Protein AF-A0A8C7SIW4-F1 (afdb_monomer_lite)

Secondary structure (DSSP, 8-state):
-HHHHHHHHHHHHHHHHHHHHHHHS---S-SSSTTTSSSSSSSSSSTTSSSSS--------------------------------------------------------------TT----EEEEEEE-SSEEEEEEES--HHHHHHHHHHHHHTSEEEEEEEEEEEEE-SSS-HHHHHHHHHTS-B--TTTTTTSPPGGGSSSSS--TTTEEEEEEEEE--SSSPEEEEGGG-EESSTT--BGGGGGGGS-TT--S-----EEEEE-TT-EEEEEEEEEEEETTT-GGG--EEEEEEEE-TT-TT-SS--SSGGGSPPPTT--S-TT-SSPPP-TT-----EEEEEEE-SSS-HHHHHHHHHHHHHHHHHHHHHHHHHHHHHS-S---

pLDDT: mean 71.73, std 29.29, range [19.75, 97.19]

Sequence (389 aa):
MRTKHNRKVSTKKQIFIRYILCVLTPISRSSYNALTTLHGFYLGAIFFKFRTYFWTSRGVTRMLKRTRPPRLTNQTFDLFRPISGKQFEAFPVALFRPTRRVNFNVNCFSYTLTMPYANQPIVKITELTDENVKFVIENTDLSVANSIRRVFMSEVATIAIDWIQIDANSSVIHDEFIAHRVGLIPLTSDDVVDKMQYSRDCTCDDFCPECSVELTLDVRCTEDQTRHVTSRDLLSNHPRVIPVTSKSRDNDPNDYVEQDDILLVKLRKGQELRLRAYAKKGFGKEHAKWNPTAGVSFEYDPDNALRHTVYPRPEEWPKSEYSEIEEDEVQAPFDPNGKPERFYYNVETCGSLRPETIVMSALAVLKKKLSDLQTQLSHEIQSDVLTIN

Foldseek 3Di:
DVVVVVVVVVVVVVVLQVLVLVLLADDDPDDPCPVVVVVVVVVVVVVPPPPPPDDDDDDDDDDDDDDDDDDDDDDDDDDDDDDDDDDDDDDDDDDDDDPDDPPPPPPPPPPPVGDPPRWRKGKDWPDFDQFKTKIKIFRDAPVVVVLLVVLLFWVQKFKFWDDKDWPDFPAPDDPVLLVVLRRLFFKAGAPLLVQADDPVVDPDDHDDPRFKWKKWAKDAAADQDKDFDFQVSIHTPDPRTGGLLVPPPPPDPPPPDDSPTHTRGIDGHPTITIMMTIMGMDTPNVDNSRGFFPDKDKDWQQQCQQCPDDDPDLVVDDGDPPDPDDPPDSHDHHDPVDHTGMMIIMTGGPSNYGRSSSSSSSSVSVSVVVVVVVVVVVVCCVVDVDPDD

Structure (mmCIF, N/CA/C/O backbone):
data_AF-A0A8C7SIW4-F1
#
_entry.id   AF-A0A8C7SIW4-F1
#
loop_
_atom_site.group_PDB
_atom_site.id
_atom_site.type_symbol
_atom_site.label_atom_id
_atom_site.label_alt_id
_atom_site.label_comp_id
_atom_site.label_asym_id
_atom_site.label_entity_id
_atom_site.label_seq_id
_atom_site.pdbx_PDB_ins_code
_atom_site.Cartn_x
_atom_site.Cartn_y
_atom_site.Cartn_z
_atom_site.occupancy
_atom_site.B_iso_or_equiv
_atom_site.auth_seq_id
_atom_site.auth_comp_id
_atom_site.auth_asym_id
_atom_site.auth_atom_id
_atom_site.pdbx_PDB_model_num
ATOM 1 N N . MET A 1 1 ? 14.363 30.823 6.913 1.00 43.47 1 MET A N 1
ATOM 2 C CA . MET A 1 1 ? 13.947 29.406 7.074 1.00 43.47 1 MET A CA 1
ATOM 3 C C . MET A 1 1 ? 14.081 28.556 5.798 1.00 43.47 1 MET A C 1
ATOM 5 O O . MET A 1 1 ? 14.503 27.413 5.925 1.00 43.47 1 MET A O 1
ATOM 9 N N . ARG A 1 2 ? 13.867 29.090 4.580 1.00 26.66 2 ARG A N 1
ATOM 10 C CA . ARG A 1 2 ? 14.022 28.358 3.293 1.00 26.66 2 ARG A CA 1
ATOM 11 C C . ARG A 1 2 ? 15.401 27.710 3.034 1.00 26.66 2 ARG A C 1
ATOM 13 O O . ARG A 1 2 ? 15.483 26.637 2.450 1.00 26.66 2 ARG A O 1
ATOM 20 N N . THR A 1 3 ? 16.496 28.297 3.520 1.00 32.22 3 THR A N 1
ATOM 21 C CA . THR A 1 3 ? 17.866 27.809 3.249 1.00 32.22 3 THR A CA 1
ATOM 22 C C . THR A 1 3 ? 18.272 26.567 4.053 1.00 32.22 3 THR A C 1
ATOM 24 O O . THR A 1 3 ? 19.053 25.751 3.564 1.00 32.22 3 THR A O 1
ATOM 27 N N . LYS A 1 4 ? 17.728 26.371 5.265 1.00 32.03 4 LYS A N 1
ATOM 28 C CA . LYS A 1 4 ? 17.962 25.151 6.066 1.00 32.03 4 LYS A CA 1
ATOM 29 C C . LYS A 1 4 ? 17.127 23.967 5.566 1.00 32.03 4 LYS A C 1
ATOM 31 O O . LYS A 1 4 ? 17.608 22.837 5.619 1.00 32.03 4 LYS A O 1
ATOM 36 N N . HIS A 1 5 ? 15.925 24.228 5.045 1.00 32.66 5 HIS A N 1
ATOM 37 C CA . HIS A 1 5 ? 15.061 23.210 4.445 1.00 32.66 5 HIS A CA 1
ATOM 38 C C . HIS A 1 5 ? 15.666 22.685 3.128 1.00 32.66 5 HIS A C 1
ATOM 40 O O . HIS A 1 5 ? 15.906 21.487 3.013 1.00 32.66 5 HIS A O 1
ATOM 46 N N . ASN A 1 6 ? 16.115 23.573 2.228 1.00 30.59 6 ASN A N 1
ATOM 47 C CA . ASN A 1 6 ? 16.800 23.173 0.988 1.00 30.59 6 ASN A CA 1
ATOM 48 C C . ASN A 1 6 ? 18.114 22.409 1.218 1.00 30.59 6 ASN A C 1
ATOM 50 O O . ASN A 1 6 ? 18.429 21.492 0.463 1.00 30.59 6 ASN A O 1
ATOM 54 N N . ARG A 1 7 ? 18.872 22.724 2.280 1.00 28.39 7 ARG A N 1
ATOM 55 C CA . ARG A 1 7 ? 20.083 21.957 2.629 1.00 28.39 7 ARG A CA 1
ATOM 56 C C . ARG A 1 7 ? 19.767 20.558 3.161 1.00 28.39 7 ARG A C 1
ATOM 58 O O . ARG A 1 7 ? 20.481 19.635 2.793 1.00 28.39 7 ARG A O 1
ATOM 65 N N . LYS A 1 8 ? 18.709 20.384 3.968 1.00 35.25 8 LYS A N 1
ATOM 66 C CA . LYS A 1 8 ? 18.250 19.057 4.430 1.00 35.25 8 LYS A CA 1
ATOM 67 C C . LYS A 1 8 ? 17.676 18.212 3.288 1.00 35.25 8 LYS A C 1
ATOM 69 O O . LYS A 1 8 ? 17.927 17.014 3.247 1.00 35.25 8 LYS A O 1
ATOM 74 N N . VAL A 1 9 ? 16.946 18.828 2.357 1.00 35.72 9 VAL A N 1
ATOM 75 C CA . VAL A 1 9 ? 16.433 18.156 1.152 1.00 35.72 9 VAL A CA 1
ATOM 76 C C . VAL A 1 9 ? 17.588 17.753 0.230 1.00 35.72 9 VAL A C 1
ATOM 78 O O . VAL A 1 9 ? 17.615 16.628 -0.250 1.00 35.72 9 VAL A O 1
ATOM 81 N N . SER A 1 10 ? 18.597 18.610 0.045 1.00 33.97 10 SER A N 1
ATOM 82 C CA . SER A 1 10 ? 19.785 18.304 -0.766 1.00 33.97 10 SER A CA 1
ATOM 83 C C . SER A 1 10 ? 20.640 17.169 -0.180 1.00 33.97 10 SER A C 1
ATOM 85 O O . SER A 1 10 ? 21.042 16.273 -0.921 1.00 33.97 10 SER A O 1
ATOM 87 N N . THR A 1 11 ? 20.859 17.135 1.141 1.00 37.59 11 THR A N 1
ATOM 88 C CA . THR A 1 11 ? 21.592 16.030 1.784 1.00 37.59 11 THR A CA 1
ATOM 89 C C . THR A 1 11 ? 20.792 14.731 1.814 1.00 37.59 11 THR A C 1
ATOM 91 O O . THR A 1 11 ? 21.369 13.678 1.555 1.00 37.59 11 THR A O 1
ATOM 94 N N . LYS A 1 12 ? 19.470 14.774 2.036 1.00 37.12 12 LYS A N 1
ATOM 95 C CA . LYS A 1 12 ? 18.597 13.594 1.892 1.00 37.12 12 LYS A CA 1
ATOM 96 C C . LYS A 1 12 ? 18.590 13.056 0.456 1.00 37.12 12 LYS A C 1
ATOM 98 O O . LYS A 1 12 ? 18.769 11.857 0.276 1.00 37.12 12 LYS A O 1
ATOM 103 N N . LYS A 1 13 ? 18.488 13.932 -0.555 1.00 37.38 13 LYS A N 1
ATOM 104 C CA . LYS A 1 13 ? 18.588 13.570 -1.983 1.00 37.38 13 LYS A CA 1
ATOM 105 C C . LYS A 1 13 ? 19.926 12.891 -2.300 1.00 37.38 13 LYS A C 1
ATOM 107 O O . LYS A 1 13 ? 19.939 11.850 -2.945 1.00 37.38 13 LYS A O 1
ATOM 112 N N . GLN A 1 14 ? 21.047 13.415 -1.799 1.00 34.25 14 GLN A N 1
ATOM 113 C CA . GLN A 1 14 ? 22.369 12.805 -2.009 1.00 34.25 14 GLN A CA 1
ATOM 114 C C . GLN A 1 14 ? 22.545 11.451 -1.302 1.00 34.25 14 GLN A C 1
ATOM 116 O O . GLN A 1 14 ? 23.186 10.558 -1.856 1.00 34.25 14 GLN A O 1
ATOM 121 N N . ILE A 1 15 ? 21.990 11.281 -0.097 1.00 39.94 15 ILE A N 1
ATOM 122 C CA . ILE A 1 15 ? 22.034 10.008 0.644 1.00 39.94 15 ILE A CA 1
ATOM 123 C C . ILE A 1 15 ? 21.165 8.950 -0.051 1.00 39.94 15 ILE A C 1
ATOM 125 O O . ILE A 1 15 ? 21.612 7.819 -0.224 1.00 39.94 15 ILE A O 1
ATOM 129 N N . PHE A 1 16 ? 19.974 9.335 -0.510 1.00 39.12 16 PHE A N 1
ATOM 130 C CA . PHE A 1 16 ? 19.048 8.480 -1.253 1.00 39.12 16 PHE A CA 1
ATOM 131 C C . PHE A 1 16 ? 19.650 8.000 -2.586 1.00 39.12 16 PHE A C 1
ATOM 133 O O . PHE A 1 16 ? 19.709 6.799 -2.839 1.00 39.12 16 PHE A O 1
ATOM 140 N N . ILE A 1 17 ? 20.223 8.912 -3.383 1.00 40.25 17 ILE A N 1
ATOM 141 C CA . ILE A 1 17 ? 20.900 8.576 -4.650 1.00 40.25 17 ILE A CA 1
ATOM 142 C C . ILE A 1 17 ? 22.081 7.619 -4.416 1.00 40.25 17 ILE A C 1
ATOM 144 O O . ILE A 1 17 ? 22.235 6.632 -5.136 1.00 40.25 17 ILE A O 1
ATOM 148 N N . ARG A 1 18 ? 22.901 7.858 -3.382 1.00 37.31 18 ARG A N 1
ATOM 149 C CA . ARG A 1 18 ? 24.032 6.974 -3.044 1.00 37.31 18 ARG A CA 1
ATOM 150 C C . ARG A 1 18 ? 23.594 5.566 -2.648 1.00 37.31 18 ARG A C 1
ATOM 152 O O . ARG A 1 18 ? 24.308 4.613 -2.946 1.00 37.31 18 ARG A O 1
ATOM 159 N N . TYR A 1 19 ? 22.457 5.427 -1.976 1.00 40.81 19 TYR A N 1
ATOM 160 C CA . TYR A 1 19 ? 21.974 4.124 -1.531 1.00 40.81 19 TYR A CA 1
ATOM 161 C C . TYR A 1 19 ? 21.380 3.313 -2.685 1.00 40.81 19 TYR A C 1
ATOM 163 O O . TYR A 1 19 ? 21.675 2.127 -2.803 1.00 40.81 19 TYR A O 1
ATOM 171 N N . ILE A 1 20 ? 20.638 3.960 -3.587 1.00 39.50 20 ILE A N 1
ATOM 172 C CA . ILE A 1 20 ? 20.109 3.320 -4.797 1.00 39.50 20 ILE A CA 1
ATOM 173 C C . ILE A 1 20 ? 21.250 2.801 -5.687 1.00 39.50 20 ILE A C 1
ATOM 175 O O . ILE A 1 20 ? 21.239 1.637 -6.084 1.00 39.50 20 ILE A O 1
ATOM 179 N N . LEU A 1 21 ? 22.292 3.609 -5.909 1.00 39.62 21 LEU A N 1
ATOM 180 C CA . LEU A 1 21 ? 23.483 3.200 -6.670 1.00 39.62 21 LEU A CA 1
ATOM 181 C C . LEU A 1 21 ? 24.244 2.031 -6.008 1.00 39.62 21 LEU A C 1
ATOM 183 O O . LEU A 1 21 ? 24.803 1.175 -6.692 1.00 39.62 21 LEU A O 1
ATOM 187 N N . CYS A 1 22 ? 24.239 1.951 -4.675 1.00 34.56 22 CYS A N 1
ATOM 188 C CA . CYS A 1 22 ? 24.858 0.858 -3.915 1.00 34.56 22 CYS A CA 1
ATOM 189 C C . CYS A 1 22 ? 24.049 -0.457 -3.963 1.00 34.56 22 CYS A C 1
ATOM 191 O O . CYS A 1 22 ? 24.589 -1.536 -3.717 1.00 34.56 22 CYS A O 1
ATOM 193 N N . VAL A 1 23 ? 22.745 -0.391 -4.253 1.00 41.53 23 VAL A N 1
ATOM 194 C CA . VAL A 1 23 ? 21.884 -1.581 -4.385 1.00 41.53 23 VAL A CA 1
ATOM 195 C C . VAL A 1 23 ? 21.811 -2.073 -5.829 1.00 41.53 23 VAL A C 1
ATOM 197 O O . VAL A 1 23 ? 21.748 -3.277 -6.053 1.00 41.53 23 VAL A O 1
ATOM 200 N N . LEU A 1 24 ? 21.877 -1.164 -6.801 1.00 35.69 24 LEU A N 1
ATOM 201 C CA . LEU A 1 24 ? 21.859 -1.500 -8.225 1.00 35.69 24 LEU A CA 1
ATOM 202 C C . LEU A 1 24 ? 23.224 -1.962 -8.769 1.00 35.69 24 LEU A C 1
ATOM 204 O O . LEU A 1 24 ? 23.318 -2.400 -9.912 1.00 35.69 24 LEU A O 1
ATOM 208 N N . THR A 1 25 ? 24.283 -1.902 -7.960 1.00 34.53 25 THR A N 1
ATOM 209 C CA . THR A 1 25 ? 25.587 -2.485 -8.291 1.00 34.53 25 THR A CA 1
ATOM 210 C C . THR A 1 25 ? 25.624 -3.969 -7.899 1.00 34.53 25 THR A C 1
ATOM 212 O O . THR A 1 25 ? 25.216 -4.326 -6.791 1.00 34.53 25 THR A O 1
ATOM 215 N N . PRO A 1 26 ? 26.105 -4.873 -8.776 1.00 32.16 26 PRO A N 1
ATOM 216 C CA . PRO A 1 26 ? 26.139 -6.300 -8.481 1.00 32.16 26 PRO A CA 1
ATOM 217 C C . PRO A 1 26 ? 27.052 -6.589 -7.283 1.00 32.16 26 PRO A C 1
ATOM 219 O O . PRO A 1 26 ? 28.208 -6.164 -7.232 1.00 32.16 26 PRO A O 1
ATOM 222 N N . ILE A 1 27 ? 26.530 -7.348 -6.319 1.00 37.00 27 ILE A N 1
ATOM 223 C CA . ILE A 1 27 ? 27.273 -7.827 -5.151 1.00 37.00 27 ILE A CA 1
ATOM 224 C C . ILE A 1 27 ? 28.316 -8.840 -5.633 1.00 37.00 27 ILE A C 1
ATOM 226 O O . ILE A 1 27 ? 27.995 -9.974 -5.988 1.00 37.00 27 ILE A O 1
ATOM 230 N N . SER A 1 28 ? 29.587 -8.444 -5.641 1.00 30.02 28 SER A N 1
ATOM 231 C CA . SER A 1 28 ? 30.694 -9.366 -5.887 1.00 30.02 28 SER A CA 1
ATOM 232 C C . SER A 1 28 ? 30.945 -10.256 -4.665 1.00 30.02 28 SER A C 1
ATOM 234 O O . SER A 1 28 ? 31.034 -9.759 -3.540 1.00 30.02 28 SER A O 1
ATOM 236 N N . ARG A 1 29 ? 31.155 -11.557 -4.912 1.00 31.47 29 ARG A N 1
ATOM 237 C CA . ARG A 1 29 ? 31.753 -12.552 -4.000 1.00 31.47 29 ARG A CA 1
ATOM 238 C C . ARG A 1 29 ? 33.012 -11.991 -3.315 1.00 31.47 29 ARG A C 1
ATOM 240 O O . ARG A 1 29 ? 34.102 -12.095 -3.866 1.00 31.47 29 ARG A O 1
ATOM 247 N N . SER A 1 30 ? 32.904 -11.432 -2.111 1.00 27.98 30 SER A N 1
ATOM 248 C CA . SER A 1 30 ? 34.092 -11.062 -1.320 1.00 27.98 30 SER A CA 1
ATOM 249 C C . SER A 1 30 ? 33.854 -11.144 0.188 1.00 27.98 30 SER A C 1
ATOM 251 O O . SER A 1 30 ? 34.218 -10.258 0.957 1.00 27.98 30 SER A O 1
ATOM 253 N N . SER A 1 31 ? 33.212 -12.220 0.645 1.00 30.05 31 SER A N 1
ATOM 254 C CA . SER A 1 31 ? 33.132 -12.509 2.088 1.00 30.05 31 SER A CA 1
ATOM 255 C C . SER A 1 31 ? 33.465 -13.954 2.463 1.00 30.05 31 SER A C 1
ATOM 257 O O . SER A 1 31 ? 33.538 -14.259 3.644 1.00 30.05 31 SER A O 1
ATOM 259 N N . TYR A 1 32 ? 33.787 -14.819 1.492 1.00 30.02 32 TYR A N 1
ATOM 260 C CA . TYR A 1 32 ? 34.177 -16.214 1.758 1.00 30.02 32 TYR A CA 1
ATOM 261 C C . TYR A 1 32 ? 35.676 -16.522 1.581 1.00 30.02 32 TYR A C 1
ATOM 263 O O . TYR A 1 32 ? 36.136 -17.550 2.064 1.00 30.02 32 TYR A O 1
ATOM 271 N N . ASN A 1 33 ? 36.475 -15.621 0.993 1.00 30.80 33 ASN A N 1
ATOM 272 C CA . ASN A 1 33 ? 37.921 -15.846 0.800 1.00 30.80 33 ASN A CA 1
ATOM 273 C C . ASN A 1 33 ? 38.833 -15.129 1.812 1.00 30.80 33 ASN A C 1
ATOM 275 O O . ASN A 1 33 ? 40.051 -15.280 1.739 1.00 30.80 33 ASN A O 1
ATOM 279 N N . ALA A 1 34 ? 38.273 -14.393 2.779 1.00 30.52 34 ALA A N 1
ATOM 280 C CA . ALA A 1 34 ? 39.056 -13.733 3.831 1.00 30.52 34 ALA A CA 1
ATOM 281 C C . ALA A 1 34 ? 39.437 -14.673 4.996 1.00 30.52 34 ALA A C 1
ATOM 283 O O . ALA A 1 34 ? 40.315 -14.340 5.786 1.00 30.52 34 ALA A O 1
ATOM 284 N N . LEU A 1 35 ? 38.832 -15.864 5.090 1.00 29.22 35 LEU A N 1
ATOM 285 C CA . LEU A 1 35 ? 39.174 -16.875 6.104 1.00 29.22 35 LEU A CA 1
ATOM 286 C C . LEU A 1 35 ? 40.149 -17.951 5.597 1.00 29.22 35 LEU A C 1
ATOM 288 O O . LEU A 1 35 ? 40.879 -18.536 6.391 1.00 29.22 35 LEU A O 1
ATOM 292 N N . THR A 1 36 ? 40.266 -18.153 4.283 1.00 32.78 36 THR A N 1
ATOM 293 C CA . THR A 1 36 ? 41.237 -19.088 3.684 1.00 32.78 36 THR A CA 1
ATOM 294 C C . THR A 1 36 ? 42.614 -18.466 3.430 1.00 32.78 36 THR A C 1
ATOM 296 O O . THR A 1 36 ? 43.606 -19.189 3.365 1.00 32.78 36 THR A O 1
ATOM 299 N N . THR A 1 37 ? 42.736 -17.134 3.397 1.00 32.62 37 THR A N 1
ATOM 300 C CA . THR A 1 37 ? 44.041 -16.442 3.332 1.00 32.62 37 THR A CA 1
ATOM 301 C C . THR A 1 37 ? 44.724 -16.267 4.694 1.00 32.62 37 THR A C 1
ATOM 303 O O . THR A 1 37 ? 45.929 -16.031 4.739 1.00 32.62 37 THR A O 1
ATOM 306 N N . LEU A 1 38 ? 44.011 -16.472 5.808 1.00 31.22 38 LEU A N 1
ATOM 307 C CA . LEU A 1 38 ? 44.584 -16.439 7.164 1.00 31.22 38 LEU A CA 1
ATOM 308 C C . LEU A 1 38 ? 45.212 -17.776 7.601 1.00 31.22 38 LEU A C 1
ATOM 310 O O . LEU A 1 38 ? 46.102 -17.779 8.448 1.00 31.22 38 LEU A O 1
ATOM 314 N N . HIS A 1 39 ? 44.851 -18.897 6.965 1.00 30.38 39 HIS A N 1
ATOM 315 C CA . HIS A 1 39 ? 45.467 -20.208 7.227 1.00 30.38 39 HIS A CA 1
ATOM 316 C C . HIS A 1 39 ? 46.698 -20.511 6.342 1.00 30.38 39 HIS A C 1
ATOM 318 O O . HIS A 1 39 ? 47.481 -21.405 6.656 1.00 30.38 39 HIS A O 1
ATOM 324 N N . GLY A 1 40 ? 46.923 -19.737 5.271 1.00 34.81 40 GLY A N 1
ATOM 325 C CA . GLY A 1 40 ? 48.099 -19.857 4.392 1.00 34.81 40 GLY A CA 1
ATOM 326 C C . GLY A 1 40 ? 49.338 -19.077 4.855 1.00 34.81 40 GLY A C 1
ATOM 327 O O . GLY A 1 40 ? 50.449 -19.377 4.426 1.00 34.81 40 GLY A O 1
ATOM 328 N N . PHE A 1 41 ? 49.181 -18.113 5.768 1.00 32.44 41 PHE A N 1
ATOM 329 C CA . PHE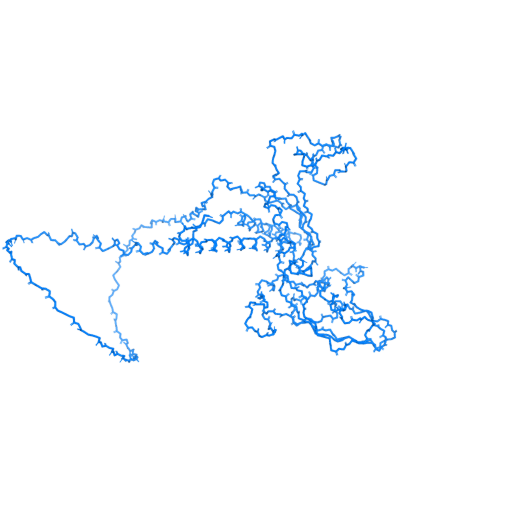 A 1 41 ? 50.290 -17.282 6.260 1.00 32.44 41 PHE A CA 1
ATOM 330 C C . PHE A 1 41 ? 51.011 -17.847 7.497 1.00 32.44 41 PHE A C 1
ATOM 332 O O . PHE A 1 41 ? 52.111 -17.397 7.812 1.00 32.44 41 PHE A O 1
ATOM 339 N N . TYR A 1 42 ? 50.469 -18.883 8.150 1.00 31.33 42 TYR A N 1
ATOM 340 C CA . TYR A 1 42 ? 51.110 -19.538 9.304 1.00 31.33 42 TYR A CA 1
ATOM 341 C C . TYR A 1 42 ? 51.993 -20.752 8.952 1.00 31.33 42 TYR A C 1
ATOM 343 O O . TYR A 1 42 ? 52.757 -21.214 9.797 1.00 31.33 42 TYR A O 1
ATOM 351 N N . LEU A 1 43 ? 51.977 -21.226 7.700 1.00 32.94 43 LEU A N 1
ATOM 352 C CA . LEU A 1 43 ? 52.836 -22.328 7.225 1.00 32.94 43 LEU A CA 1
ATOM 353 C C . LEU A 1 43 ? 54.047 -21.866 6.388 1.00 32.94 43 LEU A C 1
ATOM 355 O O . LEU A 1 43 ? 54.978 -22.641 6.179 1.00 32.94 43 LEU A O 1
ATOM 359 N N . GLY A 1 44 ? 54.106 -20.592 5.985 1.00 34.47 44 GLY A N 1
ATOM 360 C CA . GLY A 1 44 ? 55.242 -20.013 5.247 1.00 34.47 44 GLY A CA 1
ATOM 361 C C . GLY A 1 44 ? 56.409 -19.519 6.117 1.00 34.47 44 GLY A C 1
ATOM 362 O O . GLY A 1 44 ? 57.513 -19.330 5.613 1.00 34.47 44 GLY A O 1
ATOM 363 N N . ALA A 1 45 ? 56.207 -19.344 7.427 1.00 34.34 45 ALA A N 1
ATOM 364 C CA . ALA A 1 45 ? 57.212 -18.771 8.334 1.00 34.34 45 ALA A CA 1
ATOM 365 C C . ALA A 1 45 ? 58.085 -19.810 9.072 1.00 34.34 45 ALA A C 1
ATOM 367 O O . ALA A 1 45 ? 59.043 -19.435 9.748 1.00 34.34 45 ALA A O 1
ATOM 368 N N . ILE A 1 46 ? 57.814 -21.111 8.915 1.00 32.84 46 ILE A N 1
ATOM 369 C CA . ILE A 1 46 ? 58.629 -22.195 9.504 1.00 32.84 46 ILE A CA 1
ATOM 370 C C . ILE A 1 46 ? 59.671 -22.732 8.501 1.00 32.84 46 ILE A C 1
ATOM 372 O O . ILE A 1 46 ? 60.713 -23.246 8.903 1.00 32.84 46 ILE A O 1
ATOM 376 N N . PHE A 1 47 ? 59.484 -22.509 7.195 1.00 29.88 47 PHE A N 1
ATOM 377 C CA . PHE A 1 47 ? 60.401 -22.997 6.154 1.00 29.88 47 PHE A CA 1
ATOM 378 C C . PHE A 1 47 ? 61.593 -22.075 5.836 1.00 29.88 47 PHE A C 1
ATOM 380 O O . PHE A 1 47 ? 62.507 -22.487 5.123 1.00 29.88 47 PHE A O 1
ATOM 387 N N . PHE A 1 48 ? 61.646 -20.859 6.395 1.00 29.45 48 PHE A N 1
ATOM 388 C CA . PHE A 1 48 ? 62.739 -19.902 6.145 1.00 29.45 48 PHE A CA 1
ATOM 389 C C . PHE A 1 48 ? 63.732 -19.739 7.311 1.00 29.45 48 PHE A C 1
ATOM 391 O O . PHE A 1 48 ? 64.661 -18.939 7.224 1.00 29.45 48 PHE A O 1
ATOM 398 N N . LYS A 1 49 ? 63.589 -20.523 8.392 1.00 30.39 49 LYS A N 1
ATOM 399 C CA . LYS A 1 49 ? 64.459 -20.451 9.584 1.00 30.39 49 LYS A CA 1
ATOM 400 C C . LYS A 1 49 ? 65.157 -21.771 9.944 1.00 30.39 49 LYS A C 1
ATOM 402 O O . LYS A 1 49 ? 65.492 -21.993 11.099 1.00 30.39 49 LYS A O 1
ATOM 407 N N . PHE A 1 50 ? 65.414 -22.620 8.945 1.00 26.20 50 PHE A N 1
ATOM 408 C CA . PHE A 1 50 ? 66.210 -23.854 9.084 1.00 26.20 50 PHE A CA 1
ATOM 409 C C . PHE A 1 50 ? 67.299 -24.020 8.005 1.00 26.20 50 PHE A C 1
ATOM 411 O O . PHE A 1 50 ? 67.798 -25.119 7.785 1.00 26.20 50 PHE A O 1
ATOM 418 N N . ARG A 1 51 ? 67.705 -22.932 7.327 1.00 27.50 51 ARG A N 1
ATOM 419 C CA . ARG A 1 51 ? 68.741 -22.962 6.270 1.00 27.50 51 ARG A CA 1
ATOM 420 C C . ARG A 1 51 ? 70.041 -22.221 6.625 1.00 27.50 51 ARG A C 1
ATOM 422 O O . ARG A 1 51 ? 70.809 -21.875 5.736 1.00 27.50 51 ARG A O 1
ATOM 429 N N . THR A 1 52 ? 70.318 -22.007 7.912 1.00 30.94 52 THR A N 1
ATOM 430 C CA . THR A 1 52 ? 71.559 -21.352 8.389 1.00 30.94 52 THR A CA 1
ATOM 431 C C . THR A 1 52 ? 72.164 -21.981 9.649 1.00 30.94 52 THR A C 1
ATOM 433 O O . THR A 1 52 ? 72.886 -21.323 10.385 1.00 30.94 52 THR A O 1
ATOM 436 N N . TYR A 1 53 ? 71.941 -23.274 9.880 1.00 27.23 53 TYR A N 1
ATOM 437 C CA . TYR A 1 53 ? 72.733 -24.060 10.829 1.00 27.23 53 TYR A CA 1
ATOM 438 C C . TYR A 1 53 ? 72.914 -25.458 10.253 1.00 27.23 53 TYR A C 1
ATOM 440 O O . TYR A 1 53 ? 72.052 -26.293 10.452 1.00 27.23 53 TYR A O 1
ATOM 448 N N . PHE A 1 54 ? 73.962 -25.669 9.456 1.00 24.14 54 PHE A N 1
ATOM 449 C CA . PHE A 1 54 ? 74.697 -26.937 9.298 1.00 24.14 54 PHE A CA 1
ATOM 450 C C . PHE A 1 54 ? 75.745 -26.745 8.190 1.00 24.14 54 PHE A C 1
ATOM 452 O O . PHE A 1 54 ? 75.638 -27.249 7.075 1.00 24.14 54 PHE A O 1
ATOM 459 N N . TRP A 1 55 ? 76.775 -25.958 8.499 1.00 24.44 55 TRP A N 1
ATOM 460 C CA . TRP A 1 55 ? 78.049 -26.012 7.788 1.00 24.44 55 TRP A CA 1
ATOM 461 C C . TRP A 1 55 ? 79.155 -26.100 8.832 1.00 24.44 55 TRP A C 1
ATOM 463 O O . TRP A 1 55 ? 79.828 -25.121 9.118 1.00 24.44 55 TRP A O 1
ATOM 473 N N . THR A 1 56 ? 79.294 -27.275 9.448 1.00 26.38 56 THR A N 1
ATOM 474 C CA . THR A 1 56 ? 80.526 -27.689 10.131 1.00 26.38 56 THR A CA 1
ATOM 475 C C . THR A 1 56 ? 80.533 -29.206 10.358 1.00 26.38 56 THR A C 1
ATOM 477 O O . THR A 1 56 ? 79.611 -29.772 10.930 1.00 26.38 56 THR A O 1
ATOM 480 N N . SER A 1 57 ? 81.634 -29.824 9.920 1.00 24.84 57 SER A N 1
ATOM 481 C CA . SER A 1 57 ? 82.157 -31.157 10.262 1.00 24.84 57 SER A CA 1
ATOM 482 C C . SER A 1 57 ? 81.484 -32.433 9.729 1.00 24.84 57 SER A C 1
ATOM 484 O O . SER A 1 57 ? 80.597 -33.020 10.331 1.00 24.84 57 SER A O 1
ATOM 486 N N . ARG A 1 58 ? 82.068 -32.912 8.619 1.00 26.48 58 ARG A N 1
ATOM 487 C CA . ARG A 1 58 ? 82.728 -34.228 8.455 1.00 26.48 58 ARG A CA 1
ATOM 488 C C . ARG A 1 58 ? 82.154 -35.440 9.221 1.00 26.48 58 ARG A C 1
ATOM 490 O O . ARG A 1 58 ? 82.347 -35.555 10.423 1.00 26.48 58 ARG A O 1
ATOM 497 N N . GLY A 1 59 ? 81.791 -36.467 8.445 1.00 24.19 59 GLY A N 1
ATOM 498 C CA . GLY A 1 59 ? 82.408 -37.791 8.605 1.00 24.19 59 GLY A CA 1
ATOM 499 C C . GLY A 1 59 ? 81.510 -38.969 9.005 1.00 24.19 59 GLY A C 1
ATOM 500 O O . GLY A 1 59 ? 80.889 -38.968 10.055 1.00 24.19 59 GLY A O 1
ATOM 501 N N . VAL A 1 60 ? 81.650 -40.038 8.210 1.00 26.44 60 VAL A N 1
ATOM 502 C CA . VAL A 1 60 ? 81.544 -41.468 8.568 1.00 26.44 60 VAL A CA 1
ATOM 503 C C . VAL A 1 60 ? 80.169 -42.164 8.453 1.00 26.44 60 VAL A C 1
ATOM 505 O O . VAL A 1 60 ? 79.219 -41.954 9.193 1.00 26.44 60 VAL A O 1
ATOM 508 N N . THR A 1 61 ? 80.160 -43.095 7.498 1.00 24.50 61 THR A N 1
ATOM 509 C CA . THR A 1 61 ? 79.301 -44.263 7.233 1.00 24.50 61 THR A CA 1
ATOM 510 C C . THR A 1 61 ? 78.961 -45.168 8.432 1.00 24.50 61 THR A C 1
ATOM 512 O O . THR A 1 61 ? 79.889 -45.576 9.125 1.00 24.50 61 THR A O 1
ATOM 515 N N . ARG A 1 62 ? 77.709 -45.667 8.533 1.00 25.17 62 ARG A N 1
ATOM 516 C CA . ARG A 1 62 ? 77.331 -47.116 8.554 1.00 25.17 62 ARG A CA 1
ATOM 517 C C . ARG A 1 62 ? 75.872 -47.387 8.993 1.00 25.17 62 ARG A C 1
ATOM 519 O O . ARG A 1 62 ? 75.458 -47.000 10.072 1.00 25.17 62 ARG A O 1
ATOM 526 N N . MET A 1 63 ? 75.160 -48.130 8.136 1.00 23.23 63 MET A N 1
ATOM 527 C CA . MET A 1 63 ? 74.393 -49.376 8.371 1.00 23.23 63 MET A CA 1
ATOM 528 C C . MET A 1 63 ? 73.642 -49.666 9.702 1.00 23.23 63 MET A C 1
ATOM 530 O O . MET A 1 63 ? 74.261 -49.734 10.755 1.00 23.23 63 MET A O 1
ATOM 534 N N . LEU A 1 64 ? 72.380 -50.126 9.528 1.00 24.58 64 LEU A N 1
ATOM 535 C CA . LEU A 1 64 ? 71.666 -51.283 10.148 1.00 24.58 64 LEU A CA 1
ATOM 536 C C . LEU A 1 64 ? 70.380 -51.038 10.988 1.00 24.58 64 LEU A C 1
ATOM 538 O O . LEU A 1 64 ? 70.430 -50.490 12.077 1.00 24.58 64 LEU A O 1
ATOM 542 N N . LYS A 1 65 ? 69.301 -51.697 10.498 1.00 24.25 65 LYS A N 1
ATOM 543 C CA . LYS A 1 65 ? 68.228 -52.487 11.182 1.00 24.25 65 LYS A CA 1
ATOM 544 C C . LYS A 1 65 ? 67.132 -51.751 11.991 1.00 24.25 65 LYS A C 1
ATOM 546 O O . LYS A 1 65 ? 67.425 -50.934 12.841 1.00 24.25 65 LYS A O 1
ATOM 551 N N . ARG A 1 66 ? 65.844 -51.932 11.603 1.00 22.92 66 ARG A N 1
ATOM 552 C CA . ARG A 1 66 ? 64.792 -52.843 12.183 1.00 22.92 66 ARG A CA 1
ATOM 553 C C . ARG A 1 66 ? 64.459 -52.454 13.643 1.00 22.92 66 ARG A C 1
ATOM 555 O O . ARG A 1 66 ? 65.377 -52.383 14.433 1.00 22.92 66 ARG A O 1
ATOM 562 N N . THR A 1 67 ? 63.228 -52.164 14.091 1.00 23.94 67 THR A N 1
ATOM 563 C CA . THR A 1 67 ? 61.922 -52.861 13.961 1.00 23.94 67 THR A CA 1
ATOM 564 C C . THR A 1 67 ? 60.813 -52.023 14.653 1.00 23.94 67 THR A C 1
ATOM 566 O O . THR A 1 67 ? 61.123 -51.207 15.513 1.00 23.94 67 THR A O 1
ATOM 569 N N . ARG A 1 68 ? 59.532 -52.221 14.286 1.00 22.27 68 ARG A N 1
ATOM 570 C CA . ARG A 1 68 ? 58.310 -51.626 14.902 1.00 22.27 68 ARG A CA 1
ATOM 571 C C . ARG A 1 68 ? 57.831 -52.417 16.167 1.00 22.27 68 ARG A C 1
ATOM 573 O O . ARG A 1 68 ? 58.498 -53.388 16.506 1.00 22.27 68 ARG A O 1
ATOM 580 N N . PRO A 1 69 ? 56.612 -52.177 16.724 1.00 38.00 69 PRO A N 1
ATOM 581 C CA . PRO A 1 69 ? 56.223 -51.279 17.834 1.00 38.00 69 PRO A CA 1
ATOM 582 C C . PRO A 1 69 ? 55.614 -52.076 19.034 1.00 38.00 69 PRO A C 1
ATOM 584 O O . PRO A 1 69 ? 55.691 -53.304 19.015 1.00 38.00 69 PRO A O 1
ATOM 587 N N . PRO A 1 70 ? 54.988 -51.454 20.065 1.00 28.16 70 PRO A N 1
ATOM 588 C CA . PRO A 1 70 ? 53.511 -51.547 20.166 1.00 28.16 70 PRO A CA 1
ATOM 589 C C . PRO A 1 70 ? 52.780 -50.380 20.901 1.00 28.16 70 PRO A C 1
ATOM 591 O O . PRO A 1 70 ? 53.375 -49.373 21.268 1.00 28.16 70 PRO A O 1
ATOM 594 N N . ARG A 1 71 ? 51.448 -50.548 21.012 1.00 22.59 71 ARG A N 1
ATOM 595 C CA . ARG A 1 71 ? 50.331 -49.666 21.438 1.00 22.59 71 ARG A CA 1
ATOM 596 C C . ARG A 1 71 ? 50.097 -49.557 22.969 1.00 22.59 71 ARG A C 1
ATOM 598 O O . ARG A 1 71 ? 50.659 -50.353 23.709 1.00 22.59 71 ARG A O 1
ATOM 605 N N . LEU A 1 72 ? 49.073 -48.738 23.312 1.00 23.41 72 LEU A N 1
ATOM 606 C CA . LEU A 1 72 ? 48.214 -48.646 24.533 1.00 23.41 72 LEU A CA 1
ATOM 607 C C . LEU A 1 72 ? 48.686 -47.542 25.513 1.00 23.41 72 LEU A C 1
ATOM 609 O O . LEU A 1 72 ? 49.882 -47.379 25.677 1.00 23.41 72 LEU A O 1
ATOM 613 N N . THR A 1 73 ? 47.871 -46.688 26.154 1.00 22.95 73 THR A N 1
ATOM 614 C CA . THR A 1 73 ? 46.444 -46.716 26.546 1.00 22.95 73 THR A CA 1
ATOM 615 C C . THR A 1 73 ? 46.000 -45.325 27.048 1.00 22.95 73 THR A C 1
ATOM 617 O O . THR A 1 73 ? 46.836 -44.509 27.423 1.00 22.95 73 THR A O 1
ATOM 620 N N . ASN A 1 74 ? 44.680 -45.105 27.094 1.00 23.28 74 ASN A N 1
ATOM 621 C CA . ASN A 1 74 ? 43.963 -43.979 27.713 1.00 23.28 74 ASN A CA 1
ATOM 622 C C . ASN A 1 74 ? 44.316 -43.738 29.193 1.00 23.28 74 ASN A C 1
ATOM 624 O O . ASN A 1 74 ? 44.467 -44.713 29.924 1.00 23.28 74 ASN A O 1
ATOM 628 N N . GLN A 1 75 ? 44.256 -42.478 29.650 1.00 24.78 75 GLN A N 1
ATOM 629 C CA . GLN A 1 75 ? 43.725 -42.114 30.975 1.00 24.78 75 GLN A CA 1
ATOM 630 C C . GLN A 1 75 ? 43.408 -40.607 31.082 1.00 24.78 75 GLN A C 1
ATOM 632 O O . GLN A 1 75 ? 44.232 -39.746 30.792 1.00 24.78 75 GLN A O 1
ATOM 637 N N . THR A 1 76 ? 42.170 -40.338 31.487 1.00 22.42 76 THR A N 1
ATOM 638 C CA . THR A 1 76 ? 41.575 -39.083 31.972 1.00 22.42 76 THR A CA 1
ATOM 639 C C . THR A 1 76 ? 42.129 -38.688 33.341 1.00 22.42 76 THR A C 1
ATOM 641 O O . THR A 1 76 ? 42.311 -39.591 34.147 1.00 22.42 76 THR A O 1
ATOM 644 N N . PHE A 1 77 ? 42.265 -37.391 33.652 1.00 24.36 77 PHE A N 1
ATOM 645 C CA . PHE A 1 77 ? 42.015 -36.837 34.998 1.00 24.36 77 PHE A CA 1
ATOM 646 C C . PHE A 1 77 ? 41.881 -35.302 34.948 1.00 24.36 77 PHE A C 1
ATOM 648 O O . PHE A 1 77 ? 42.808 -34.596 34.555 1.00 24.36 77 PHE A O 1
ATOM 655 N N . ASP A 1 78 ? 40.709 -34.816 35.358 1.00 21.84 78 ASP A N 1
ATOM 656 C CA . ASP A 1 78 ? 40.438 -33.436 35.768 1.00 21.84 78 ASP A CA 1
ATOM 657 C C . ASP A 1 78 ? 41.192 -33.092 37.062 1.00 21.84 78 ASP A C 1
ATOM 659 O O . ASP A 1 78 ? 41.351 -33.967 37.915 1.00 21.84 78 ASP A O 1
ATOM 663 N N . LEU A 1 79 ? 41.558 -31.814 37.253 1.00 22.94 79 LEU A N 1
ATOM 664 C CA . LEU A 1 79 ? 41.067 -30.973 38.363 1.00 22.94 79 LEU A CA 1
ATOM 665 C C . LEU A 1 79 ? 41.930 -29.718 38.649 1.00 22.94 79 LEU A C 1
ATOM 667 O O . LEU A 1 79 ? 43.155 -29.735 38.622 1.00 22.94 79 LEU A O 1
ATOM 671 N N . PHE A 1 80 ? 41.200 -28.696 39.107 1.00 23.61 80 PHE A N 1
ATOM 672 C CA . PHE A 1 80 ? 41.561 -27.583 39.997 1.00 23.61 80 PHE A CA 1
ATOM 673 C C . PHE A 1 80 ? 41.906 -26.184 39.446 1.00 23.61 80 PHE A C 1
ATOM 675 O O . PHE A 1 80 ? 42.642 -25.959 38.494 1.00 23.61 80 PHE A O 1
ATOM 682 N N . ARG A 1 81 ? 41.248 -25.245 40.136 1.00 22.56 81 ARG A N 1
ATOM 683 C CA . ARG A 1 81 ? 40.970 -23.819 39.921 1.00 22.56 81 ARG A CA 1
ATOM 684 C C . ARG A 1 81 ? 42.016 -22.914 40.641 1.00 22.56 81 ARG A C 1
ATOM 686 O O . ARG A 1 81 ? 42.896 -23.441 41.313 1.00 22.56 81 ARG A O 1
ATOM 693 N N . PRO A 1 82 ? 41.923 -21.569 40.519 1.00 32.91 82 PRO A N 1
ATOM 694 C CA . PRO A 1 82 ? 43.032 -20.602 40.580 1.00 32.91 82 PRO A CA 1
ATOM 695 C C . PRO A 1 82 ? 43.195 -19.903 41.939 1.00 32.91 82 PRO A C 1
ATOM 697 O O . PRO A 1 82 ? 42.216 -19.807 42.671 1.00 32.91 82 PRO A O 1
ATOM 700 N N . ILE A 1 83 ? 44.367 -19.300 42.215 1.00 23.27 83 ILE A N 1
ATOM 701 C CA . ILE A 1 83 ? 44.555 -18.252 43.247 1.00 23.27 83 ILE A CA 1
ATOM 702 C C . ILE A 1 83 ? 45.616 -17.203 42.816 1.00 23.27 83 ILE A C 1
ATOM 704 O O . ILE A 1 83 ? 46.579 -17.492 42.114 1.00 23.27 83 ILE A O 1
ATOM 708 N N . SER A 1 84 ? 45.350 -15.973 43.256 1.00 22.66 84 SER A N 1
ATOM 709 C CA . SER A 1 84 ? 45.914 -14.627 43.070 1.00 22.66 84 SER A CA 1
ATOM 710 C C . SER A 1 84 ? 47.402 -14.333 43.375 1.00 22.66 84 SER A C 1
ATOM 712 O O . SER A 1 84 ? 47.919 -14.755 44.402 1.00 22.66 84 SER A O 1
ATOM 714 N N . GLY A 1 85 ? 47.989 -13.427 42.572 1.00 22.02 85 GLY A N 1
ATOM 715 C CA . GLY A 1 85 ? 48.522 -12.093 42.949 1.00 22.02 85 GLY A CA 1
ATOM 716 C C . GLY A 1 85 ? 49.706 -11.918 43.926 1.00 22.02 85 GLY A C 1
ATOM 717 O O . GLY A 1 85 ? 49.552 -12.171 45.116 1.00 22.02 85 GLY A O 1
ATOM 718 N N . LYS A 1 86 ? 50.805 -11.290 43.447 1.00 23.22 86 LYS A N 1
ATOM 719 C CA . LYS A 1 86 ? 51.544 -10.151 44.069 1.00 23.22 86 LYS A CA 1
ATOM 720 C C . LYS A 1 86 ? 52.682 -9.606 43.160 1.00 23.22 86 LYS A C 1
ATOM 722 O O . LYS A 1 86 ? 53.314 -10.372 42.443 1.00 23.22 86 LYS A O 1
ATOM 727 N N . GLN A 1 87 ? 52.865 -8.275 43.195 1.00 21.02 87 GLN A N 1
ATOM 728 C CA . GLN A 1 87 ? 53.898 -7.396 42.571 1.00 21.02 87 GLN A CA 1
ATOM 729 C C . GLN A 1 87 ? 55.317 -7.683 43.140 1.00 21.02 87 GLN A C 1
ATOM 731 O O . GLN A 1 87 ? 55.390 -8.391 44.137 1.00 21.02 87 GLN A O 1
ATOM 736 N N . PHE A 1 88 ? 56.494 -7.233 42.672 1.00 20.69 88 PHE A N 1
ATOM 737 C CA . PHE A 1 88 ? 57.086 -6.068 41.960 1.00 20.69 88 PHE A CA 1
ATOM 738 C C . PHE A 1 88 ? 58.305 -6.618 41.141 1.00 20.69 88 PHE A C 1
ATOM 740 O O . PHE A 1 88 ? 58.693 -7.756 41.374 1.00 20.69 88 PHE A O 1
ATOM 747 N N . GLU A 1 89 ? 58.944 -5.992 40.141 1.00 22.09 89 GLU A N 1
ATOM 748 C CA . GLU A 1 89 ? 59.815 -4.800 40.194 1.00 22.09 89 GLU A CA 1
ATOM 749 C C . GLU A 1 89 ? 60.424 -4.548 38.780 1.00 22.09 89 GLU A C 1
ATOM 751 O O . GLU A 1 89 ? 60.509 -5.463 37.960 1.00 22.09 89 GLU A O 1
ATOM 756 N N . ALA A 1 90 ? 60.810 -3.304 38.471 1.00 20.72 90 ALA A N 1
ATOM 757 C CA . ALA A 1 90 ? 61.178 -2.794 37.138 1.00 20.72 90 ALA A CA 1
ATOM 758 C C . ALA A 1 90 ? 62.701 -2.708 36.887 1.00 20.72 90 ALA A C 1
ATOM 760 O O . ALA A 1 90 ? 63.430 -2.580 37.856 1.00 20.72 90 ALA A O 1
ATOM 761 N N . PHE A 1 91 ? 63.145 -2.698 35.610 1.00 19.75 91 PHE A N 1
ATOM 762 C CA . PHE A 1 91 ? 64.281 -1.941 34.995 1.00 19.75 91 PHE A CA 1
ATOM 763 C C . PHE A 1 91 ? 64.629 -2.511 33.585 1.00 19.75 91 PHE A C 1
ATOM 765 O O . PHE A 1 91 ? 64.436 -3.705 33.371 1.00 19.75 91 PHE A O 1
ATOM 772 N N . PRO A 1 92 ? 65.270 -1.774 32.644 1.00 25.84 92 PRO A N 1
ATOM 773 C CA . PRO A 1 92 ? 64.987 -0.443 32.093 1.00 25.84 92 PRO A CA 1
ATOM 774 C C . PRO A 1 92 ? 64.635 -0.463 30.582 1.00 25.84 92 PRO A C 1
ATOM 776 O O . PRO A 1 92 ? 64.937 -1.390 29.834 1.00 25.84 92 PRO A O 1
ATOM 779 N N . VAL A 1 93 ? 64.062 0.654 30.123 1.00 23.56 93 VAL A N 1
ATOM 780 C CA . VAL A 1 93 ? 63.774 0.994 28.721 1.00 23.56 93 VAL A CA 1
ATOM 781 C C . VAL A 1 93 ? 65.055 1.432 28.001 1.00 23.56 93 VAL A C 1
ATOM 783 O O . VAL A 1 93 ? 65.641 2.458 28.345 1.00 23.56 93 VAL A O 1
ATOM 786 N N . ALA A 1 94 ? 65.457 0.698 26.960 1.00 24.12 94 ALA A N 1
ATOM 787 C CA . ALA A 1 94 ? 66.461 1.143 25.997 1.00 24.12 94 ALA A CA 1
ATOM 788 C C . ALA A 1 94 ? 65.778 1.809 24.792 1.00 24.12 94 ALA A C 1
ATOM 790 O O . ALA A 1 94 ? 65.034 1.186 24.034 1.00 24.12 94 ALA A O 1
ATOM 791 N N . LEU A 1 95 ? 66.050 3.104 24.640 1.00 24.38 95 LEU A N 1
ATOM 792 C CA . LEU A 1 95 ? 65.718 3.944 23.494 1.00 24.38 95 LEU A CA 1
ATOM 793 C C . LEU A 1 95 ? 66.322 3.378 22.200 1.00 24.38 95 LEU A C 1
ATOM 795 O O . LEU A 1 95 ? 67.530 3.460 21.993 1.00 24.38 95 LEU A O 1
ATOM 799 N N . PHE A 1 96 ? 65.474 2.916 21.283 1.00 22.41 96 PHE A N 1
ATOM 800 C CA . PHE A 1 96 ? 65.816 2.827 19.864 1.00 22.41 96 PHE A CA 1
ATOM 801 C C . PHE A 1 96 ? 64.846 3.697 19.065 1.00 22.41 96 PHE A C 1
ATOM 803 O O . PHE A 1 96 ? 63.672 3.375 18.898 1.00 22.41 96 PHE A O 1
ATOM 810 N N . ARG A 1 97 ? 65.351 4.838 18.584 1.00 22.88 97 ARG A N 1
ATOM 811 C CA . ARG A 1 97 ? 64.719 5.628 17.522 1.00 22.88 97 ARG A CA 1
ATOM 812 C C . ARG A 1 97 ? 64.893 4.886 16.192 1.00 22.88 97 ARG A C 1
ATOM 814 O O . ARG A 1 97 ? 66.038 4.619 15.831 1.00 22.88 97 ARG A O 1
ATOM 821 N N . PRO A 1 98 ? 63.833 4.708 15.390 1.00 24.50 98 PRO A N 1
ATOM 822 C CA . PRO A 1 98 ? 63.964 4.627 13.950 1.00 24.50 98 PRO A CA 1
ATOM 823 C C . PRO A 1 98 ? 63.433 5.925 13.335 1.00 24.50 98 PRO A C 1
ATOM 825 O O . PRO A 1 98 ? 62.244 6.240 13.340 1.00 24.50 98 PRO A O 1
ATOM 828 N N . THR A 1 99 ? 64.370 6.710 12.824 1.00 24.73 99 THR A N 1
ATOM 829 C CA . THR A 1 99 ? 64.149 7.769 11.848 1.00 24.73 99 THR A CA 1
ATOM 830 C C . THR A 1 99 ? 63.632 7.169 10.534 1.00 24.73 99 THR A C 1
ATOM 832 O O . THR A 1 99 ? 64.170 6.175 10.058 1.00 24.73 99 THR A O 1
ATOM 835 N N . ARG A 1 100 ? 62.644 7.859 9.938 1.00 24.53 100 ARG A N 1
ATOM 836 C CA . ARG A 1 100 ? 61.981 7.688 8.618 1.00 24.53 100 ARG A CA 1
ATOM 837 C C . ARG A 1 100 ? 60.559 7.115 8.688 1.00 24.53 100 ARG A C 1
ATOM 839 O O . ARG A 1 100 ? 60.330 5.917 8.582 1.00 24.53 100 ARG A O 1
ATOM 846 N N . ARG A 1 101 ? 59.588 8.037 8.769 1.00 22.41 101 ARG A N 1
ATOM 847 C CA . ARG A 1 101 ? 58.192 7.813 8.363 1.00 22.41 101 ARG A CA 1
ATOM 848 C C . ARG A 1 101 ? 58.169 7.504 6.867 1.00 22.41 101 ARG A C 1
ATOM 850 O O . ARG A 1 101 ? 58.326 8.409 6.053 1.00 22.41 101 ARG A O 1
ATOM 857 N N . VAL A 1 102 ? 57.955 6.244 6.513 1.00 24.14 102 VAL A N 1
ATOM 858 C CA . VAL A 1 102 ? 57.402 5.892 5.205 1.00 24.14 102 VAL A CA 1
ATOM 859 C C . VAL A 1 102 ? 55.889 5.912 5.386 1.00 24.14 102 VAL A C 1
ATOM 861 O O . VAL A 1 102 ? 55.331 5.061 6.074 1.00 24.14 102 VAL A O 1
ATOM 864 N N . ASN A 1 103 ? 55.236 6.938 4.840 1.00 22.67 103 ASN A N 1
ATOM 865 C CA . ASN A 1 103 ? 53.781 7.002 4.762 1.00 22.67 103 ASN A CA 1
ATOM 866 C C . ASN A 1 103 ? 53.305 5.884 3.825 1.00 22.67 103 ASN A C 1
ATOM 868 O O . ASN A 1 103 ? 53.267 6.070 2.611 1.00 22.67 103 ASN A O 1
ATOM 872 N N . PHE A 1 104 ? 52.934 4.728 4.374 1.00 22.28 104 PHE A N 1
ATOM 873 C CA . PHE A 1 104 ? 52.091 3.782 3.652 1.00 22.28 104 PHE A CA 1
ATOM 874 C C . PHE A 1 104 ? 50.667 4.324 3.679 1.00 22.28 104 PHE A C 1
ATOM 876 O O . PHE A 1 104 ? 49.887 4.068 4.593 1.00 22.28 104 PHE A O 1
ATOM 883 N N . ASN A 1 105 ? 50.358 5.137 2.673 1.00 23.09 105 ASN A N 1
ATOM 884 C CA . ASN A 1 105 ? 48.993 5.493 2.340 1.00 23.09 105 ASN A CA 1
ATOM 885 C C . ASN A 1 105 ? 48.351 4.230 1.751 1.00 23.09 105 ASN A C 1
ATOM 887 O O . ASN A 1 105 ? 48.464 3.961 0.555 1.00 23.09 105 ASN A O 1
ATOM 891 N N . VAL A 1 106 ? 47.773 3.387 2.609 1.00 27.14 106 VAL A N 1
ATOM 892 C CA . VAL A 1 106 ? 46.974 2.243 2.166 1.00 27.14 106 VAL A CA 1
ATOM 893 C C . VAL A 1 106 ? 45.654 2.815 1.666 1.00 27.14 106 VAL A C 1
ATOM 895 O O . VAL A 1 106 ? 44.658 2.863 2.384 1.00 27.14 106 VAL A O 1
ATOM 898 N N . ASN A 1 107 ? 45.660 3.296 0.423 1.00 24.48 107 ASN A N 1
ATOM 899 C CA . ASN A 1 107 ? 44.434 3.442 -0.340 1.00 24.48 107 ASN A CA 1
ATOM 900 C C . ASN A 1 107 ? 43.856 2.035 -0.484 1.00 24.48 107 ASN A C 1
ATOM 902 O O . ASN A 1 107 ? 44.284 1.254 -1.334 1.00 24.48 107 ASN A O 1
ATOM 906 N N . CYS A 1 108 ? 42.906 1.704 0.386 1.00 24.02 108 CYS A N 1
ATOM 907 C CA . CYS A 1 108 ? 42.017 0.572 0.206 1.00 24.02 108 CYS A CA 1
ATOM 908 C C . CYS A 1 108 ? 41.120 0.904 -0.993 1.00 24.02 108 CYS A C 1
ATOM 910 O O . CYS A 1 108 ? 40.011 1.409 -0.842 1.00 24.02 108 CYS A O 1
ATOM 912 N N . PHE A 1 109 ? 41.650 0.718 -2.203 1.00 26.25 109 PHE A N 1
ATOM 913 C CA . PHE A 1 109 ? 40.829 0.639 -3.398 1.00 26.25 109 PHE A CA 1
ATOM 914 C C . PHE A 1 109 ? 39.987 -0.626 -3.245 1.00 26.25 109 PHE A C 1
ATOM 916 O O . PHE A 1 109 ? 40.476 -1.744 -3.405 1.00 26.25 109 PHE A O 1
ATOM 923 N N . SER A 1 110 ? 38.723 -0.447 -2.875 1.00 29.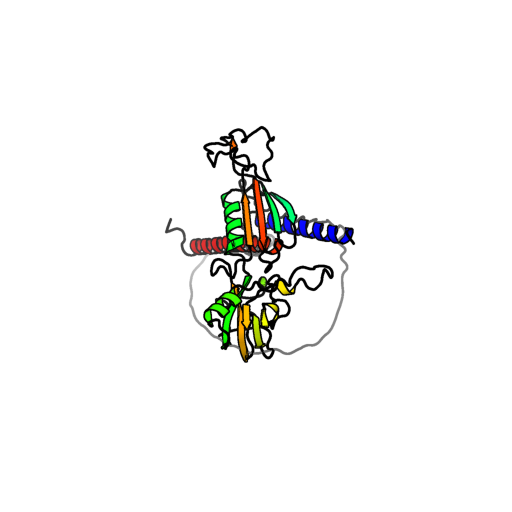08 110 SER A N 1
ATOM 924 C CA . SER A 1 110 ? 37.701 -1.471 -3.007 1.00 29.08 110 SER A CA 1
ATOM 925 C C . SER A 1 110 ? 37.514 -1.749 -4.497 1.00 29.08 110 SER A C 1
ATOM 927 O O . SER A 1 110 ? 36.721 -1.103 -5.177 1.00 29.08 110 SER A O 1
ATOM 929 N N . TYR A 1 111 ? 38.276 -2.701 -5.030 1.00 34.50 111 TYR A N 1
ATOM 930 C CA . TYR A 1 111 ? 38.018 -3.249 -6.354 1.00 34.50 111 TYR A CA 1
ATOM 931 C C . TYR A 1 111 ? 36.702 -4.032 -6.281 1.00 34.50 111 TYR A C 1
ATOM 933 O O . TYR A 1 111 ? 36.675 -5.208 -5.920 1.00 34.50 111 TYR A O 1
ATOM 941 N N . THR A 1 112 ? 35.589 -3.355 -6.568 1.00 40.38 112 THR A N 1
ATOM 942 C CA . THR A 1 112 ? 34.347 -4.028 -6.945 1.00 40.38 112 THR A CA 1
ATOM 943 C C . THR A 1 112 ? 34.616 -4.681 -8.291 1.00 40.38 112 THR A C 1
ATOM 945 O O . THR A 1 112 ? 34.929 -4.016 -9.275 1.00 40.38 112 THR A O 1
ATOM 948 N N . LEU A 1 113 ? 34.590 -6.010 -8.318 1.00 40.91 113 LEU A N 1
ATOM 949 C CA . LEU A 1 113 ? 34.771 -6.785 -9.538 1.00 40.91 113 LEU A CA 1
ATOM 950 C C . LEU A 1 113 ? 33.458 -6.682 -10.325 1.00 40.91 113 LEU A C 1
ATOM 952 O O . LEU A 1 113 ? 32.591 -7.549 -10.242 1.00 40.91 113 LEU A O 1
ATOM 956 N N . THR A 1 114 ? 33.258 -5.546 -10.992 1.00 44.53 114 THR A N 1
ATOM 957 C CA . THR A 1 114 ? 32.133 -5.321 -11.897 1.00 44.53 114 THR A CA 1
ATOM 958 C C . THR A 1 114 ? 32.263 -6.310 -13.046 1.00 44.53 114 THR A C 1
ATOM 960 O O . THR A 1 114 ? 33.240 -6.261 -13.795 1.00 44.53 114 THR A O 1
ATOM 963 N N . MET A 1 115 ? 31.302 -7.227 -13.179 1.00 51.03 115 MET A N 1
ATOM 964 C CA . MET A 1 115 ? 31.167 -8.015 -14.403 1.00 51.03 115 MET A CA 1
ATOM 965 C C . MET A 1 115 ? 31.109 -7.045 -15.596 1.00 51.03 115 MET A C 1
ATOM 967 O O . MET A 1 115 ? 30.404 -6.039 -15.496 1.00 51.03 115 MET A O 1
ATOM 971 N N . PRO A 1 116 ? 31.802 -7.317 -16.716 1.00 66.12 116 PRO A N 1
ATOM 972 C CA . PRO A 1 116 ? 31.951 -6.358 -17.818 1.00 66.12 116 PRO A CA 1
ATOM 973 C C . PRO A 1 116 ? 30.631 -5.976 -18.514 1.00 66.12 116 PRO A C 1
ATOM 975 O O . PRO A 1 116 ? 30.619 -5.053 -19.317 1.00 66.12 116 PRO A O 1
ATOM 978 N N . TYR A 1 117 ? 29.530 -6.663 -18.193 1.00 71.19 117 TYR A N 1
ATOM 979 C CA . TYR A 1 117 ? 28.208 -6.492 -18.801 1.00 71.19 117 TYR A CA 1
ATOM 980 C C . TYR A 1 117 ? 27.149 -5.928 -17.843 1.00 71.19 117 TYR A C 1
ATOM 982 O O . TYR A 1 117 ? 25.981 -5.843 -18.209 1.00 71.19 117 TYR A O 1
ATOM 990 N N . ALA A 1 118 ? 27.512 -5.601 -16.598 1.00 77.44 118 ALA A N 1
ATOM 991 C CA . ALA A 1 118 ? 26.553 -5.052 -15.647 1.00 77.44 118 ALA A CA 1
ATOM 992 C C . ALA A 1 118 ? 26.393 -3.545 -15.874 1.00 77.44 118 ALA A C 1
ATOM 994 O O . ALA A 1 118 ? 27.292 -2.761 -15.560 1.00 77.44 118 ALA A O 1
ATOM 995 N N . ASN A 1 119 ? 25.234 -3.153 -16.398 1.00 84.50 119 ASN A N 1
ATOM 996 C CA . ASN A 1 119 ? 24.872 -1.751 -16.561 1.00 84.50 119 ASN A CA 1
ATOM 997 C C . ASN A 1 119 ? 24.788 -1.068 -15.187 1.00 84.50 119 ASN A C 1
ATOM 999 O O . ASN A 1 119 ? 24.323 -1.661 -14.212 1.00 84.50 119 ASN A O 1
ATOM 1003 N N . GLN A 1 120 ? 25.251 0.180 -15.106 1.00 87.81 120 GLN A N 1
ATOM 1004 C CA . GLN A 1 120 ? 25.123 1.011 -13.910 1.00 87.81 120 GLN A CA 1
ATOM 1005 C C . GLN A 1 120 ? 23.955 1.980 -14.115 1.00 87.81 120 GLN A C 1
ATOM 1007 O O . GLN A 1 120 ? 24.111 2.967 -14.842 1.00 87.81 120 GLN A O 1
ATOM 1012 N N . PRO A 1 121 ? 22.785 1.707 -13.519 1.00 91.62 121 PRO A N 1
ATOM 1013 C CA . PRO A 1 121 ? 21.621 2.554 -13.710 1.00 91.62 121 PRO A CA 1
ATOM 1014 C C . PRO A 1 121 ? 21.780 3.898 -13.003 1.00 91.62 121 PRO A C 1
ATOM 1016 O O . PRO A 1 121 ? 22.397 4.004 -11.940 1.00 91.62 121 PRO A O 1
ATOM 1019 N N . ILE A 1 122 ? 21.186 4.930 -13.594 1.00 92.81 122 ILE A N 1
ATOM 1020 C CA . ILE A 1 122 ? 21.218 6.306 -13.096 1.00 92.81 122 ILE A CA 1
ATOM 1021 C C . ILE A 1 122 ? 19.811 6.674 -12.639 1.00 92.81 122 ILE A C 1
ATOM 1023 O O . ILE A 1 122 ? 18.839 6.379 -13.326 1.00 92.81 122 ILE A O 1
ATOM 1027 N N . VAL A 1 123 ? 19.694 7.330 -11.482 1.00 94.81 123 VAL A N 1
ATOM 1028 C CA . VAL A 1 123 ? 18.400 7.778 -10.952 1.00 94.81 123 VAL A CA 1
ATOM 1029 C C . VAL A 1 123 ? 18.359 9.293 -10.844 1.00 94.81 123 VAL A C 1
ATOM 1031 O O . VAL A 1 123 ? 19.232 9.907 -10.225 1.00 94.81 123 VAL A O 1
ATOM 1034 N N . LYS A 1 124 ? 17.317 9.891 -11.423 1.00 94.56 124 LYS A N 1
ATOM 1035 C CA . LYS A 1 124 ? 17.029 11.328 -11.368 1.00 94.56 124 LYS A CA 1
ATOM 1036 C C . LYS A 1 124 ? 15.680 11.534 -10.688 1.00 94.56 124 LYS A C 1
ATOM 1038 O O . LYS A 1 124 ? 14.689 10.950 -11.101 1.00 94.56 124 LYS A O 1
ATOM 1043 N N . ILE A 1 125 ? 15.638 12.350 -9.638 1.00 95.81 125 ILE A N 1
ATOM 1044 C CA . ILE A 1 125 ? 14.393 12.668 -8.923 1.00 95.81 125 ILE A CA 1
ATOM 1045 C C . ILE A 1 125 ? 13.840 13.967 -9.495 1.00 95.81 125 ILE A C 1
ATOM 1047 O O . ILE A 1 125 ? 14.508 15.001 -9.401 1.00 95.81 125 ILE A O 1
ATOM 1051 N N . THR A 1 126 ? 12.630 13.908 -10.037 1.00 93.75 126 THR A N 1
ATOM 1052 C CA . THR A 1 126 ? 11.913 15.066 -10.577 1.00 93.75 126 THR A CA 1
ATOM 1053 C C . THR A 1 126 ? 11.179 15.792 -9.456 1.00 93.75 126 THR A C 1
ATOM 1055 O O . THR A 1 126 ? 11.382 16.987 -9.249 1.00 93.75 126 THR A O 1
ATOM 1058 N N . GLU A 1 127 ? 10.408 15.049 -8.660 1.00 94.00 127 GLU A N 1
ATOM 1059 C CA . GLU A 1 127 ? 9.544 15.590 -7.612 1.00 94.00 127 GLU A CA 1
ATOM 1060 C C . GLU A 1 127 ? 9.620 14.732 -6.345 1.00 94.00 127 GLU A C 1
ATOM 1062 O O . GLU A 1 127 ? 9.796 13.513 -6.405 1.00 94.00 127 GLU A O 1
ATOM 1067 N N . LEU A 1 128 ? 9.541 15.389 -5.190 1.00 93.50 128 LEU A N 1
ATOM 1068 C CA . LEU A 1 128 ? 9.475 14.742 -3.884 1.00 93.50 128 LEU A CA 1
ATOM 1069 C C . LEU A 1 128 ? 8.556 15.571 -2.991 1.00 93.50 128 LEU A C 1
ATOM 1071 O O . LEU A 1 128 ? 8.929 16.684 -2.604 1.00 93.50 128 LEU A O 1
ATOM 1075 N N . THR A 1 129 ? 7.401 15.010 -2.665 1.00 91.38 129 THR A N 1
ATOM 1076 C CA . THR A 1 129 ? 6.466 15.539 -1.670 1.00 91.38 129 THR A CA 1
ATOM 1077 C C . THR A 1 129 ? 6.336 14.545 -0.512 1.00 91.38 129 THR A C 1
ATOM 1079 O O . THR A 1 129 ? 7.018 13.518 -0.487 1.00 91.38 129 THR A O 1
ATOM 1082 N N . ASP A 1 130 ? 5.496 14.857 0.475 1.00 86.44 130 ASP A N 1
ATOM 1083 C CA . ASP A 1 130 ? 5.224 13.934 1.581 1.00 86.44 130 ASP A CA 1
A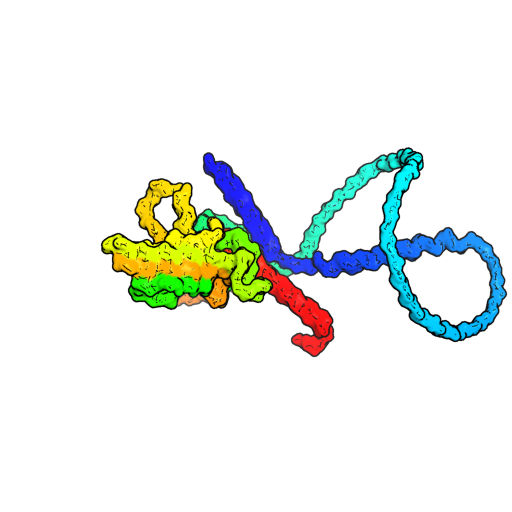TOM 1084 C C . ASP A 1 130 ? 4.368 12.727 1.134 1.00 86.44 130 ASP A C 1
ATOM 1086 O O . ASP A 1 130 ? 4.434 11.666 1.757 1.00 86.44 130 ASP A O 1
ATOM 1090 N N . GLU A 1 131 ? 3.628 12.858 0.026 1.00 87.94 131 GLU A N 1
ATOM 1091 C CA . GLU A 1 131 ? 2.712 11.837 -0.506 1.00 87.94 131 GLU A CA 1
ATOM 1092 C C . GLU A 1 131 ? 3.276 11.100 -1.726 1.00 87.94 131 GLU A C 1
ATOM 1094 O O . GLU A 1 131 ? 3.036 9.905 -1.902 1.00 87.94 131 GLU A O 1
ATOM 1099 N N . ASN A 1 132 ? 4.057 11.782 -2.563 1.00 93.25 132 ASN A N 1
ATOM 1100 C CA . ASN A 1 132 ? 4.542 11.245 -3.829 1.00 93.25 132 ASN A CA 1
ATOM 1101 C C . ASN A 1 132 ? 6.069 11.355 -3.986 1.00 93.25 132 ASN A C 1
ATOM 1103 O O . ASN A 1 132 ? 6.735 12.259 -3.469 1.00 93.25 132 ASN A O 1
ATOM 1107 N N . VAL A 1 133 ? 6.642 10.414 -4.738 1.00 95.69 133 VAL A N 1
ATOM 1108 C CA . VAL A 1 133 ? 8.015 10.501 -5.243 1.00 95.69 133 VAL A CA 1
ATOM 1109 C C . VAL A 1 133 ? 8.038 10.181 -6.732 1.00 95.69 133 VAL A C 1
ATOM 1111 O O . VAL A 1 133 ? 7.754 9.058 -7.157 1.00 95.69 133 VAL A O 1
ATOM 1114 N N . LYS A 1 134 ? 8.421 11.182 -7.528 1.00 96.44 134 LYS A N 1
ATOM 1115 C CA . LYS A 1 134 ? 8.525 11.091 -8.984 1.00 96.44 134 LYS A CA 1
ATOM 1116 C C . LYS A 1 134 ? 9.988 11.022 -9.386 1.00 96.44 134 LYS A C 1
ATOM 1118 O O . LYS A 1 134 ? 10.769 11.937 -9.099 1.00 96.44 134 LYS A O 1
ATOM 1123 N N . PHE A 1 135 ? 10.384 9.940 -10.040 1.00 96.44 135 PHE A N 1
ATOM 1124 C CA . PHE A 1 135 ? 11.771 9.727 -10.435 1.00 96.44 135 PHE A CA 1
ATOM 1125 C C . PHE A 1 135 ? 11.881 8.963 -11.749 1.00 96.44 135 PHE A C 1
ATOM 1127 O O . PHE A 1 135 ? 10.976 8.246 -12.162 1.00 96.44 135 PHE A O 1
ATOM 1134 N N . VAL A 1 136 ? 13.031 9.117 -12.394 1.00 96.38 136 VAL A N 1
ATOM 1135 C CA . VAL A 1 136 ? 13.387 8.455 -13.645 1.00 96.38 136 VAL A CA 1
ATOM 1136 C C . VAL A 1 136 ? 14.575 7.541 -13.385 1.00 96.38 136 VAL A C 1
ATOM 1138 O O . VAL A 1 136 ? 15.552 7.964 -12.759 1.00 96.38 136 VAL A O 1
ATOM 1141 N N . ILE A 1 137 ? 14.484 6.297 -13.854 1.00 95.75 137 ILE A N 1
ATOM 1142 C CA . ILE A 1 137 ? 15.602 5.351 -13.900 1.00 95.75 137 ILE A CA 1
ATOM 1143 C C . ILE A 1 137 ? 16.072 5.240 -15.350 1.00 95.75 137 ILE A C 1
ATOM 1145 O O . ILE A 1 137 ? 15.274 4.958 -16.238 1.00 95.75 137 ILE A O 1
ATOM 1149 N N . GLU A 1 138 ? 17.366 5.441 -15.572 1.00 94.12 138 GLU A N 1
ATOM 1150 C CA . GLU A 1 138 ? 18.032 5.322 -16.872 1.00 94.12 138 GLU A CA 1
ATOM 1151 C C . GLU A 1 138 ? 19.049 4.169 -16.841 1.00 94.12 138 GLU A C 1
ATOM 1153 O O . GLU A 1 138 ? 19.553 3.817 -15.769 1.00 94.12 138 GLU A O 1
ATOM 1158 N N . ASN A 1 139 ? 19.398 3.615 -18.007 1.00 92.31 139 ASN A N 1
ATOM 1159 C CA . ASN A 1 139 ? 20.379 2.531 -18.176 1.00 92.31 139 ASN A CA 1
ATOM 1160 C C . ASN A 1 139 ? 20.031 1.250 -17.394 1.00 92.31 139 ASN A C 1
ATOM 1162 O O . ASN A 1 139 ? 20.891 0.642 -16.749 1.00 92.31 139 ASN A O 1
ATOM 1166 N N . THR A 1 140 ? 18.763 0.836 -17.427 1.00 93.06 140 THR A N 1
ATOM 1167 C CA . THR A 1 140 ? 18.309 -0.424 -16.823 1.00 93.06 140 THR A CA 1
ATOM 1168 C C . THR A 1 140 ? 17.460 -1.235 -17.796 1.00 93.06 140 THR A C 1
ATOM 1170 O O . THR A 1 140 ? 17.034 -0.725 -18.825 1.00 93.06 140 THR A O 1
ATOM 1173 N N . ASP A 1 141 ? 17.210 -2.498 -17.464 1.00 93.50 141 ASP A N 1
ATOM 1174 C CA . ASP A 1 141 ? 16.342 -3.369 -18.249 1.00 93.50 141 ASP A CA 1
ATOM 1175 C C . ASP A 1 141 ? 14.883 -3.253 -17.782 1.00 93.50 141 ASP A C 1
ATOM 1177 O O . ASP A 1 141 ? 14.600 -3.118 -16.585 1.00 93.50 141 ASP A O 1
ATOM 1181 N N . LEU A 1 142 ? 13.935 -3.433 -18.709 1.00 94.31 142 LEU A N 1
ATOM 1182 C CA . LEU A 1 142 ? 12.496 -3.469 -18.404 1.00 94.31 142 LEU A CA 1
ATOM 1183 C C . LEU A 1 142 ? 12.146 -4.534 -17.347 1.00 94.31 142 LEU A C 1
ATOM 1185 O O . LEU A 1 142 ? 11.244 -4.339 -16.532 1.00 94.31 142 LEU A O 1
ATOM 1189 N N . SER A 1 143 ? 12.876 -5.653 -17.323 1.00 94.69 143 SER A N 1
ATOM 1190 C CA . SER A 1 143 ? 12.689 -6.727 -16.342 1.00 94.69 143 SER A CA 1
ATOM 1191 C C . SER A 1 143 ? 13.016 -6.275 -14.916 1.00 94.69 143 SER A C 1
ATOM 1193 O O . SER A 1 143 ? 12.254 -6.567 -13.990 1.00 94.69 143 SER A O 1
ATOM 1195 N N . VAL A 1 144 ? 14.112 -5.534 -14.734 1.00 94.12 144 VAL A N 1
ATOM 1196 C CA . VAL A 1 144 ? 14.541 -4.983 -13.442 1.00 94.12 144 VAL A CA 1
ATOM 1197 C C . VAL A 1 144 ? 13.572 -3.895 -13.001 1.00 94.12 144 VAL A C 1
ATOM 1199 O O . VAL A 1 144 ? 13.085 -3.939 -11.871 1.00 94.12 144 VAL A O 1
ATOM 1202 N N . ALA A 1 145 ? 13.221 -2.984 -13.911 1.00 95.00 145 ALA A N 1
ATOM 1203 C CA . ALA A 1 145 ? 12.248 -1.929 -13.670 1.00 95.00 145 ALA A CA 1
ATOM 1204 C C . ALA A 1 145 ? 10.902 -2.514 -13.184 1.00 95.00 145 ALA A C 1
ATOM 1206 O O . ALA A 1 145 ? 10.464 -2.266 -12.058 1.00 95.00 145 ALA A O 1
ATOM 1207 N N . ASN A 1 146 ? 10.292 -3.409 -13.962 1.00 95.50 146 ASN A N 1
ATOM 1208 C CA . ASN A 1 146 ? 9.026 -4.030 -13.578 1.00 95.50 146 ASN A CA 1
ATOM 1209 C C . ASN A 1 146 ? 9.135 -4.853 -12.278 1.00 95.50 146 ASN A C 1
ATOM 1211 O O . ASN A 1 146 ? 8.201 -4.884 -11.476 1.00 95.50 146 ASN A O 1
ATOM 1215 N N . SER A 1 147 ? 10.275 -5.502 -12.022 1.00 95.50 147 SER A N 1
ATOM 1216 C CA . SER A 1 147 ? 10.488 -6.222 -10.760 1.00 95.50 147 SER A CA 1
ATOM 1217 C C . SER A 1 147 ? 10.467 -5.274 -9.562 1.00 95.50 147 SER A C 1
ATOM 1219 O O . SER A 1 147 ? 9.753 -5.540 -8.597 1.00 95.50 147 SER A O 1
ATOM 1221 N N . ILE A 1 148 ? 11.171 -4.142 -9.642 1.00 95.38 148 ILE A N 1
ATOM 1222 C CA . ILE A 1 148 ? 11.170 -3.105 -8.602 1.00 95.38 148 ILE A CA 1
ATOM 1223 C C . ILE A 1 148 ? 9.746 -2.576 -8.371 1.00 95.38 148 ILE A C 1
ATOM 1225 O O . ILE A 1 148 ? 9.291 -2.529 -7.227 1.00 95.38 148 ILE A O 1
ATOM 1229 N N . ARG A 1 149 ? 9.000 -2.291 -9.448 1.00 95.50 149 ARG A N 1
ATOM 1230 C CA . ARG A 1 149 ? 7.588 -1.879 -9.377 1.00 95.50 149 ARG A CA 1
ATOM 1231 C C . ARG A 1 149 ? 6.732 -2.863 -8.575 1.00 95.50 149 ARG A C 1
ATOM 1233 O O . ARG A 1 149 ? 5.949 -2.462 -7.719 1.00 95.50 149 ARG A O 1
ATOM 1240 N N . ARG A 1 150 ? 6.876 -4.165 -8.838 1.00 95.25 150 ARG A N 1
ATOM 1241 C CA . ARG A 1 150 ? 6.109 -5.214 -8.143 1.00 95.25 150 ARG A CA 1
ATOM 1242 C C . ARG A 1 150 ? 6.477 -5.319 -6.666 1.00 95.25 150 ARG A C 1
ATOM 1244 O O . ARG A 1 150 ? 5.601 -5.569 -5.837 1.00 95.25 150 ARG A O 1
ATOM 1251 N N . VAL A 1 151 ? 7.752 -5.120 -6.337 1.00 96.56 151 VAL A N 1
ATOM 1252 C CA . VAL A 1 151 ? 8.235 -5.131 -4.951 1.00 96.56 151 VAL A CA 1
ATOM 1253 C C . VAL A 1 151 ? 7.640 -3.959 -4.168 1.00 96.56 151 VAL A C 1
ATOM 1255 O O . VAL A 1 151 ? 7.194 -4.193 -3.046 1.00 96.56 151 VAL A O 1
ATOM 1258 N N . PHE A 1 152 ? 7.531 -2.758 -4.763 1.00 95.12 152 PHE A N 1
ATOM 1259 C CA . PHE A 1 152 ? 6.876 -1.603 -4.122 1.00 95.12 152 PHE A CA 1
ATOM 1260 C C . PHE A 1 152 ? 5.468 -1.936 -3.611 1.00 95.12 152 PHE A C 1
ATOM 1262 O O . PHE A 1 152 ? 5.131 -1.583 -2.486 1.00 95.12 152 PHE A O 1
ATOM 1269 N N . MET A 1 153 ? 4.679 -2.661 -4.408 1.00 93.44 153 MET A N 1
ATOM 1270 C CA . MET A 1 153 ? 3.285 -2.974 -4.077 1.00 93.44 153 MET A CA 1
ATOM 1271 C C . MET A 1 153 ? 3.133 -4.150 -3.102 1.00 93.44 153 MET A C 1
ATOM 1273 O O . MET A 1 153 ? 2.199 -4.185 -2.306 1.00 93.44 153 MET A O 1
ATOM 1277 N N . SER A 1 154 ? 3.995 -5.167 -3.203 1.00 92.56 154 SER A N 1
ATOM 1278 C CA . SER A 1 154 ? 3.687 -6.491 -2.635 1.00 92.56 154 SER A CA 1
ATOM 1279 C C . SER A 1 154 ? 4.652 -6.996 -1.566 1.00 92.56 154 SER A C 1
ATOM 1281 O O . SER A 1 154 ? 4.265 -7.864 -0.784 1.00 92.56 154 SER A O 1
ATOM 1283 N N . GLU A 1 155 ? 5.881 -6.480 -1.500 1.00 94.56 155 GLU A N 1
ATOM 1284 C CA . GLU A 1 155 ? 6.931 -7.057 -0.642 1.00 94.56 155 GLU A CA 1
ATOM 1285 C C . GLU A 1 155 ? 7.523 -6.066 0.365 1.00 94.56 155 GLU A C 1
ATOM 1287 O O . GLU A 1 155 ? 8.269 -6.470 1.258 1.00 94.56 155 GLU A O 1
ATOM 1292 N N . VAL A 1 156 ? 7.177 -4.781 0.266 1.00 94.69 156 VAL A N 1
ATOM 1293 C CA . VAL A 1 156 ? 7.498 -3.810 1.315 1.00 94.69 156 VAL A CA 1
ATOM 1294 C C . VAL A 1 156 ? 6.646 -4.119 2.545 1.00 94.69 156 VAL A C 1
ATOM 1296 O O . VAL A 1 156 ? 5.420 -4.202 2.465 1.00 94.69 156 VAL A O 1
ATOM 1299 N N . ALA A 1 157 ? 7.312 -4.315 3.682 1.00 94.31 157 ALA A N 1
ATOM 1300 C CA . ALA A 1 157 ? 6.647 -4.638 4.933 1.00 94.31 157 ALA A CA 1
ATOM 1301 C C . ALA A 1 157 ? 6.015 -3.391 5.568 1.00 94.31 157 ALA A C 1
ATOM 1303 O O . ALA A 1 157 ? 6.617 -2.318 5.578 1.00 94.31 157 ALA A O 1
ATOM 1304 N N . THR A 1 158 ? 4.831 -3.557 6.149 1.00 94.75 158 THR A N 1
ATOM 1305 C CA . THR A 1 158 ? 4.078 -2.530 6.883 1.00 94.75 158 THR A CA 1
ATOM 1306 C C . THR A 1 158 ? 3.438 -3.129 8.133 1.00 94.75 158 THR A C 1
ATOM 1308 O O . THR A 1 158 ? 3.416 -4.350 8.313 1.00 94.75 158 THR A O 1
ATOM 1311 N N . ILE A 1 159 ? 2.931 -2.275 9.023 1.00 94.75 159 ILE A N 1
ATOM 1312 C CA . ILE A 1 159 ? 2.166 -2.690 10.200 1.00 94.75 159 ILE A CA 1
ATOM 1313 C C . ILE A 1 159 ? 0.690 -2.400 9.931 1.00 94.75 159 ILE A C 1
ATOM 1315 O O . ILE A 1 159 ? 0.329 -1.271 9.613 1.00 94.75 159 ILE A O 1
ATOM 1319 N N . ALA A 1 160 ? -0.162 -3.410 10.083 1.00 95.69 160 ALA A N 1
ATOM 1320 C CA . ALA A 1 160 ? -1.614 -3.265 9.980 1.00 95.69 160 ALA A CA 1
ATOM 1321 C C . ALA A 1 160 ? -2.307 -4.144 11.025 1.00 95.69 160 ALA A C 1
ATOM 1323 O O . ALA A 1 160 ? -1.716 -5.100 11.540 1.00 95.69 160 ALA A O 1
ATOM 1324 N N . ILE A 1 161 ? -3.559 -3.815 11.345 1.00 96.12 161 ILE A N 1
ATOM 1325 C CA . ILE A 1 161 ? -4.356 -4.571 12.314 1.00 96.12 161 ILE A CA 1
ATOM 1326 C C . ILE A 1 161 ? -4.704 -5.942 11.730 1.00 96.12 161 ILE A C 1
ATOM 1328 O O . ILE A 1 161 ? -5.180 -6.070 10.597 1.00 96.12 161 ILE A O 1
ATOM 1332 N N . ASP A 1 162 ? -4.432 -6.988 12.504 1.00 95.62 162 ASP A N 1
ATOM 1333 C CA . ASP A 1 162 ? -4.635 -8.369 12.069 1.00 95.62 162 ASP A CA 1
ATOM 1334 C C . ASP A 1 162 ? -5.545 -9.161 12.994 1.00 95.62 162 ASP A C 1
ATOM 1336 O O . ASP A 1 162 ? -6.381 -9.922 12.519 1.00 95.62 162 ASP A O 1
ATOM 1340 N N . TRP A 1 163 ? -5.427 -8.944 14.299 1.00 95.31 163 TRP A N 1
ATOM 1341 C CA . TRP A 1 163 ? -6.250 -9.631 15.280 1.00 95.31 163 TRP A CA 1
ATOM 1342 C C . TRP A 1 163 ? -7.142 -8.630 15.999 1.00 95.31 163 TRP A C 1
ATOM 1344 O O . TRP A 1 163 ? -6.660 -7.579 16.417 1.00 95.31 163 TRP A O 1
ATOM 1354 N N . ILE A 1 164 ? -8.432 -8.934 16.119 1.00 96.69 164 ILE A N 1
ATOM 1355 C CA . ILE A 1 164 ? -9.424 -8.056 16.743 1.00 96.69 164 ILE A CA 1
ATOM 1356 C C . ILE A 1 164 ? -10.294 -8.905 17.664 1.00 96.69 164 ILE A C 1
ATOM 1358 O O . ILE A 1 164 ? -10.912 -9.872 17.226 1.00 96.69 164 ILE A O 1
ATOM 1362 N N . GLN A 1 165 ? -10.352 -8.516 18.930 1.00 96.38 165 GLN A N 1
ATOM 1363 C CA . GLN A 1 165 ? -11.255 -9.045 19.938 1.00 96.38 165 GLN A CA 1
ATOM 1364 C C . GLN A 1 165 ? -12.319 -7.996 20.232 1.00 96.38 165 GLN A C 1
ATOM 1366 O O . GLN A 1 165 ? -12.001 -6.877 20.630 1.00 96.38 165 GLN A O 1
ATOM 1371 N N . ILE A 1 166 ? -13.582 -8.361 20.040 1.00 97.00 166 ILE A N 1
ATOM 1372 C CA . ILE A 1 166 ? -14.729 -7.506 20.339 1.00 97.00 166 ILE A CA 1
ATOM 1373 C C . ILE A 1 166 ? -15.297 -7.955 21.683 1.00 97.00 166 ILE A C 1
ATOM 1375 O O . ILE A 1 166 ? -15.738 -9.092 21.824 1.00 97.00 166 ILE A O 1
ATOM 1379 N N . ASP A 1 167 ? -15.275 -7.060 22.668 1.00 96.69 167 ASP A N 1
ATOM 1380 C CA . ASP A 1 167 ? -15.823 -7.326 24.001 1.00 96.69 167 ASP A CA 1
ATOM 1381 C C . ASP A 1 167 ? -17.31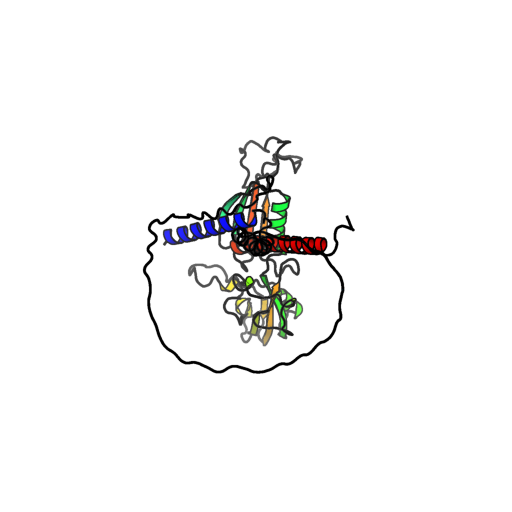1 -6.958 24.073 1.00 96.69 167 ASP A C 1
ATOM 1383 O O . ASP A 1 167 ? -18.086 -7.596 24.783 1.00 96.69 167 ASP A O 1
ATOM 1387 N N . ALA A 1 168 ? -17.717 -5.906 23.355 1.00 96.06 168 ALA A N 1
ATOM 1388 C CA . ALA A 1 168 ? -19.110 -5.495 23.242 1.00 96.06 168 ALA A CA 1
ATOM 1389 C C . ALA A 1 168 ? -19.358 -4.795 21.903 1.00 96.06 168 ALA A C 1
ATOM 1391 O O . ALA A 1 168 ? -18.671 -3.831 21.566 1.00 96.06 168 ALA A O 1
ATOM 1392 N N . ASN A 1 169 ? -20.382 -5.234 21.174 1.00 96.69 169 ASN A N 1
ATOM 1393 C CA . ASN A 1 169 ? -20.901 -4.539 20.003 1.00 96.69 169 ASN A CA 1
ATOM 1394 C C . ASN A 1 169 ? -22.429 -4.470 20.091 1.00 96.69 169 ASN A C 1
ATOM 1396 O O . ASN A 1 169 ? -23.120 -5.481 20.021 1.00 96.69 169 ASN A O 1
ATOM 1400 N N . SER A 1 170 ? -22.956 -3.259 20.254 1.00 95.94 170 SER A N 1
ATOM 1401 C CA . SER A 1 170 ? -24.397 -2.965 20.158 1.00 95.94 170 SER A CA 1
ATOM 1402 C C . SER A 1 170 ? -24.710 -2.006 19.006 1.00 95.94 170 SER A C 1
ATOM 1404 O O . SER A 1 170 ? -25.779 -1.391 18.952 1.00 95.94 170 SER A O 1
ATOM 1406 N N . SER A 1 171 ? -23.759 -1.851 18.083 1.00 94.69 171 SER A N 1
ATOM 1407 C CA . SER A 1 171 ? -23.937 -1.063 16.872 1.00 94.69 171 SER A CA 1
ATOM 1408 C C . SER A 1 171 ? -24.857 -1.774 15.871 1.00 94.69 171 SER A C 1
ATOM 1410 O O . SER A 1 171 ? -25.258 -2.920 16.051 1.00 94.69 171 SER A O 1
ATOM 1412 N N . VAL A 1 172 ? -25.216 -1.071 14.796 1.00 95.31 172 VAL A N 1
ATOM 1413 C CA . VAL A 1 172 ? -26.029 -1.635 13.700 1.00 95.31 172 VAL A CA 1
ATOM 1414 C C . VAL A 1 172 ? -25.197 -2.549 12.787 1.00 95.31 172 VAL A C 1
ATOM 1416 O O . VAL A 1 172 ? -25.744 -3.314 11.998 1.00 95.31 172 VAL A O 1
ATOM 1419 N N . ILE A 1 173 ? -23.870 -2.447 12.865 1.00 95.94 173 ILE A N 1
ATOM 1420 C CA . ILE A 1 173 ? -22.937 -3.139 11.985 1.00 95.94 173 ILE A CA 1
ATOM 1421 C C . ILE A 1 173 ? -22.468 -4.432 12.666 1.00 95.94 173 ILE A C 1
ATOM 1423 O O . ILE A 1 173 ? -22.127 -4.428 13.849 1.00 95.94 173 ILE A O 1
ATOM 1427 N N . HIS A 1 174 ? -22.426 -5.524 11.903 1.00 96.25 174 HIS A N 1
ATOM 1428 C CA . HIS A 1 174 ? -21.935 -6.816 12.374 1.00 96.25 174 HIS A CA 1
ATOM 1429 C C . HIS A 1 174 ? -20.417 -6.817 12.620 1.00 96.25 174 HIS A C 1
ATOM 1431 O O . HIS A 1 174 ? -19.665 -6.029 12.036 1.00 96.25 174 HIS A O 1
ATOM 1437 N N . ASP A 1 175 ? -19.978 -7.719 13.490 1.00 96.56 175 ASP A N 1
ATOM 1438 C CA . ASP A 1 175 ? -18.621 -7.783 14.035 1.00 96.56 175 ASP A CA 1
ATOM 1439 C C . ASP A 1 175 ? -17.546 -7.883 12.946 1.00 96.56 175 ASP A C 1
ATOM 1441 O O . ASP A 1 175 ? -16.567 -7.132 12.947 1.00 96.56 175 ASP A O 1
ATOM 1445 N N . GLU A 1 176 ? -17.753 -8.752 11.958 1.00 96.25 176 GLU A N 1
ATOM 1446 C CA . GLU A 1 176 ? -16.807 -8.996 10.874 1.00 96.25 176 GLU A CA 1
ATOM 1447 C C . GLU A 1 176 ? -16.654 -7.797 9.925 1.00 96.25 176 GLU A C 1
ATOM 1449 O O . GLU A 1 176 ? -15.571 -7.577 9.379 1.00 96.25 176 GLU A O 1
ATOM 1454 N N . PHE A 1 177 ? -17.678 -6.949 9.790 1.00 96.56 177 PHE A N 1
ATOM 1455 C CA . PHE A 1 177 ? -17.573 -5.714 9.009 1.00 96.56 177 PHE A CA 1
ATOM 1456 C C . PHE A 1 177 ? -16.706 -4.689 9.726 1.00 96.56 177 PHE A C 1
ATOM 1458 O O . PHE A 1 177 ? -15.895 -4.007 9.100 1.00 96.56 177 PHE A O 1
ATOM 1465 N N . ILE A 1 178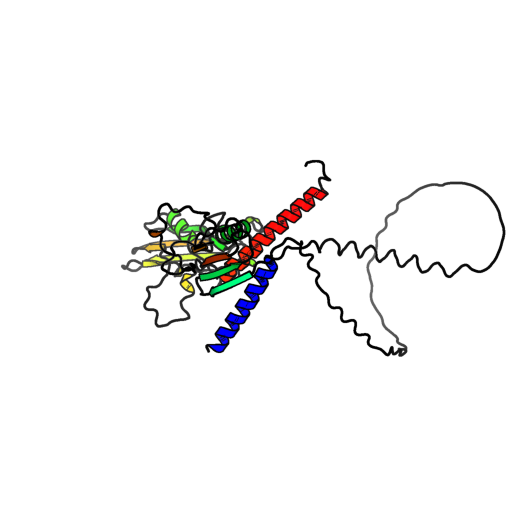 ? -16.889 -4.560 11.045 1.00 95.69 178 ILE A N 1
ATOM 1466 C CA . ILE A 1 178 ? -16.077 -3.659 11.864 1.00 95.69 178 ILE A CA 1
ATOM 1467 C C . ILE A 1 178 ? -14.634 -4.146 11.820 1.00 95.69 178 ILE A C 1
ATOM 1469 O O . ILE A 1 178 ? -13.737 -3.347 11.558 1.00 95.69 178 ILE A O 1
ATOM 1473 N N . ALA A 1 179 ? -14.417 -5.454 11.969 1.00 96.38 179 ALA A N 1
ATOM 1474 C CA . ALA A 1 179 ? -13.095 -6.050 11.868 1.00 96.38 179 ALA A CA 1
ATOM 1475 C C . ALA A 1 179 ? -12.435 -5.773 10.506 1.00 96.38 179 ALA A C 1
ATOM 1477 O O . ALA A 1 179 ? -11.275 -5.360 10.453 1.00 96.38 179 ALA A O 1
ATOM 1478 N N . HIS A 1 180 ? -13.185 -5.913 9.409 1.00 96.31 180 HIS A N 1
ATOM 1479 C CA . HIS A 1 180 ? -12.700 -5.602 8.066 1.00 96.31 180 HIS A CA 1
ATOM 1480 C C . HIS A 1 180 ? -12.298 -4.126 7.918 1.00 96.31 180 HIS A C 1
ATOM 1482 O O . HIS A 1 180 ? -11.203 -3.831 7.440 1.00 96.31 180 HIS A O 1
ATOM 1488 N N . ARG A 1 181 ? -13.145 -3.192 8.374 1.00 95.44 181 ARG A N 1
ATOM 1489 C CA . ARG A 1 181 ? -12.859 -1.748 8.307 1.00 95.44 181 ARG A CA 1
ATOM 1490 C C . ARG A 1 181 ? -11.659 -1.357 9.155 1.00 95.44 181 ARG A C 1
ATOM 1492 O O . ARG A 1 181 ? -10.808 -0.611 8.686 1.00 95.44 181 ARG A O 1
ATOM 1499 N N . VAL A 1 182 ? -11.579 -1.872 10.381 1.00 94.88 182 VAL A N 1
ATOM 1500 C CA . VAL A 1 182 ? -10.464 -1.608 11.299 1.00 94.88 182 VAL A CA 1
ATOM 1501 C C . VAL A 1 182 ? -9.155 -2.171 10.738 1.00 94.88 182 VAL A C 1
ATOM 1503 O O . VAL A 1 182 ? -8.120 -1.518 10.828 1.00 94.88 182 VAL A O 1
ATOM 1506 N N . GLY A 1 183 ? -9.201 -3.332 10.080 1.00 95.38 183 GLY A N 1
ATOM 1507 C CA . GLY A 1 183 ? -8.047 -3.926 9.404 1.00 95.38 183 GLY A CA 1
ATOM 1508 C C . GLY A 1 183 ? -7.477 -3.086 8.255 1.00 95.38 183 GLY A C 1
ATOM 1509 O O . GLY A 1 183 ? -6.296 -3.222 7.949 1.00 95.38 183 GLY A O 1
ATOM 1510 N N . LEU A 1 184 ? -8.289 -2.226 7.631 1.00 95.00 184 LEU A N 1
ATOM 1511 C CA . LEU A 1 184 ? -7.892 -1.360 6.513 1.00 95.00 184 LEU A CA 1
ATOM 1512 C C . LEU A 1 184 ? -7.413 0.034 6.945 1.00 95.00 184 LEU A C 1
ATOM 1514 O O . LEU A 1 184 ? -7.047 0.836 6.089 1.00 95.00 184 LEU A O 1
ATOM 1518 N N . ILE A 1 185 ? -7.402 0.343 8.245 1.00 94.06 185 ILE A N 1
ATOM 1519 C CA . ILE A 1 185 ? -6.881 1.623 8.735 1.00 94.06 185 ILE A CA 1
ATOM 1520 C C . ILE A 1 185 ? -5.351 1.636 8.562 1.00 94.06 185 ILE A C 1
ATOM 1522 O O . ILE A 1 185 ? -4.671 0.783 9.142 1.00 94.06 185 ILE A O 1
ATOM 1526 N N . PRO A 1 186 ? -4.783 2.608 7.825 1.00 92.75 186 PRO A N 1
ATOM 1527 C CA . PRO A 1 186 ? -3.342 2.734 7.678 1.00 92.75 186 PRO A CA 1
ATOM 1528 C C . PRO A 1 186 ? -2.708 3.191 8.998 1.00 92.75 186 PRO A C 1
ATOM 1530 O O . PRO A 1 186 ? -3.154 4.159 9.627 1.00 92.75 186 PRO A O 1
ATOM 1533 N N . LEU A 1 187 ? -1.639 2.506 9.412 1.00 92.56 187 LEU A N 1
ATOM 1534 C CA . LEU A 1 187 ? -0.871 2.822 10.616 1.00 92.56 187 LEU A CA 1
ATOM 1535 C C . LEU A 1 187 ? 0.524 3.330 10.251 1.00 92.56 187 LEU A C 1
ATOM 1537 O O . LEU A 1 187 ? 1.238 2.754 9.427 1.00 92.56 187 LEU A O 1
ATOM 1541 N N . THR A 1 188 ? 0.960 4.380 10.942 1.00 90.50 188 THR A N 1
ATOM 1542 C CA . THR A 1 188 ? 2.327 4.891 10.816 1.00 90.50 188 THR A CA 1
ATOM 1543 C C . THR A 1 188 ? 3.338 3.822 11.226 1.00 90.50 188 THR A C 1
ATOM 1545 O O . THR A 1 188 ? 3.316 3.344 12.360 1.00 90.50 188 THR A O 1
ATOM 1548 N N . SER A 1 189 ? 4.254 3.486 10.315 1.00 81.88 189 SER A N 1
ATOM 1549 C CA . SER A 1 189 ? 5.148 2.330 10.456 1.00 81.88 189 SER A CA 1
ATOM 1550 C C . SER A 1 189 ? 6.650 2.649 10.331 1.00 81.88 189 SER A C 1
ATOM 1552 O O . SER A 1 189 ? 7.459 1.761 10.591 1.00 81.88 189 SER A O 1
ATOM 1554 N N . ASP A 1 190 ? 7.032 3.891 9.994 1.00 79.25 190 ASP A N 1
ATOM 1555 C CA . ASP A 1 190 ? 8.365 4.276 9.471 1.00 79.25 190 ASP A CA 1
ATOM 1556 C C . ASP A 1 190 ? 9.579 3.603 10.149 1.00 79.25 190 ASP A C 1
ATOM 1558 O O . ASP A 1 190 ? 10.314 2.877 9.492 1.00 79.25 190 ASP A O 1
ATOM 1562 N N . ASP A 1 191 ? 9.800 3.809 11.452 1.00 80.38 191 ASP A N 1
ATOM 1563 C CA . ASP A 1 191 ? 10.996 3.279 12.144 1.00 80.38 191 ASP A CA 1
ATOM 1564 C C . ASP A 1 191 ? 10.743 1.970 12.908 1.00 80.38 191 ASP A C 1
ATOM 1566 O O . ASP A 1 191 ? 11.671 1.343 13.432 1.00 80.38 191 ASP A O 1
ATOM 1570 N N . VAL A 1 192 ? 9.471 1.617 13.094 1.00 83.81 192 VAL A N 1
ATOM 1571 C CA . VAL A 1 192 ? 9.065 0.506 13.965 1.00 83.81 192 VAL A CA 1
ATOM 1572 C C . VAL A 1 192 ? 9.056 -0.796 13.177 1.00 83.81 192 VAL A C 1
ATOM 1574 O O . VAL A 1 192 ? 9.473 -1.827 13.703 1.00 83.81 192 VAL A O 1
ATOM 1577 N N . VAL A 1 193 ? 8.675 -0.737 11.898 1.00 87.12 193 VAL A N 1
ATOM 1578 C CA . VAL A 1 193 ? 8.550 -1.919 11.044 1.00 87.12 193 VAL A CA 1
ATOM 1579 C C . VAL A 1 193 ? 9.861 -2.687 10.897 1.00 87.12 193 VAL A C 1
ATOM 1581 O O . VAL A 1 193 ? 9.849 -3.915 10.910 1.00 87.12 193 VAL A O 1
ATOM 1584 N N . ASP A 1 194 ? 11.004 -2.004 10.831 1.00 87.12 194 ASP A N 1
ATOM 1585 C CA . ASP A 1 194 ? 12.307 -2.658 10.664 1.00 87.12 194 ASP A CA 1
ATOM 1586 C C . ASP A 1 194 ? 12.782 -3.373 11.934 1.00 87.12 194 ASP A C 1
ATOM 1588 O O . ASP A 1 194 ? 13.475 -4.385 11.851 1.00 87.12 194 ASP A O 1
ATOM 1592 N N . LYS A 1 195 ? 12.392 -2.870 13.111 1.00 89.00 195 LYS A N 1
ATOM 1593 C CA . LYS A 1 195 ? 12.765 -3.441 14.418 1.00 89.00 195 LYS A CA 1
ATOM 1594 C C . LYS A 1 195 ? 11.852 -4.586 14.833 1.00 89.00 195 LYS A C 1
ATOM 1596 O O . LYS A 1 195 ? 12.277 -5.476 15.560 1.00 89.00 195 LYS A O 1
ATOM 1601 N N . MET A 1 196 ? 10.608 -4.535 14.378 1.00 90.50 196 MET A N 1
ATOM 1602 C CA . MET A 1 196 ? 9.587 -5.524 14.671 1.00 90.50 196 MET A CA 1
ATOM 1603 C C . MET A 1 196 ? 9.863 -6.826 13.914 1.00 90.50 196 MET A C 1
ATOM 1605 O O . MET A 1 196 ? 10.145 -6.830 12.705 1.00 90.50 196 MET A O 1
ATOM 1609 N N . GLN A 1 197 ? 9.770 -7.942 14.628 1.00 92.44 197 GLN A N 1
ATOM 1610 C CA . GLN A 1 197 ? 9.876 -9.272 14.034 1.00 92.44 197 GLN A CA 1
ATOM 1611 C C . GLN A 1 197 ? 8.525 -9.702 13.455 1.00 92.44 197 GLN A C 1
ATOM 1613 O O . GLN A 1 197 ? 7.473 -9.205 13.861 1.00 92.44 197 GLN A O 1
ATOM 1618 N N . TYR A 1 198 ? 8.539 -10.618 12.486 1.00 94.06 198 TYR A N 1
ATOM 1619 C CA . TYR A 1 198 ? 7.299 -11.265 12.061 1.00 94.06 198 TYR A CA 1
ATOM 1620 C C . TYR A 1 198 ? 6.783 -12.148 13.198 1.00 94.06 198 TYR A C 1
ATOM 1622 O O . TYR A 1 198 ? 7.569 -12.837 13.845 1.00 94.06 198 TYR A O 1
ATOM 1630 N N . SER A 1 199 ? 5.467 -12.177 13.418 1.00 91.62 199 SER A N 1
ATOM 1631 C CA . SER A 1 199 ? 4.876 -12.964 14.511 1.00 91.62 199 SER A CA 1
ATOM 1632 C C . SER A 1 199 ? 5.203 -14.457 14.412 1.00 91.62 199 SER A C 1
ATOM 1634 O O . SER A 1 199 ? 5.408 -15.100 15.428 1.00 91.62 199 SER A O 1
ATOM 1636 N N . ARG A 1 200 ? 5.317 -14.991 13.188 1.00 92.19 200 ARG A N 1
ATOM 1637 C CA . ARG A 1 200 ? 5.698 -16.389 12.910 1.00 92.19 200 ARG A CA 1
ATOM 1638 C C . ARG A 1 200 ? 7.162 -16.731 13.218 1.00 92.19 200 ARG A C 1
ATOM 1640 O O . ARG A 1 200 ? 7.476 -17.905 13.358 1.00 92.19 200 ARG A O 1
ATOM 1647 N N . ASP A 1 201 ? 8.036 -15.727 13.285 1.00 92.44 201 ASP A N 1
ATOM 1648 C CA . ASP A 1 201 ? 9.468 -15.909 13.561 1.00 92.44 201 ASP A CA 1
ATOM 1649 C C . ASP A 1 201 ? 9.791 -15.644 15.045 1.00 92.44 201 ASP A C 1
ATOM 1651 O O . ASP A 1 201 ? 10.902 -15.910 15.502 1.00 92.44 201 ASP A O 1
ATOM 1655 N N . CYS A 1 202 ? 8.833 -15.092 15.798 1.00 92.56 202 CYS A N 1
ATOM 1656 C CA . CYS A 1 202 ? 8.997 -14.761 17.206 1.00 92.56 202 CYS A CA 1
ATOM 1657 C C . CYS A 1 202 ? 8.822 -16.008 18.086 1.00 92.56 202 CYS A C 1
ATOM 1659 O O . CYS A 1 202 ? 8.046 -16.904 17.772 1.00 92.56 202 CYS A O 1
ATOM 1661 N N . THR A 1 203 ? 9.519 -16.055 19.221 1.00 92.94 203 THR A N 1
ATOM 1662 C CA . THR A 1 203 ? 9.485 -17.196 20.153 1.00 92.94 203 THR A CA 1
ATOM 1663 C C . THR A 1 203 ? 8.346 -17.133 21.177 1.00 92.94 203 THR A C 1
ATOM 1665 O O . THR A 1 203 ? 8.321 -17.951 22.091 1.00 92.94 203 THR A O 1
ATOM 1668 N N . CYS A 1 204 ? 7.469 -16.127 21.113 1.00 92.56 204 CYS A N 1
ATOM 1669 C CA . CYS A 1 204 ? 6.351 -15.969 22.047 1.00 92.56 204 CYS A CA 1
ATOM 1670 C C . CYS A 1 204 ? 5.134 -16.814 21.642 1.00 92.56 204 CYS A C 1
ATOM 1672 O O . CYS A 1 204 ? 4.959 -17.097 20.461 1.00 92.56 204 CYS A O 1
ATOM 1674 N N . ASP A 1 205 ? 4.264 -17.131 22.607 1.00 86.56 205 ASP A N 1
ATOM 1675 C CA . ASP A 1 205 ? 3.055 -17.932 22.358 1.00 86.56 205 ASP A CA 1
ATOM 1676 C C . ASP A 1 205 ? 1.983 -17.159 21.564 1.00 86.56 205 ASP A C 1
ATOM 1678 O O . ASP A 1 205 ? 1.546 -17.625 20.515 1.00 86.56 205 ASP A O 1
ATOM 1682 N N . ASP A 1 206 ? 1.602 -15.958 22.024 1.00 86.44 206 ASP A N 1
ATOM 1683 C CA . ASP A 1 206 ? 0.535 -15.152 21.404 1.00 86.44 206 ASP A CA 1
ATOM 1684 C C . ASP A 1 206 ? 1.052 -13.801 20.882 1.00 86.44 206 ASP A C 1
ATOM 1686 O O . ASP A 1 206 ? 1.310 -13.616 19.690 1.00 86.44 206 ASP A O 1
ATOM 1690 N N . PHE A 1 207 ? 1.206 -12.832 21.789 1.00 91.06 207 PHE A N 1
ATOM 1691 C CA . PHE A 1 207 ? 1.532 -11.447 21.468 1.00 91.06 207 PHE A CA 1
ATOM 1692 C C . PHE A 1 207 ? 2.572 -10.911 22.445 1.00 91.06 207 PHE A C 1
ATOM 1694 O O . PHE A 1 207 ? 2.416 -11.007 23.663 1.00 91.06 207 PHE A O 1
ATOM 1701 N N . CYS A 1 208 ? 3.629 -10.305 21.913 1.00 90.81 208 CYS A N 1
ATOM 1702 C CA . CYS A 1 208 ? 4.629 -9.594 22.696 1.00 90.81 208 CYS A CA 1
ATOM 1703 C C . CYS A 1 208 ? 4.861 -8.184 22.125 1.00 90.81 208 CYS A C 1
ATOM 1705 O O . CYS A 1 208 ? 4.525 -7.925 20.962 1.00 90.81 208 CYS A O 1
ATOM 1707 N N . PRO A 1 209 ? 5.473 -7.270 22.901 1.00 89.12 209 PRO A N 1
ATOM 1708 C CA . PRO A 1 209 ? 5.793 -5.919 22.431 1.00 89.12 209 PRO A CA 1
ATOM 1709 C C . PRO A 1 209 ? 6.782 -5.866 21.253 1.00 89.12 209 PRO A C 1
ATOM 1711 O O . PRO A 1 209 ? 6.902 -4.829 20.606 1.00 89.12 209 PRO A O 1
ATOM 1714 N N . GLU A 1 210 ? 7.512 -6.955 20.977 1.00 90.25 210 GLU A N 1
ATOM 1715 C CA . GLU A 1 210 ? 8.470 -7.039 19.861 1.00 90.25 210 GLU A CA 1
ATOM 1716 C C . GLU A 1 210 ? 7.826 -7.507 18.544 1.00 90.25 210 GLU A C 1
ATOM 1718 O O . GLU A 1 210 ? 8.350 -7.214 17.465 1.00 90.25 210 GLU A O 1
ATOM 1723 N N . CYS A 1 211 ? 6.697 -8.222 18.617 1.00 92.56 211 CYS A N 1
ATOM 1724 C CA . CYS A 1 211 ? 6.019 -8.821 17.464 1.00 92.56 211 CYS A CA 1
ATOM 1725 C C . CYS A 1 211 ? 4.633 -8.227 17.179 1.00 92.56 211 CYS A C 1
ATOM 1727 O O . CYS A 1 211 ? 4.067 -8.500 16.119 1.00 92.56 211 CYS A O 1
ATOM 1729 N N . SER A 1 212 ? 4.076 -7.425 18.094 1.00 93.81 212 SER A N 1
ATOM 1730 C CA . SER A 1 212 ? 2.743 -6.830 17.952 1.00 93.81 212 SER A CA 1
ATOM 1731 C C . SER A 1 212 ? 2.615 -5.474 18.651 1.00 93.81 212 SER A C 1
ATOM 1733 O O . SER A 1 212 ? 3.332 -5.179 19.606 1.00 93.81 212 SER A O 1
ATOM 1735 N N . VAL A 1 213 ? 1.676 -4.651 18.179 1.00 93.75 213 VAL A N 1
ATOM 1736 C CA . VAL A 1 213 ? 1.266 -3.404 18.842 1.00 93.75 213 VAL A CA 1
ATOM 1737 C C . VAL A 1 213 ? -0.210 -3.495 19.192 1.00 93.75 213 VAL A C 1
ATOM 1739 O O . VAL A 1 213 ? -1.027 -3.785 18.323 1.00 93.75 213 VAL A O 1
ATOM 1742 N N . GLU A 1 214 ? -0.549 -3.239 20.452 1.00 94.75 214 GLU A N 1
ATOM 1743 C CA . GLU A 1 214 ? -1.934 -3.223 20.922 1.00 94.75 214 GLU A CA 1
ATOM 1744 C C . GLU A 1 214 ? -2.589 -1.855 20.695 1.00 94.75 214 GLU A C 1
ATOM 1746 O O . GLU A 1 214 ? -1.994 -0.813 20.992 1.00 94.75 214 GLU A O 1
ATOM 1751 N N . LEU A 1 215 ? -3.828 -1.878 20.206 1.00 95.00 215 LEU A N 1
ATOM 1752 C CA . LEU A 1 215 ? -4.713 -0.732 20.067 1.00 95.00 215 LEU A CA 1
ATOM 1753 C C . LEU A 1 215 ? -6.066 -1.035 20.721 1.00 95.00 215 LEU A C 1
ATOM 1755 O O . LEU A 1 215 ? -6.585 -2.144 20.604 1.00 95.00 215 LEU A O 1
ATOM 1759 N N . THR A 1 216 ? -6.656 -0.057 21.397 1.00 95.88 216 THR A N 1
ATOM 1760 C CA . THR A 1 216 ? -7.942 -0.195 22.087 1.00 95.88 216 THR A CA 1
ATOM 1761 C C . THR A 1 216 ? -8.934 0.849 21.595 1.00 95.88 216 THR A C 1
ATOM 1763 O O . THR A 1 216 ? -8.572 1.980 21.278 1.00 95.88 216 THR A O 1
ATOM 1766 N N . LEU A 1 217 ? -10.203 0.458 21.508 1.00 95.25 217 LEU A N 1
ATOM 1767 C CA . LEU A 1 217 ? -11.310 1.340 21.155 1.00 95.25 217 LEU A CA 1
ATOM 1768 C C . LEU A 1 217 ? -12.435 1.095 22.156 1.00 95.25 217 LEU A C 1
ATOM 1770 O O . LEU A 1 217 ? -12.981 -0.006 22.208 1.00 95.25 217 LEU A O 1
ATOM 1774 N N . ASP A 1 218 ? -12.771 2.117 22.935 1.00 95.69 218 ASP A N 1
ATOM 1775 C CA . ASP A 1 218 ? -13.881 2.090 23.886 1.00 95.69 218 ASP A CA 1
ATOM 1776 C C . ASP A 1 218 ? -14.744 3.330 23.674 1.00 95.69 218 ASP A C 1
ATOM 1778 O O . ASP A 1 218 ? -14.365 4.453 24.023 1.00 95.69 218 ASP A O 1
ATOM 1782 N N . VAL A 1 219 ? -15.888 3.135 23.018 1.00 95.25 219 VAL A N 1
ATOM 1783 C CA . VAL A 1 219 ? -16.782 4.227 22.654 1.00 95.25 219 VAL A CA 1
ATOM 1784 C C . VAL A 1 219 ? -18.226 3.881 22.977 1.00 95.25 219 VAL A C 1
ATOM 1786 O O . VAL A 1 219 ? -18.776 2.886 22.510 1.00 95.25 219 VAL A O 1
ATOM 1789 N N . ARG A 1 220 ? -18.884 4.787 23.705 1.00 95.06 220 ARG A N 1
ATOM 1790 C CA . ARG A 1 220 ? -20.318 4.746 23.998 1.00 95.06 220 ARG A CA 1
ATOM 1791 C C . ARG A 1 220 ? -20.993 6.056 23.610 1.00 95.06 220 ARG A C 1
ATOM 1793 O O . ARG A 1 220 ? -20.462 7.143 23.850 1.00 95.06 220 ARG A O 1
ATOM 1800 N N . CYS A 1 221 ? -22.171 5.958 23.002 1.00 94.69 221 CYS A N 1
ATOM 1801 C CA . CYS A 1 221 ? -22.996 7.105 22.643 1.00 94.69 221 CYS A CA 1
ATOM 1802 C C . CYS A 1 221 ? -24.051 7.350 23.733 1.00 94.69 221 CYS A C 1
ATOM 1804 O O . CYS A 1 221 ? -25.027 6.608 23.856 1.00 94.69 221 CYS A O 1
ATOM 1806 N N . THR A 1 222 ? -23.834 8.373 24.560 1.00 93.94 222 THR A N 1
ATOM 1807 C CA . THR A 1 222 ? -24.774 8.813 25.610 1.00 93.94 222 THR A CA 1
ATOM 1808 C C . THR A 1 222 ? -25.689 9.946 25.147 1.00 93.94 222 THR A C 1
ATOM 1810 O O . THR A 1 222 ? -26.797 10.098 25.662 1.00 93.94 222 THR A O 1
ATOM 1813 N N . GLU A 1 223 ? -25.232 10.726 24.172 1.00 93.56 223 GLU A N 1
ATOM 1814 C CA . GLU A 1 223 ? -25.930 11.881 23.615 1.00 93.56 223 GLU A CA 1
ATOM 1815 C C . GLU A 1 223 ? -27.036 11.465 22.633 1.00 93.56 223 GLU A C 1
ATOM 1817 O O . GLU A 1 223 ? -27.009 10.375 22.067 1.00 93.56 223 GLU A O 1
ATOM 1822 N N . ASP A 1 224 ? -28.025 12.341 22.423 1.00 92.69 224 ASP A N 1
ATOM 1823 C CA . ASP A 1 224 ? -29.094 12.121 21.434 1.00 92.69 224 ASP A CA 1
ATOM 1824 C C . ASP A 1 224 ? -28.621 12.322 19.982 1.00 92.69 224 ASP A C 1
ATOM 1826 O O . ASP A 1 224 ? -29.253 11.825 19.047 1.00 92.69 224 ASP A O 1
ATOM 1830 N N . GLN A 1 225 ? -27.496 13.016 19.783 1.00 93.81 225 GLN A N 1
ATOM 1831 C CA . GLN A 1 225 ? -26.870 13.180 18.472 1.00 93.81 225 GLN A CA 1
ATOM 1832 C C . GLN A 1 225 ? -26.124 11.908 18.052 1.00 93.81 225 GLN A C 1
ATOM 1834 O O . GLN A 1 225 ? -25.632 11.142 18.878 1.00 93.81 225 GLN A O 1
ATOM 1839 N N . THR A 1 226 ? -26.033 11.674 16.741 1.00 92.88 226 THR A N 1
ATOM 1840 C CA . THR A 1 226 ? -25.310 10.507 16.218 1.00 92.88 226 THR A CA 1
ATOM 1841 C C . THR A 1 226 ? -23.812 10.700 16.428 1.00 92.88 226 THR A C 1
ATOM 1843 O O . THR A 1 226 ? -23.233 11.629 15.871 1.00 92.88 226 THR A O 1
ATOM 1846 N N . ARG A 1 227 ? -23.171 9.803 17.182 1.00 92.44 227 ARG A N 1
ATOM 1847 C CA . ARG A 1 227 ? -21.720 9.834 17.393 1.00 92.44 227 ARG A CA 1
ATOM 1848 C C . ARG A 1 227 ? -21.012 9.141 16.232 1.00 92.44 227 ARG A C 1
ATOM 1850 O O . ARG A 1 227 ? -21.321 7.996 15.898 1.00 92.44 227 ARG A O 1
ATOM 1857 N N . HIS A 1 228 ? -20.063 9.827 15.612 1.00 92.94 228 HIS A N 1
ATOM 1858 C CA . HIS A 1 228 ? -19.176 9.249 14.607 1.00 92.94 228 HIS A CA 1
ATOM 1859 C C . HIS A 1 228 ? -17.956 8.656 15.306 1.00 92.94 228 HIS A C 1
ATOM 1861 O O . HIS A 1 228 ? -17.228 9.378 15.976 1.00 92.94 228 HIS A O 1
ATOM 1867 N N . VAL A 1 229 ? -17.778 7.340 15.188 1.00 92.94 229 VAL A N 1
ATOM 1868 C CA . VAL A 1 229 ? -16.582 6.644 15.671 1.00 92.94 229 VAL A CA 1
ATOM 1869 C C . VAL A 1 229 ? -15.558 6.670 14.555 1.00 92.94 229 VAL A C 1
ATOM 1871 O O . VAL A 1 229 ? -15.841 6.195 13.451 1.00 92.94 229 VAL A O 1
ATOM 1874 N N . THR A 1 230 ? -14.392 7.230 14.834 1.00 92.06 230 THR A N 1
ATOM 1875 C CA . THR A 1 230 ? -13.356 7.491 13.829 1.00 92.06 230 THR A CA 1
ATOM 1876 C C . THR A 1 230 ? -12.035 6.816 14.189 1.00 92.06 230 THR A C 1
ATOM 1878 O O . THR A 1 230 ? -11.873 6.304 15.296 1.00 92.06 230 THR A O 1
ATOM 1881 N N . SER A 1 231 ? -11.064 6.824 13.272 1.00 90.38 231 SER A N 1
ATOM 1882 C CA . SER A 1 231 ? -9.695 6.353 13.526 1.00 90.38 231 SER A CA 1
ATOM 1883 C C . SER A 1 231 ? -9.035 7.041 14.723 1.00 90.38 231 SER A C 1
ATOM 1885 O O . SER A 1 231 ? -8.181 6.440 15.365 1.00 90.38 231 SER A O 1
ATOM 1887 N N . ARG A 1 232 ? -9.444 8.265 15.066 1.00 86.56 232 ARG A N 1
ATOM 1888 C CA . ARG A 1 232 ? -8.931 9.011 16.220 1.00 86.56 232 ARG A CA 1
ATOM 1889 C C . ARG A 1 232 ? -9.311 8.403 17.570 1.00 86.56 232 ARG A C 1
ATOM 1891 O O . ARG A 1 232 ? -8.569 8.568 18.536 1.00 86.56 232 ARG A O 1
ATOM 1898 N N . ASP A 1 233 ? -10.453 7.727 17.652 1.00 90.62 233 ASP A N 1
ATOM 1899 C CA . ASP A 1 233 ? -10.897 7.079 18.891 1.00 90.62 233 ASP A CA 1
ATOM 1900 C C . ASP A 1 233 ? -10.061 5.823 19.214 1.00 90.62 233 ASP A C 1
ATOM 1902 O O . ASP A 1 233 ? -10.155 5.275 20.312 1.00 90.62 233 ASP A O 1
ATOM 1906 N N . LEU A 1 234 ? -9.229 5.370 18.268 1.00 91.69 234 LEU A N 1
ATOM 1907 C CA . LEU A 1 234 ? -8.336 4.232 18.424 1.00 91.69 234 LEU A CA 1
ATOM 1908 C C . LEU A 1 234 ? -7.077 4.638 19.207 1.00 91.69 234 LEU A C 1
ATOM 1910 O O . LEU A 1 234 ? -6.200 5.346 18.707 1.00 91.69 234 LEU A O 1
ATOM 1914 N N . LEU A 1 235 ? -6.963 4.153 20.438 1.00 91.25 235 LEU A N 1
ATOM 1915 C CA . LEU A 1 235 ? -5.841 4.439 21.322 1.00 91.25 235 LEU A CA 1
ATOM 1916 C C . LEU A 1 235 ? -4.750 3.386 21.139 1.00 91.25 235 LEU A C 1
ATOM 1918 O O . LEU A 1 235 ? -4.968 2.204 21.379 1.00 91.25 235 LEU A O 1
ATOM 1922 N N . SER A 1 236 ? -3.559 3.812 20.728 1.00 90.56 236 SER A N 1
ATOM 1923 C CA . SER A 1 236 ? -2.401 2.925 20.592 1.00 90.56 236 SER A CA 1
ATOM 1924 C C . SER A 1 236 ? -1.586 2.872 21.880 1.00 90.56 236 SER A C 1
ATOM 1926 O O . SER A 1 236 ? -1.326 3.904 22.500 1.00 90.56 236 SER A O 1
ATOM 1928 N N . ASN A 1 237 ? -1.110 1.681 22.245 1.00 89.19 237 ASN A N 1
ATOM 1929 C CA . ASN A 1 237 ? -0.162 1.505 23.345 1.00 89.19 237 ASN A CA 1
ATOM 1930 C C . ASN A 1 237 ? 1.243 2.042 22.985 1.00 89.19 237 ASN A C 1
ATOM 1932 O O . ASN A 1 237 ? 2.025 2.410 23.861 1.00 89.19 237 ASN A O 1
ATOM 1936 N N . HIS A 1 238 ? 1.582 2.124 21.689 1.00 86.19 238 HIS A N 1
ATOM 1937 C CA . HIS A 1 238 ? 2.888 2.602 21.233 1.00 86.19 238 HIS A CA 1
ATOM 1938 C C . HIS A 1 238 ? 2.793 3.995 20.579 1.00 86.19 238 HIS A C 1
ATOM 1940 O O . HIS A 1 238 ? 2.143 4.146 19.543 1.00 86.19 238 HIS A O 1
ATOM 1946 N N . PRO A 1 239 ? 3.530 5.015 21.065 1.00 82.81 239 PRO A N 1
ATOM 1947 C CA . PRO A 1 239 ? 3.321 6.415 20.670 1.00 82.81 239 PRO A CA 1
ATOM 1948 C C . PRO A 1 239 ? 3.666 6.729 19.206 1.00 82.81 239 PRO A C 1
ATOM 1950 O O . PRO A 1 239 ? 3.241 7.751 18.681 1.00 82.81 239 PRO A O 1
ATOM 1953 N N . ARG A 1 240 ? 4.459 5.880 18.537 1.00 85.12 240 ARG A N 1
ATOM 1954 C CA . ARG A 1 240 ? 4.844 6.076 17.123 1.00 85.12 240 ARG A CA 1
ATOM 1955 C C . ARG A 1 240 ? 3.979 5.314 16.122 1.00 85.12 240 ARG A C 1
ATOM 1957 O O . ARG A 1 240 ? 4.083 5.589 14.934 1.00 85.12 240 ARG A O 1
ATOM 1964 N N . VAL A 1 241 ? 3.179 4.353 16.586 1.00 88.12 241 VAL A N 1
ATOM 1965 C CA . VAL A 1 241 ? 2.304 3.555 15.719 1.00 88.12 241 VAL A CA 1
ATOM 1966 C C . VAL A 1 241 ? 0.892 4.043 15.961 1.00 88.12 241 VAL A C 1
ATOM 1968 O O . VAL A 1 241 ? 0.205 3.572 16.861 1.00 88.12 241 VAL A O 1
ATOM 1971 N N . ILE A 1 242 ? 0.513 5.054 15.193 1.00 87.88 242 ILE A N 1
ATOM 1972 C CA . ILE A 1 242 ? -0.792 5.705 15.263 1.00 87.88 242 ILE A CA 1
ATOM 1973 C C . ILE A 1 242 ? -1.420 5.729 13.869 1.00 87.88 242 ILE A C 1
ATOM 1975 O O . ILE A 1 242 ? -0.677 5.705 12.875 1.00 87.88 242 ILE A O 1
ATOM 1979 N N . PRO A 1 243 ? -2.756 5.796 13.773 1.00 88.38 243 PRO A N 1
ATOM 1980 C CA . PRO A 1 243 ? -3.435 6.023 12.506 1.00 88.38 243 PRO A CA 1
ATOM 1981 C C . PRO A 1 243 ? -2.890 7.263 11.794 1.00 88.38 243 PRO A C 1
ATOM 1983 O O . PRO A 1 243 ? -2.614 8.284 12.428 1.00 88.38 243 PRO A O 1
ATOM 1986 N N . VAL A 1 244 ? -2.712 7.172 10.475 1.00 79.62 244 VAL A N 1
ATOM 1987 C CA . VAL A 1 244 ? -2.062 8.222 9.665 1.00 79.62 244 VAL A CA 1
ATOM 1988 C C . VAL A 1 244 ? -2.755 9.582 9.805 1.00 79.62 244 VAL A C 1
ATOM 1990 O O . VAL A 1 244 ? -2.076 10.600 9.922 1.00 79.62 244 VAL A O 1
ATOM 1993 N N . THR A 1 245 ? -4.086 9.588 9.910 1.00 68.31 245 THR A N 1
ATOM 1994 C CA . THR A 1 245 ? -4.928 10.796 10.016 1.00 68.31 245 THR A CA 1
ATOM 1995 C C . THR A 1 245 ? -4.635 11.635 11.267 1.00 68.31 245 THR A C 1
ATOM 1997 O O . THR A 1 245 ? -4.921 12.825 11.319 1.00 68.31 245 THR A O 1
ATOM 2000 N N . SER A 1 246 ? -3.963 11.056 12.269 1.00 57.88 246 SER A N 1
ATOM 2001 C CA . SER A 1 246 ? -3.601 11.752 13.510 1.00 57.88 246 SER A CA 1
ATOM 2002 C C . SER A 1 246 ? -2.376 12.672 13.377 1.00 57.88 246 SER A C 1
ATOM 2004 O O . SER A 1 246 ? -2.120 13.468 14.283 1.00 57.88 246 SER A O 1
ATOM 2006 N N . LYS A 1 247 ? -1.596 12.570 12.286 1.00 55.28 247 LYS A N 1
ATOM 2007 C CA . LYS A 1 247 ? -0.338 13.321 12.096 1.00 55.28 247 LYS A CA 1
ATOM 2008 C C . LYS A 1 247 ? -0.530 14.788 11.690 1.00 55.28 247 LYS A C 1
ATOM 2010 O O . LYS A 1 247 ? 0.348 15.597 11.977 1.00 55.28 247 LYS A O 1
ATOM 2015 N N . SER A 1 248 ? -1.651 15.154 11.069 1.00 52.28 248 SER A N 1
ATOM 2016 C CA . SER A 1 248 ? -1.842 16.484 10.458 1.00 52.28 248 SER A CA 1
ATOM 2017 C C . SER A 1 248 ? -2.151 17.619 11.446 1.00 52.28 248 SER A C 1
ATOM 2019 O O . SER A 1 248 ? -2.393 18.747 11.034 1.00 52.28 248 SER A O 1
ATOM 2021 N N . ARG A 1 249 ? -2.118 17.376 12.764 1.00 49.78 249 ARG A N 1
ATOM 2022 C CA . ARG A 1 249 ? -2.499 18.389 13.769 1.00 49.78 249 ARG A CA 1
ATOM 2023 C C . ARG A 1 249 ? -1.474 19.505 13.996 1.00 49.78 249 ARG A C 1
ATOM 2025 O O . ARG A 1 249 ? -1.846 20.528 14.563 1.00 49.78 249 ARG A O 1
ATOM 2032 N N . ASP A 1 250 ? -0.219 19.333 13.581 1.00 50.41 250 ASP A N 1
ATOM 2033 C CA . ASP A 1 250 ? 0.869 20.195 14.067 1.00 50.41 250 ASP A CA 1
ATOM 2034 C C . ASP A 1 250 ? 1.292 21.335 13.119 1.00 50.41 250 ASP A C 1
ATOM 2036 O O . ASP A 1 250 ? 2.138 22.134 13.523 1.00 50.41 250 ASP A O 1
ATOM 2040 N N . ASN A 1 251 ? 0.750 21.460 11.895 1.00 48.09 251 ASN A N 1
ATOM 2041 C CA . ASN A 1 251 ? 1.367 22.347 10.889 1.00 48.09 251 ASN A CA 1
ATOM 2042 C C . ASN A 1 251 ? 0.508 23.400 10.172 1.00 48.09 251 ASN A C 1
ATOM 2044 O O . ASN A 1 251 ? 1.126 24.254 9.537 1.00 48.09 251 ASN A O 1
ATOM 2048 N N . ASP A 1 252 ? -0.824 23.449 10.288 1.00 48.94 252 ASP A N 1
ATOM 2049 C CA . ASP A 1 252 ? -1.556 24.586 9.703 1.00 48.94 252 ASP A CA 1
ATOM 2050 C C . ASP A 1 252 ? -2.853 24.949 10.458 1.00 48.94 252 ASP A C 1
ATOM 2052 O O . ASP A 1 252 ? -3.806 24.174 10.462 1.00 48.94 252 ASP A O 1
ATOM 2056 N N . PRO A 1 253 ? -2.928 26.122 11.121 1.00 52.53 253 PRO A N 1
ATOM 2057 C CA . PRO A 1 253 ? -4.154 26.617 11.751 1.00 52.53 253 PRO A CA 1
ATOM 2058 C C . PRO A 1 253 ? -5.231 27.076 10.753 1.00 52.53 253 PRO A C 1
ATOM 2060 O O . PRO A 1 253 ? -6.302 27.489 11.197 1.00 52.53 253 PRO A O 1
ATOM 2063 N N . ASN A 1 254 ? -4.940 27.086 9.446 1.00 47.84 254 ASN A N 1
ATOM 2064 C CA . ASN A 1 254 ? -5.797 27.678 8.416 1.00 47.84 254 ASN A CA 1
ATOM 2065 C C . ASN A 1 254 ? -6.434 26.648 7.467 1.00 47.84 254 ASN A C 1
ATOM 2067 O O . ASN A 1 254 ? -7.014 27.034 6.449 1.00 47.84 254 ASN A O 1
ATOM 2071 N N . ASP A 1 255 ? -6.327 25.357 7.787 1.00 50.44 255 ASP A N 1
ATOM 2072 C CA . ASP A 1 255 ? -6.918 24.294 6.985 1.00 50.44 255 ASP A CA 1
ATOM 2073 C C . ASP A 1 255 ? -8.404 24.138 7.349 1.00 50.44 255 ASP A C 1
ATOM 2075 O O . ASP A 1 255 ? -8.778 23.522 8.345 1.00 50.44 255 ASP A O 1
ATOM 2079 N N . TYR A 1 256 ? -9.273 24.775 6.561 1.00 47.12 256 TYR A N 1
ATOM 2080 C CA . TYR A 1 256 ? -10.736 24.650 6.640 1.00 47.12 256 TYR A CA 1
ATOM 2081 C C . TYR A 1 256 ? -11.245 23.309 6.076 1.00 47.12 256 TYR A C 1
ATOM 2083 O O . TYR A 1 256 ? -12.432 23.179 5.770 1.00 47.12 256 TYR A O 1
ATOM 2091 N N . VAL A 1 257 ? -10.365 22.324 5.903 1.00 50.69 257 VAL A N 1
ATOM 2092 C CA . VAL A 1 257 ? -10.715 21.006 5.384 1.00 50.69 257 VAL A CA 1
ATOM 2093 C C . VAL A 1 257 ? -11.299 20.171 6.524 1.00 50.69 257 VAL A C 1
ATOM 2095 O O . VAL A 1 257 ? -10.792 20.147 7.647 1.00 50.69 257 VAL A O 1
ATOM 2098 N N . GLU A 1 258 ? -12.447 19.557 6.238 1.00 54.53 258 GLU A N 1
ATOM 2099 C CA . GLU A 1 258 ? -13.083 18.519 7.047 1.00 54.53 258 GLU A CA 1
ATOM 2100 C C . GLU A 1 258 ? -12.030 17.589 7.662 1.00 54.53 258 GLU A C 1
ATOM 2102 O O . GLU A 1 258 ? -11.068 17.206 7.010 1.00 54.53 258 GLU A O 1
ATOM 2107 N N . GLN A 1 259 ? -12.192 17.238 8.938 1.00 55.06 259 GLN A N 1
ATOM 2108 C CA . GLN A 1 259 ? -11.290 16.301 9.606 1.00 55.06 259 GLN A CA 1
ATOM 2109 C C . GLN A 1 259 ? -11.247 14.987 8.814 1.00 55.06 259 GLN A C 1
ATOM 2111 O O . GLN A 1 259 ? -12.208 14.219 8.863 1.00 55.06 259 GLN A O 1
ATOM 2116 N N . ASP A 1 260 ? -10.130 14.732 8.126 1.00 62.19 260 ASP A N 1
ATOM 2117 C CA . ASP A 1 260 ? -9.855 13.535 7.316 1.00 62.19 260 ASP A CA 1
ATOM 2118 C C . ASP A 1 260 ? -9.651 12.275 8.178 1.00 62.19 260 ASP A C 1
ATOM 2120 O O . ASP A 1 260 ? -8.782 11.443 7.926 1.00 62.19 260 ASP A O 1
ATOM 2124 N N . ASP A 1 261 ? -10.429 12.117 9.246 1.00 82.12 261 ASP A N 1
ATOM 2125 C CA . ASP A 1 261 ? -10.414 10.915 10.058 1.00 82.12 261 ASP A CA 1
ATOM 2126 C C . ASP A 1 261 ? -11.289 9.830 9.419 1.00 82.12 261 ASP A C 1
ATOM 2128 O O . ASP A 1 261 ? -12.410 10.055 8.955 1.00 82.12 261 ASP A O 1
ATOM 2132 N N . ILE A 1 262 ? -10.790 8.595 9.430 1.00 90.69 262 ILE A N 1
ATOM 2133 C CA . ILE A 1 262 ? -11.486 7.470 8.809 1.00 90.69 262 ILE A CA 1
ATOM 2134 C C . ILE A 1 262 ? -12.679 7.102 9.684 1.00 90.69 262 ILE A C 1
ATOM 2136 O O . ILE A 1 262 ? -12.522 6.621 10.808 1.00 90.69 262 ILE A O 1
ATOM 2140 N N . LEU A 1 263 ? -13.889 7.285 9.161 1.00 91.81 263 LEU A N 1
ATOM 2141 C CA . LEU A 1 263 ? -15.107 6.832 9.822 1.00 91.81 263 LEU A CA 1
ATOM 2142 C C . LEU A 1 263 ? -15.126 5.298 9.898 1.00 91.81 263 LEU A C 1
ATOM 2144 O O . LEU A 1 263 ? -14.953 4.619 8.886 1.00 91.81 263 LEU A O 1
ATOM 2148 N N . LEU A 1 264 ? -15.419 4.748 11.075 1.00 93.06 264 LEU A N 1
ATOM 2149 C CA . LEU A 1 264 ? -15.550 3.307 11.314 1.00 93.06 264 LEU A CA 1
ATOM 2150 C C . LEU A 1 264 ? -17.014 2.895 11.441 1.00 93.06 264 LEU A C 1
ATOM 2152 O O . LEU A 1 264 ? -17.483 2.005 10.732 1.00 93.06 264 LEU A O 1
ATOM 2156 N N . VAL A 1 265 ? -17.761 3.572 12.312 1.00 95.06 265 VAL A N 1
ATOM 2157 C CA . VAL A 1 265 ? -19.186 3.310 12.540 1.00 95.06 265 VAL A CA 1
ATOM 2158 C C . VAL A 1 265 ? -19.887 4.568 13.047 1.00 95.06 265 VAL A C 1
ATOM 2160 O O . VAL A 1 265 ? -19.274 5.449 13.647 1.00 95.06 265 VAL A O 1
ATOM 2163 N N . LYS A 1 266 ? -21.191 4.669 12.791 1.00 94.81 266 LYS A N 1
ATOM 2164 C CA . LYS A 1 266 ? -22.056 5.696 13.375 1.00 94.81 266 LYS A CA 1
ATOM 2165 C C . LYS A 1 266 ? -22.894 5.045 14.472 1.00 94.81 266 LYS A C 1
ATOM 2167 O O . LYS A 1 266 ? -23.563 4.051 14.205 1.00 94.81 266 LYS A O 1
ATOM 2172 N N . LEU A 1 267 ? -22.847 5.596 15.679 1.00 95.81 267 LEU A N 1
ATOM 2173 C CA . LEU A 1 267 ? -23.585 5.099 16.837 1.00 95.81 267 LEU A CA 1
ATOM 2174 C C . LEU A 1 267 ? -24.752 6.030 17.161 1.00 95.81 267 LEU A C 1
ATOM 2176 O O . LEU A 1 267 ? -24.608 7.255 17.148 1.00 95.81 267 LEU A O 1
ATOM 2180 N N . ARG A 1 268 ? -25.903 5.441 17.480 1.00 95.44 268 ARG A N 1
ATOM 2181 C CA . ARG A 1 268 ? -27.056 6.139 18.057 1.00 95.44 268 ARG A CA 1
ATOM 2182 C C . ARG A 1 268 ? -27.024 6.031 19.583 1.00 95.44 268 ARG A C 1
ATOM 2184 O O . ARG A 1 268 ? -26.358 5.153 20.133 1.00 95.44 268 ARG A O 1
ATOM 2191 N N . LYS A 1 269 ? -27.771 6.901 20.267 1.00 95.88 269 LYS A N 1
ATOM 2192 C CA . LYS A 1 269 ? -27.922 6.886 21.726 1.00 95.88 269 LYS A CA 1
ATOM 2193 C C . LYS A 1 269 ? -28.179 5.481 22.268 1.00 95.88 269 LYS A C 1
ATOM 2195 O O . LYS A 1 269 ? -29.099 4.797 21.823 1.00 95.88 269 LYS A O 1
ATOM 2200 N N . GLY A 1 270 ? -27.380 5.085 23.253 1.00 94.25 270 GLY A N 1
ATOM 2201 C CA . GLY A 1 270 ? -27.453 3.781 23.909 1.00 94.25 270 GLY A CA 1
ATOM 2202 C C . GLY A 1 270 ? -26.571 2.700 23.285 1.00 94.25 270 GLY A C 1
ATOM 2203 O O . GLY A 1 270 ? -26.383 1.672 23.925 1.00 94.25 270 GLY A O 1
ATOM 2204 N N . GLN A 1 271 ? -25.998 2.928 22.099 1.00 96.81 271 GLN A N 1
ATOM 2205 C CA . GLN A 1 271 ? -25.059 1.991 21.483 1.00 96.81 271 GLN A CA 1
ATOM 2206 C C . GLN A 1 271 ? -23.625 2.218 21.982 1.00 96.81 271 GLN A C 1
ATOM 2208 O O . GLN A 1 271 ? -23.185 3.348 22.223 1.00 96.81 271 GLN A O 1
ATOM 2213 N N . GLU A 1 272 ? -22.891 1.122 22.096 1.00 96.25 272 GLU A N 1
ATOM 2214 C CA . GLU A 1 272 ? -21.488 1.038 22.485 1.00 96.25 272 GLU A CA 1
ATOM 2215 C C . GLU A 1 272 ? -20.719 0.037 21.615 1.00 96.25 272 GLU A C 1
ATOM 2217 O O . GLU A 1 272 ? -21.282 -0.943 21.112 1.00 96.25 272 GLU A O 1
ATOM 2222 N N . LEU A 1 273 ? -19.427 0.313 21.459 1.00 96.44 273 LEU A N 1
ATOM 2223 C CA . LEU A 1 273 ? -18.447 -0.525 20.787 1.00 96.44 273 LEU A CA 1
ATOM 2224 C C . LEU A 1 273 ? -17.174 -0.566 21.640 1.00 96.44 273 LEU A C 1
ATOM 2226 O O . LEU A 1 273 ? -16.557 0.474 21.881 1.00 96.44 273 LEU A O 1
ATOM 2230 N N . ARG A 1 274 ? -16.789 -1.769 22.071 1.00 97.19 274 ARG A N 1
ATOM 2231 C CA . ARG A 1 274 ? -15.539 -2.044 22.785 1.00 97.19 274 ARG A CA 1
ATOM 2232 C C . ARG A 1 274 ? -14.771 -3.147 22.083 1.00 97.19 274 ARG A C 1
ATOM 2234 O O . ARG A 1 274 ? -15.276 -4.263 21.954 1.00 97.19 274 ARG A O 1
ATOM 2241 N N . LEU A 1 275 ? -13.559 -2.830 21.639 1.00 96.56 275 LEU A N 1
ATOM 2242 C CA . LEU A 1 275 ? -12.666 -3.791 21.004 1.00 96.56 275 LEU A CA 1
ATOM 2243 C C . LEU A 1 275 ? -11.199 -3.561 21.372 1.00 96.56 275 LEU A C 1
ATOM 2245 O O . LEU A 1 275 ? -10.767 -2.447 21.682 1.00 96.56 275 LEU A O 1
ATOM 2249 N N . ARG A 1 276 ? -10.432 -4.646 21.297 1.00 96.62 276 ARG A N 1
ATOM 2250 C CA . ARG A 1 276 ? -8.974 -4.687 21.401 1.00 96.62 276 ARG A CA 1
ATOM 2251 C C . ARG A 1 276 ? -8.418 -5.234 20.098 1.00 96.62 276 ARG A C 1
ATOM 2253 O O . ARG A 1 276 ? -8.907 -6.232 19.580 1.00 96.62 276 ARG A O 1
ATOM 2260 N N . ALA A 1 277 ? -7.407 -4.578 19.562 1.00 96.38 277 ALA A N 1
ATOM 2261 C CA . ALA A 1 277 ? -6.804 -4.901 18.284 1.00 96.38 277 ALA A CA 1
ATOM 2262 C C . ALA A 1 277 ? -5.293 -5.084 18.442 1.00 96.38 277 ALA A C 1
ATOM 2264 O O . ALA A 1 277 ? -4.639 -4.301 19.124 1.00 96.38 277 ALA A O 1
ATOM 2265 N N . TYR A 1 278 ? -4.725 -6.082 17.769 1.00 95.94 278 TYR A N 1
ATOM 2266 C CA . TYR A 1 278 ? -3.282 -6.272 17.666 1.00 95.94 278 TYR A CA 1
ATOM 2267 C C . TYR A 1 278 ? -2.839 -6.085 16.219 1.00 95.94 278 TYR A C 1
ATOM 2269 O O . TYR A 1 278 ? -3.289 -6.781 15.300 1.00 95.94 278 TYR A O 1
ATOM 2277 N N . ALA A 1 279 ? -1.936 -5.130 16.026 1.00 95.94 279 ALA A N 1
ATOM 2278 C CA . ALA A 1 279 ? -1.294 -4.865 14.756 1.00 95.94 279 ALA A CA 1
ATOM 2279 C C . ALA A 1 279 ? -0.014 -5.685 14.614 1.00 95.94 279 ALA A C 1
ATOM 2281 O O . ALA A 1 279 ? 0.798 -5.759 15.539 1.00 95.94 279 ALA A O 1
ATOM 2282 N N . LYS A 1 280 ? 0.161 -6.289 13.439 1.00 95.12 280 LYS A N 1
ATOM 2283 C CA . LYS A 1 280 ? 1.297 -7.149 13.102 1.00 95.12 280 LYS A CA 1
ATOM 2284 C C . LYS A 1 280 ? 2.013 -6.625 11.869 1.00 95.12 280 LYS A C 1
ATOM 2286 O O . LYS A 1 280 ? 1.413 -5.998 10.990 1.00 95.12 280 LYS A O 1
ATOM 2291 N N . LYS A 1 281 ? 3.300 -6.948 11.795 1.00 95.19 281 LYS A N 1
ATOM 2292 C CA . LYS A 1 281 ? 4.110 -6.756 10.597 1.00 95.19 281 LYS A CA 1
ATOM 2293 C C . LYS A 1 281 ? 3.706 -7.768 9.525 1.00 95.19 281 LYS A C 1
ATOM 2295 O O . LYS A 1 281 ? 3.745 -8.971 9.776 1.00 95.19 281 LYS A O 1
ATOM 2300 N N . GLY A 1 282 ? 3.383 -7.277 8.337 1.00 95.19 282 GLY A N 1
ATOM 2301 C CA . GLY A 1 282 ? 3.049 -8.078 7.160 1.00 95.19 282 GLY A CA 1
ATOM 2302 C C . GLY A 1 282 ? 3.478 -7.371 5.878 1.00 95.19 282 GLY A C 1
ATOM 2303 O O . GLY A 1 282 ? 4.094 -6.308 5.927 1.00 95.19 282 GLY A O 1
ATOM 2304 N N . PHE A 1 283 ? 3.192 -7.970 4.726 1.00 95.31 283 PHE A N 1
ATOM 2305 C CA . PHE A 1 283 ? 3.494 -7.404 3.407 1.00 95.31 283 PHE A CA 1
ATOM 2306 C C . PHE A 1 283 ? 2.322 -7.634 2.443 1.00 95.31 283 PHE A C 1
ATOM 2308 O O . PHE A 1 283 ? 1.525 -8.557 2.623 1.00 95.31 283 PHE A O 1
ATOM 2315 N N . GLY A 1 284 ? 2.211 -6.800 1.405 1.00 94.19 284 GLY A N 1
ATOM 2316 C CA . GLY A 1 284 ? 1.031 -6.741 0.528 1.00 94.19 284 GLY A CA 1
ATOM 2317 C C . GLY A 1 284 ? 0.660 -8.047 -0.192 1.00 94.19 284 GLY A C 1
ATOM 2318 O O . GLY A 1 284 ? -0.497 -8.241 -0.554 1.00 94.19 284 GLY A O 1
ATOM 2319 N N . LYS A 1 285 ? 1.609 -8.971 -0.379 1.00 95.31 285 LYS A N 1
ATOM 2320 C CA . LYS A 1 285 ? 1.345 -10.292 -0.975 1.00 95.31 285 LYS A CA 1
ATOM 2321 C C . LYS A 1 285 ? 0.508 -11.218 -0.076 1.00 95.31 285 LYS A C 1
ATOM 2323 O O . LYS A 1 285 ? -0.140 -12.109 -0.613 1.00 95.31 285 LYS A O 1
ATOM 2328 N N . GLU A 1 286 ? 0.502 -11.026 1.245 1.00 95.19 286 GLU A N 1
ATOM 2329 C CA . GLU A 1 286 ? -0.393 -11.769 2.151 1.00 95.19 286 GLU A CA 1
ATOM 2330 C C . GLU A 1 286 ? -1.819 -11.193 2.120 1.00 95.19 286 GLU A C 1
ATOM 2332 O O . GLU A 1 286 ? -2.787 -11.940 2.001 1.00 95.19 286 GLU A O 1
ATOM 2337 N N . HIS A 1 287 ? -1.959 -9.866 2.197 1.00 96.50 287 HIS A N 1
ATOM 2338 C CA . HIS A 1 287 ? -3.250 -9.179 2.121 1.00 96.50 287 HIS A CA 1
ATOM 2339 C C . HIS A 1 287 ? -3.070 -7.709 1.714 1.00 96.50 287 HIS A C 1
ATOM 2341 O O . HIS A 1 287 ? -2.112 -7.054 2.130 1.00 96.50 287 HIS A O 1
ATOM 2347 N N . ALA A 1 288 ? -4.043 -7.149 0.986 1.00 95.75 288 ALA A N 1
ATOM 2348 C CA . ALA A 1 288 ? -3.997 -5.773 0.475 1.00 95.75 288 ALA A CA 1
ATOM 2349 C C . ALA A 1 288 ? -3.877 -4.694 1.571 1.00 95.75 288 ALA A C 1
ATOM 2351 O O . ALA A 1 288 ? -3.339 -3.623 1.318 1.00 95.75 288 ALA A O 1
ATOM 2352 N N . LYS A 1 289 ? -4.315 -4.993 2.801 1.00 95.81 289 LYS A N 1
ATOM 2353 C CA . LYS A 1 289 ? -4.188 -4.096 3.969 1.00 95.81 289 LYS A CA 1
ATOM 2354 C C . LYS A 1 289 ? -2.742 -3.715 4.305 1.00 95.81 289 LYS A C 1
ATOM 2356 O O . LYS A 1 289 ? -2.514 -2.678 4.909 1.00 95.81 289 LYS A O 1
ATOM 2361 N N . TRP A 1 290 ? -1.775 -4.546 3.910 1.00 96.25 290 TRP A N 1
ATOM 2362 C CA . TRP A 1 290 ? -0.349 -4.274 4.094 1.00 96.25 290 TRP A CA 1
ATOM 2363 C C . TRP A 1 290 ? 0.301 -3.597 2.882 1.00 96.25 290 TRP A C 1
ATOM 2365 O O . TRP A 1 290 ? 1.528 -3.500 2.835 1.00 96.25 290 TRP A O 1
ATOM 2375 N N . ASN A 1 291 ? -0.473 -3.142 1.892 1.00 95.56 291 ASN A N 1
ATOM 2376 C CA . ASN A 1 291 ? 0.070 -2.386 0.768 1.00 95.56 291 ASN A CA 1
ATOM 2377 C C . ASN A 1 291 ? 0.467 -0.964 1.231 1.00 95.56 291 ASN A C 1
ATOM 2379 O O . ASN A 1 291 ? -0.401 -0.198 1.655 1.00 95.56 291 ASN A O 1
ATOM 2383 N N . PRO A 1 292 ? 1.756 -0.581 1.151 1.00 94.00 292 PRO A N 1
ATOM 2384 C CA . PRO A 1 292 ? 2.197 0.762 1.526 1.00 94.00 292 PRO A CA 1
ATOM 2385 C C . PRO A 1 292 ? 1.928 1.821 0.453 1.00 94.00 292 PRO A C 1
ATOM 2387 O O . PRO A 1 292 ? 2.090 3.009 0.721 1.00 94.00 292 PRO A O 1
ATOM 2390 N N . THR A 1 293 ? 1.583 1.403 -0.764 1.00 94.75 293 THR A N 1
ATOM 2391 C CA . THR A 1 293 ? 1.398 2.298 -1.911 1.00 94.75 293 THR A CA 1
ATOM 2392 C C . THR A 1 293 ? -0.080 2.482 -2.227 1.00 94.75 293 THR A C 1
ATOM 2394 O O . THR A 1 293 ? -0.844 1.517 -2.190 1.00 94.75 293 THR A O 1
ATOM 2397 N N . ALA A 1 294 ? -0.471 3.712 -2.558 1.00 93.31 294 ALA A N 1
ATOM 2398 C CA . ALA A 1 294 ? -1.788 4.009 -3.115 1.00 93.31 294 ALA A CA 1
ATOM 2399 C C . ALA A 1 294 ? -1.789 3.728 -4.626 1.00 93.31 294 ALA A C 1
ATOM 2401 O O . ALA A 1 294 ? -2.589 2.935 -5.123 1.00 93.31 294 ALA A O 1
ATOM 2402 N N . GLY A 1 295 ? -0.811 4.299 -5.330 1.00 94.38 295 GLY A N 1
ATOM 2403 C CA . GLY A 1 295 ? -0.607 4.139 -6.762 1.00 94.38 295 GLY A CA 1
ATOM 2404 C C . GLY A 1 295 ? 0.876 4.054 -7.114 1.00 94.38 295 GLY A C 1
ATOM 2405 O O . GLY A 1 295 ? 1.729 4.669 -6.476 1.00 94.38 295 GLY A O 1
ATOM 2406 N N . VAL A 1 296 ? 1.192 3.266 -8.144 1.00 96.62 296 VAL A N 1
ATOM 2407 C CA . VAL A 1 296 ? 2.532 3.236 -8.745 1.00 96.62 296 VAL A CA 1
ATOM 2408 C C . VAL A 1 296 ? 2.393 3.408 -10.251 1.00 96.62 296 VAL A C 1
ATOM 2410 O O . VAL A 1 296 ? 2.159 2.431 -10.979 1.00 96.62 296 VAL A O 1
ATOM 2413 N N . SER A 1 297 ? 2.538 4.650 -10.707 1.00 96.31 297 SER A N 1
ATOM 2414 C CA . SER A 1 297 ? 2.601 4.975 -12.131 1.00 96.31 297 SER A CA 1
ATOM 2415 C C . SER A 1 297 ? 3.934 4.502 -12.688 1.00 96.31 297 SER A C 1
ATOM 2417 O O . SER A 1 297 ? 4.986 4.684 -12.069 1.00 96.31 297 SER A O 1
ATOM 2419 N N . PHE A 1 298 ? 3.873 3.858 -13.846 1.00 96.69 298 PHE A N 1
ATOM 2420 C CA . PHE A 1 298 ? 5.023 3.284 -14.520 1.00 96.69 298 PHE A CA 1
ATOM 2421 C C . PHE A 1 298 ? 4.853 3.465 -16.016 1.00 96.69 298 PHE A C 1
ATOM 2423 O O . PHE A 1 298 ? 3.874 2.984 -16.584 1.00 96.69 298 PHE A O 1
ATOM 2430 N N . GLU A 1 299 ? 5.817 4.131 -16.630 1.00 96.25 299 GLU A N 1
ATOM 2431 C CA . GLU A 1 299 ? 5.800 4.435 -18.052 1.00 96.25 299 GLU A CA 1
ATOM 2432 C C . GLU A 1 299 ? 7.213 4.343 -18.627 1.00 96.25 299 GLU A C 1
ATOM 2434 O O . GLU A 1 299 ? 8.208 4.572 -17.935 1.00 96.25 299 GLU A O 1
ATOM 2439 N N . TYR A 1 300 ? 7.306 3.971 -19.897 1.00 96.12 300 TYR A N 1
ATOM 2440 C CA . TYR A 1 300 ? 8.536 3.962 -20.675 1.00 96.12 300 TYR A CA 1
ATOM 2441 C C . TYR A 1 300 ? 8.179 4.174 -22.145 1.00 96.12 300 TYR A C 1
ATOM 2443 O O . TYR A 1 300 ? 7.084 3.799 -22.554 1.00 96.12 300 TYR A O 1
ATOM 2451 N N . ASP A 1 301 ? 9.103 4.746 -22.920 1.00 94.81 301 ASP A N 1
ATOM 2452 C CA . ASP A 1 301 ? 8.897 5.048 -24.347 1.00 94.81 301 ASP A CA 1
ATOM 2453 C C . ASP A 1 301 ? 7.578 5.816 -24.634 1.00 94.81 301 ASP A C 1
ATOM 2455 O O . ASP A 1 301 ? 6.710 5.300 -25.342 1.00 94.81 301 ASP A O 1
ATOM 2459 N N . PRO A 1 302 ? 7.400 7.038 -24.079 1.00 94.19 302 PRO A N 1
ATOM 2460 C CA . PRO A 1 302 ? 6.152 7.805 -24.211 1.00 94.19 302 PRO A CA 1
ATOM 2461 C C . PRO A 1 302 ? 5.782 8.100 -25.672 1.00 94.19 302 PRO A C 1
ATOM 2463 O O . PRO A 1 302 ? 4.606 8.098 -26.029 1.00 94.19 302 PRO A O 1
ATOM 2466 N N . ASP A 1 303 ? 6.786 8.283 -26.533 1.00 93.19 303 ASP A N 1
ATOM 2467 C CA . ASP A 1 303 ? 6.611 8.642 -27.945 1.00 93.19 303 ASP A CA 1
ATOM 2468 C C . ASP A 1 303 ? 6.536 7.409 -28.873 1.00 93.19 303 ASP A C 1
ATOM 2470 O O . ASP A 1 303 ? 6.491 7.538 -30.101 1.00 93.19 303 ASP A O 1
ATOM 2474 N N . ASN A 1 304 ? 6.494 6.202 -28.289 1.00 94.12 304 ASN A N 1
ATOM 2475 C CA . ASN A 1 304 ? 6.345 4.909 -28.962 1.00 94.12 304 ASN A CA 1
ATOM 2476 C C . ASN A 1 304 ? 7.429 4.596 -30.013 1.00 94.12 304 ASN A C 1
ATOM 2478 O O . ASN A 1 304 ? 7.144 3.903 -30.994 1.00 94.12 304 ASN A O 1
ATOM 2482 N N . ALA A 1 305 ? 8.665 5.074 -29.852 1.00 92.75 305 ALA A N 1
ATOM 2483 C CA . ALA A 1 305 ? 9.755 4.865 -30.813 1.00 92.75 305 ALA A CA 1
ATOM 2484 C C . ALA A 1 305 ? 10.047 3.374 -31.065 1.00 92.75 305 ALA A C 1
ATOM 2486 O O . ALA A 1 305 ? 10.416 2.991 -32.177 1.00 92.75 305 ALA A O 1
ATOM 2487 N N . LEU A 1 306 ? 9.822 2.521 -30.060 1.00 93.88 306 LEU A N 1
ATOM 2488 C CA . LEU A 1 306 ? 10.072 1.077 -30.121 1.00 93.88 306 LEU A CA 1
ATOM 2489 C C . LEU A 1 306 ? 8.906 0.286 -30.727 1.00 93.88 306 LEU A C 1
ATOM 2491 O O . LEU A 1 306 ? 9.056 -0.897 -31.030 1.00 93.88 306 LEU A O 1
ATOM 2495 N N . ARG A 1 307 ? 7.734 0.915 -30.893 1.00 94.12 307 ARG A N 1
ATOM 2496 C CA . ARG A 1 307 ? 6.503 0.285 -31.409 1.00 94.12 307 ARG A CA 1
ATOM 2497 C C . ARG A 1 307 ? 6.080 -0.959 -30.619 1.00 94.12 307 ARG A C 1
ATOM 2499 O O . ARG A 1 307 ? 5.531 -1.908 -31.178 1.00 94.12 307 ARG A O 1
ATOM 2506 N N . HIS A 1 308 ? 6.281 -0.944 -29.299 1.00 94.38 308 HIS A N 1
ATOM 2507 C CA . HIS A 1 308 ? 5.730 -1.975 -28.411 1.00 94.38 308 HIS A CA 1
ATOM 2508 C C . HIS A 1 308 ? 4.197 -1.970 -28.387 1.00 94.38 308 HIS A C 1
ATOM 2510 O O . HIS A 1 308 ? 3.582 -2.993 -28.092 1.00 94.38 308 HIS A O 1
ATOM 2516 N N . THR A 1 309 ? 3.586 -0.832 -28.719 1.00 94.44 309 THR A N 1
ATOM 2517 C CA . THR A 1 309 ? 2.163 -0.724 -29.028 1.00 94.44 309 THR A CA 1
ATOM 2518 C C . THR A 1 309 ? 1.978 -0.250 -30.468 1.00 94.44 309 THR A C 1
ATOM 2520 O O . THR A 1 309 ? 2.734 0.583 -30.978 1.00 94.44 309 THR A O 1
ATOM 2523 N N . VAL A 1 310 ? 0.969 -0.793 -31.148 1.00 94.62 310 VAL A N 1
ATOM 2524 C CA . VAL A 1 310 ? 0.613 -0.411 -32.517 1.00 94.62 310 VAL A CA 1
ATOM 2525 C C . VAL A 1 310 ? -0.724 0.305 -32.468 1.00 94.62 310 VAL A C 1
ATOM 2527 O O . VAL A 1 310 ? -1.775 -0.315 -32.303 1.00 94.62 310 VAL A O 1
ATOM 2530 N N . TYR A 1 311 ? -0.678 1.626 -32.602 1.00 92.62 311 TYR A N 1
ATOM 2531 C CA . TYR A 1 311 ? -1.877 2.448 -32.602 1.00 92.62 311 TYR A CA 1
ATOM 2532 C C . TYR A 1 311 ? -2.594 2.349 -33.956 1.00 92.62 311 TYR A C 1
ATOM 2534 O O . TYR A 1 311 ? -1.969 2.612 -34.985 1.00 92.62 311 TYR A O 1
ATOM 2542 N N . PRO A 1 312 ? -3.898 2.015 -33.988 1.00 93.06 312 PRO A N 1
ATOM 2543 C CA . PRO A 1 312 ? -4.654 1.961 -35.238 1.00 93.06 312 PRO A CA 1
ATOM 2544 C C . PRO A 1 312 ? -4.838 3.355 -35.849 1.00 93.06 312 PRO A C 1
ATOM 2546 O O . PRO A 1 312 ? -4.818 3.509 -37.067 1.00 93.06 312 PRO A O 1
ATOM 2549 N N . ARG A 1 313 ? -5.008 4.367 -34.991 1.00 93.38 313 ARG A N 1
ATOM 2550 C CA . ARG A 1 313 ? -5.091 5.786 -35.340 1.00 93.38 313 ARG A CA 1
ATOM 2551 C C . ARG A 1 313 ? -4.259 6.590 -34.347 1.00 93.38 313 ARG A C 1
ATOM 2553 O O . ARG A 1 313 ? -4.766 6.925 -33.283 1.00 93.38 313 ARG A O 1
ATOM 2560 N N . PRO A 1 314 ? -2.980 6.845 -34.658 1.00 90.81 314 PRO A N 1
ATOM 2561 C CA . PRO A 1 314 ? -2.069 7.600 -33.801 1.00 90.81 314 PRO A CA 1
ATOM 2562 C C . PRO A 1 314 ? -2.618 8.953 -33.330 1.00 90.81 314 PRO A C 1
ATOM 2564 O O . PRO A 1 314 ? -2.430 9.316 -32.178 1.00 90.81 314 PRO A O 1
ATOM 2567 N N . GLU A 1 315 ? -3.317 9.668 -34.212 1.00 90.62 315 GLU A N 1
ATOM 2568 C CA . GLU A 1 315 ? -3.778 11.052 -34.010 1.00 90.62 315 GLU A CA 1
ATOM 2569 C C . GLU A 1 315 ? -4.830 11.197 -32.901 1.00 90.62 315 GLU A C 1
ATOM 2571 O O . GLU A 1 315 ? -5.019 12.282 -32.360 1.00 90.62 315 GLU A O 1
ATOM 2576 N N . GLU A 1 316 ? -5.528 10.111 -32.559 1.00 92.69 316 GLU A N 1
ATOM 2577 C CA . GLU A 1 316 ? -6.584 10.119 -31.541 1.00 92.69 316 GLU A CA 1
ATOM 2578 C C . GLU A 1 316 ? -6.025 10.018 -30.108 1.00 92.69 316 GLU A C 1
ATOM 2580 O O . GLU A 1 316 ? -6.771 10.201 -29.144 1.00 92.69 316 GLU A O 1
ATOM 2585 N N . TRP A 1 317 ? -4.733 9.711 -29.945 1.00 91.69 317 TRP A N 1
ATOM 2586 C CA . TRP A 1 317 ? -4.133 9.465 -28.634 1.00 91.69 317 TRP A CA 1
ATOM 2587 C C . TRP A 1 317 ? -3.530 10.740 -28.035 1.00 91.69 317 TRP A C 1
ATOM 2589 O O . TRP A 1 317 ? -2.737 11.411 -28.697 1.00 91.69 317 TRP A O 1
ATOM 2599 N N . PRO A 1 318 ? -3.861 11.078 -26.774 1.00 92.88 318 PRO A N 1
ATOM 2600 C CA . PRO A 1 318 ? -3.247 12.212 -26.100 1.00 92.88 318 PRO A CA 1
ATOM 2601 C C . PRO A 1 318 ? -1.775 11.925 -25.789 1.00 92.88 318 PRO A C 1
ATOM 2603 O O . PRO A 1 318 ? -1.398 10.792 -25.483 1.00 92.88 318 PRO A O 1
ATOM 2606 N N . LYS A 1 319 ? -0.953 12.976 -25.816 1.00 91.12 319 LYS A N 1
ATOM 2607 C CA . LYS A 1 319 ? 0.462 12.892 -25.445 1.00 91.12 319 LYS A CA 1
ATOM 2608 C C . LYS A 1 319 ? 0.619 12.791 -23.932 1.00 91.12 319 LYS A C 1
ATOM 2610 O O . LYS A 1 319 ? -0.115 13.424 -23.171 1.00 91.12 319 LYS A O 1
ATOM 2615 N N . SER A 1 320 ? 1.588 11.985 -23.515 1.00 92.62 320 SER A N 1
ATOM 2616 C CA . SER A 1 320 ? 1.966 11.846 -22.111 1.00 92.62 320 SER A CA 1
ATOM 2617 C C . SER A 1 320 ? 2.683 13.097 -21.598 1.00 92.62 320 SER A C 1
ATOM 2619 O O . SER A 1 320 ? 3.274 13.853 -22.366 1.00 92.62 320 SER A O 1
ATOM 2621 N N . GLU A 1 321 ? 2.708 13.275 -20.277 1.00 92.00 321 GLU A N 1
ATOM 2622 C CA . GLU A 1 321 ? 3.488 14.322 -19.604 1.00 92.00 321 GLU A CA 1
ATOM 2623 C C . GLU A 1 321 ? 5.010 14.191 -19.811 1.00 92.00 321 GLU A C 1
ATOM 2625 O O . GLU A 1 321 ? 5.749 15.141 -19.554 1.00 92.00 321 GLU A O 1
ATOM 2630 N N . TYR A 1 322 ? 5.482 13.021 -20.256 1.00 92.62 322 TYR A N 1
ATOM 2631 C CA . TYR A 1 322 ? 6.898 12.742 -20.522 1.00 92.62 322 TYR A CA 1
ATOM 2632 C C . TYR A 1 322 ? 7.268 12.771 -22.007 1.00 92.62 322 TYR A C 1
ATOM 2634 O O . TYR A 1 322 ? 8.410 12.461 -22.343 1.00 92.62 322 TYR A O 1
ATOM 2642 N N . SER A 1 323 ? 6.309 13.090 -22.876 1.00 91.62 323 SER A N 1
ATOM 2643 C CA . SER A 1 323 ? 6.512 13.201 -24.320 1.00 91.62 323 SER A CA 1
ATOM 2644 C C . SER A 1 323 ? 7.434 14.386 -24.631 1.00 91.62 323 SER A C 1
ATOM 2646 O O . SER A 1 323 ? 7.209 15.491 -24.134 1.00 91.62 323 SER A O 1
ATOM 2648 N N . GLU A 1 324 ? 8.496 14.156 -25.411 1.00 86.44 324 GLU A N 1
ATOM 2649 C CA . GLU A 1 324 ? 9.489 15.191 -25.761 1.00 86.44 324 GLU A CA 1
ATOM 2650 C C . GLU A 1 324 ? 9.326 15.691 -27.218 1.00 86.44 324 GLU A C 1
ATOM 2652 O O . GLU A 1 324 ? 10.064 16.579 -27.646 1.00 86.44 324 GLU A O 1
ATOM 2657 N N . ILE A 1 325 ? 8.363 15.149 -27.979 1.00 87.38 325 ILE A N 1
ATOM 2658 C CA . ILE A 1 325 ? 8.114 15.496 -29.392 1.00 87.38 325 ILE A CA 1
ATOM 2659 C C . ILE A 1 325 ? 7.320 16.798 -29.560 1.00 87.38 325 ILE A C 1
ATOM 2661 O O . ILE A 1 325 ? 6.516 17.183 -28.709 1.00 87.38 325 ILE A O 1
ATOM 2665 N N . GLU A 1 326 ? 7.516 17.463 -30.702 1.00 82.88 326 GLU A N 1
ATOM 2666 C CA . GLU A 1 326 ? 6.773 18.672 -31.076 1.00 82.88 326 GLU A CA 1
ATOM 2667 C C . GLU A 1 326 ? 5.270 18.391 -31.209 1.00 82.88 326 GLU A C 1
ATOM 2669 O O . GLU A 1 326 ? 4.860 17.259 -31.473 1.00 82.88 326 GLU A O 1
ATOM 2674 N N . GLU A 1 327 ? 4.423 19.411 -31.031 1.00 78.75 327 GLU A N 1
ATOM 2675 C CA . GLU A 1 327 ? 2.959 19.253 -31.040 1.00 78.75 327 GLU A CA 1
ATOM 2676 C C . GLU A 1 327 ? 2.426 18.655 -32.353 1.00 78.75 327 GLU A C 1
ATOM 2678 O O . GLU A 1 327 ? 1.507 17.836 -32.293 1.00 78.75 327 GLU A O 1
ATOM 2683 N N . ASP A 1 328 ? 3.069 18.961 -33.482 1.00 81.94 328 ASP A N 1
ATOM 2684 C CA . ASP A 1 328 ? 2.687 18.507 -34.825 1.00 81.94 328 ASP A CA 1
ATOM 2685 C C . ASP A 1 328 ? 3.014 17.027 -35.097 1.00 81.94 328 ASP A C 1
ATOM 2687 O O . ASP A 1 328 ? 2.367 16.383 -35.928 1.00 81.94 328 ASP A O 1
ATOM 2691 N N . GLU A 1 329 ? 4.003 16.456 -34.402 1.00 85.00 329 GLU A N 1
ATOM 2692 C CA . GLU A 1 329 ? 4.374 15.050 -34.568 1.00 85.00 329 GLU A CA 1
ATOM 2693 C C . GLU A 1 329 ? 3.513 14.146 -33.689 1.00 85.00 329 GLU A C 1
ATOM 2695 O O . GLU A 1 329 ? 3.327 14.390 -32.499 1.00 85.00 329 GLU A O 1
ATOM 2700 N N . VAL A 1 330 ? 2.994 13.060 -34.258 1.00 86.56 330 VAL A N 1
ATOM 2701 C CA . VAL A 1 330 ? 2.093 12.161 -33.524 1.00 86.56 330 VAL A CA 1
ATOM 2702 C C . VAL A 1 330 ? 2.857 11.070 -32.769 1.00 86.56 330 VAL A C 1
ATOM 2704 O O . VAL A 1 330 ? 2.459 10.672 -31.679 1.00 86.56 330 VAL A O 1
ATOM 2707 N N . GLN A 1 331 ? 3.947 10.562 -33.351 1.00 89.38 331 GLN A N 1
ATOM 2708 C CA . GLN A 1 331 ? 4.814 9.537 -32.762 1.00 89.38 331 GLN A CA 1
ATOM 2709 C C . GLN A 1 331 ? 6.252 9.754 -33.207 1.00 89.38 331 GLN A C 1
ATOM 2711 O O . GLN A 1 331 ? 6.490 10.176 -34.339 1.00 89.38 331 GLN A O 1
ATOM 2716 N N . ALA A 1 332 ? 7.197 9.335 -32.368 1.00 89.94 332 ALA A N 1
ATOM 2717 C CA . ALA A 1 332 ? 8.602 9.309 -32.736 1.00 89.94 332 ALA A CA 1
ATOM 2718 C C . ALA A 1 332 ? 8.852 8.370 -33.936 1.00 89.94 332 ALA A C 1
ATOM 2720 O O . ALA A 1 332 ? 8.108 7.392 -34.1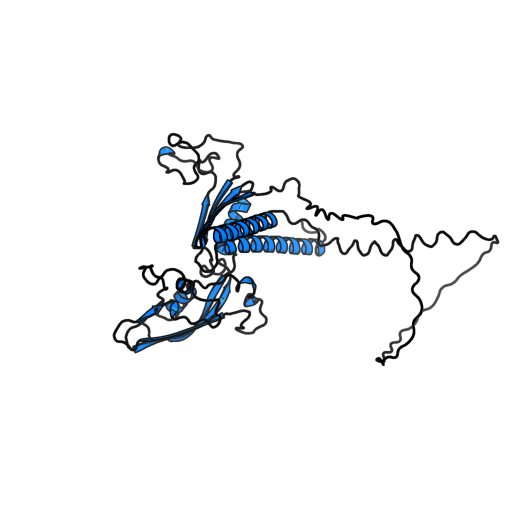43 1.00 89.94 332 ALA A O 1
ATOM 2721 N N . PRO A 1 333 ? 9.904 8.622 -34.737 1.00 91.06 333 PRO A N 1
ATOM 2722 C CA . PRO A 1 333 ? 10.327 7.704 -35.787 1.00 91.06 333 PRO A CA 1
ATOM 2723 C C . PRO A 1 333 ? 10.683 6.331 -35.202 1.00 91.06 333 PRO A C 1
ATOM 2725 O O . PRO A 1 333 ? 11.183 6.221 -34.085 1.00 91.06 333 PRO A O 1
ATOM 2728 N N . PHE A 1 334 ? 10.404 5.271 -35.963 1.00 93.25 334 PHE A N 1
ATOM 2729 C CA . PHE A 1 334 ? 10.663 3.904 -35.517 1.00 93.25 334 PHE A CA 1
ATOM 2730 C C . PHE A 1 334 ? 12.166 3.609 -35.474 1.00 93.25 334 PHE A C 1
ATOM 2732 O O . PHE A 1 334 ? 12.840 3.721 -36.501 1.00 93.25 334 PHE A O 1
ATOM 2739 N N . ASP A 1 335 ? 12.660 3.173 -34.314 1.00 92.56 335 ASP A N 1
ATOM 2740 C CA . ASP A 1 335 ? 14.032 2.692 -34.143 1.00 92.56 335 ASP A CA 1
ATOM 2741 C C . ASP A 1 335 ? 14.054 1.164 -33.935 1.00 92.56 335 ASP A C 1
ATOM 2743 O O . ASP A 1 335 ? 13.720 0.683 -32.849 1.00 92.56 335 ASP A O 1
ATOM 2747 N N . PRO A 1 336 ? 14.475 0.372 -34.941 1.00 92.56 336 PRO A N 1
ATOM 2748 C CA . PRO A 1 336 ? 14.531 -1.084 -34.828 1.00 92.56 336 PRO A CA 1
ATOM 2749 C C . PRO A 1 336 ? 15.649 -1.594 -33.905 1.00 92.56 336 PRO A C 1
ATOM 2751 O O . PRO A 1 336 ? 15.599 -2.749 -33.484 1.00 92.56 336 PRO A O 1
ATOM 2754 N N . ASN A 1 337 ? 16.668 -0.777 -33.615 1.00 93.69 337 ASN A N 1
ATOM 2755 C CA . ASN A 1 337 ? 17.789 -1.156 -32.748 1.00 93.69 337 ASN A CA 1
ATOM 2756 C C . ASN A 1 337 ? 17.629 -0.633 -31.315 1.00 93.69 337 ASN A C 1
ATOM 2758 O O . ASN A 1 337 ? 18.430 -0.986 -30.441 1.00 93.69 337 ASN A O 1
ATOM 2762 N N . GLY A 1 338 ? 16.611 0.196 -31.083 1.00 90.56 338 GLY A N 1
ATOM 2763 C CA . GLY A 1 338 ? 16.325 0.802 -29.798 1.00 90.56 338 GLY A CA 1
ATOM 2764 C C . GLY A 1 338 ? 15.998 -0.239 -28.730 1.00 90.56 338 GLY A C 1
ATOM 2765 O O . GLY A 1 338 ? 15.439 -1.307 -28.991 1.00 90.56 338 GLY A O 1
ATOM 2766 N N . LYS A 1 339 ? 16.349 0.084 -27.486 1.00 92.19 339 LYS A N 1
ATOM 2767 C CA . LYS A 1 339 ? 15.984 -0.694 -26.300 1.00 92.19 339 LYS A CA 1
ATOM 2768 C C . LYS A 1 339 ? 15.306 0.218 -25.280 1.00 92.19 339 LYS A C 1
ATOM 2770 O O . LYS A 1 339 ? 15.583 1.415 -25.254 1.00 92.19 339 LYS A O 1
ATOM 2775 N N . PRO A 1 340 ? 14.426 -0.323 -24.423 1.00 93.38 340 PRO A N 1
ATOM 2776 C CA . PRO A 1 340 ? 13.825 0.466 -23.358 1.00 93.38 340 PRO A CA 1
ATOM 2777 C C . PRO A 1 340 ? 14.882 0.786 -22.293 1.00 93.38 340 PRO A C 1
ATOM 2779 O O . PRO A 1 340 ? 15.294 -0.100 -21.550 1.00 93.38 340 PRO A O 1
ATOM 2782 N N . GLU A 1 341 ? 15.321 2.045 -22.232 1.00 89.94 341 GLU A N 1
ATOM 2783 C CA . GLU A 1 341 ? 16.389 2.489 -21.319 1.00 89.94 341 GLU A CA 1
ATOM 2784 C C . GLU A 1 341 ? 15.912 3.446 -20.219 1.00 89.94 341 GLU A C 1
ATOM 2786 O O . GLU A 1 341 ? 16.464 3.424 -19.116 1.00 89.94 341 GLU A O 1
ATOM 2791 N N . ARG A 1 342 ? 14.910 4.291 -20.512 1.00 93.75 342 ARG A N 1
ATOM 2792 C CA . ARG A 1 342 ? 14.376 5.330 -19.613 1.00 93.75 342 ARG A CA 1
ATOM 2793 C C . ARG A 1 342 ? 13.001 4.913 -19.087 1.00 93.75 342 ARG A C 1
ATOM 2795 O O . ARG A 1 342 ? 12.078 4.701 -19.871 1.00 93.75 342 ARG A O 1
ATOM 2802 N N . PHE A 1 343 ? 12.866 4.827 -17.765 1.00 96.94 343 PHE A N 1
ATOM 2803 C CA . PHE A 1 343 ? 11.629 4.448 -17.074 1.00 96.94 343 PHE A CA 1
ATOM 2804 C C . PHE A 1 343 ? 11.196 5.545 -16.111 1.00 96.94 343 PHE A C 1
ATOM 2806 O O . PHE A 1 343 ? 11.962 5.936 -15.226 1.00 96.94 343 PHE A O 1
ATOM 2813 N N . TYR A 1 344 ? 9.956 5.992 -16.251 1.00 96.69 344 TYR A N 1
ATOM 2814 C CA . TYR A 1 344 ? 9.341 7.026 -15.435 1.00 96.69 344 TYR A CA 1
ATOM 2815 C C . TYR A 1 344 ? 8.482 6.377 -14.351 1.00 96.69 344 TYR A C 1
ATOM 2817 O O . TYR A 1 344 ? 7.625 5.537 -14.633 1.00 96.69 344 TYR A O 1
ATOM 2825 N N . TYR A 1 345 ? 8.732 6.758 -13.101 1.00 97.19 345 TYR A N 1
ATOM 2826 C CA . TYR A 1 345 ? 8.003 6.291 -11.932 1.00 97.19 345 TYR A CA 1
ATOM 2827 C C . TYR A 1 345 ? 7.345 7.454 -11.211 1.00 97.19 345 TYR A C 1
ATOM 2829 O O . TYR A 1 345 ? 7.970 8.494 -10.989 1.00 97.19 345 TYR A O 1
ATOM 2837 N N . ASN A 1 346 ? 6.127 7.212 -10.742 1.00 96.75 346 ASN A N 1
ATOM 2838 C CA . ASN A 1 346 ? 5.516 7.987 -9.672 1.00 96.75 346 ASN A CA 1
ATOM 2839 C C . ASN A 1 346 ? 5.005 7.014 -8.607 1.00 96.75 346 ASN A C 1
ATOM 2841 O O . ASN A 1 346 ? 4.107 6.220 -8.885 1.00 96.75 346 ASN A O 1
ATOM 2845 N N . VAL A 1 347 ? 5.621 7.024 -7.425 1.00 96.38 347 VAL A N 1
ATOM 2846 C CA . VAL A 1 347 ? 5.214 6.181 -6.295 1.00 96.38 347 VAL A CA 1
ATOM 2847 C C . VAL A 1 347 ? 4.481 7.056 -5.290 1.00 96.38 347 VAL A C 1
ATOM 2849 O O . VAL A 1 347 ? 5.077 7.955 -4.697 1.00 96.38 347 VAL A O 1
ATOM 2852 N N . GLU A 1 348 ? 3.205 6.759 -5.091 1.00 94.94 348 GLU A N 1
ATOM 2853 C CA . GLU A 1 348 ? 2.323 7.439 -4.150 1.00 94.94 348 GLU A CA 1
ATOM 2854 C C . GLU A 1 348 ? 2.120 6.568 -2.906 1.00 94.94 348 GLU A C 1
ATOM 2856 O O . GLU A 1 348 ? 1.845 5.365 -3.005 1.00 94.94 348 GLU A O 1
ATOM 2861 N N . THR A 1 349 ? 2.281 7.152 -1.721 1.00 92.62 349 THR A N 1
ATOM 2862 C CA . THR A 1 349 ? 2.112 6.441 -0.450 1.00 92.62 349 THR A CA 1
ATOM 2863 C C . THR A 1 349 ? 0.660 6.447 0.028 1.00 92.62 349 THR A C 1
ATOM 2865 O O . THR A 1 349 ? -0.067 7.409 -0.172 1.00 92.62 349 THR A O 1
ATOM 2868 N N . CYS A 1 350 ? 0.249 5.399 0.749 1.00 89.12 350 CYS A N 1
ATOM 2869 C CA . CYS A 1 350 ? -0.989 5.416 1.541 1.00 89.12 350 CYS A CA 1
ATOM 2870 C C . CYS A 1 350 ? -0.853 6.196 2.870 1.00 89.12 350 CYS A C 1
ATOM 2872 O O . CYS A 1 350 ? -1.765 6.196 3.695 1.00 89.12 350 CYS A O 1
ATOM 2874 N N . GLY A 1 351 ? 0.319 6.789 3.128 1.00 87.00 351 GLY A N 1
ATOM 2875 C CA . GLY A 1 351 ? 0.658 7.559 4.328 1.00 87.00 351 GLY A CA 1
ATOM 2876 C C . GLY A 1 351 ? 1.197 6.728 5.503 1.00 87.00 351 GLY A C 1
ATOM 2877 O O . GLY A 1 351 ? 1.742 7.284 6.461 1.00 87.00 351 GLY A O 1
ATOM 2878 N N . SER A 1 352 ? 1.120 5.391 5.428 1.00 88.88 352 SER A N 1
ATOM 2879 C CA . SER A 1 352 ? 1.672 4.483 6.455 1.00 88.88 352 SER A CA 1
ATOM 2880 C C . SER A 1 352 ? 3.202 4.553 6.543 1.00 88.88 352 SER A C 1
ATOM 2882 O O . SER A 1 352 ? 3.782 4.453 7.630 1.00 88.88 352 SER A O 1
ATOM 2884 N N . LEU A 1 353 ? 3.854 4.732 5.393 1.00 91.44 353 LEU A N 1
ATOM 2885 C CA . LEU A 1 353 ? 5.297 4.905 5.235 1.00 91.44 353 LEU A CA 1
ATOM 2886 C C . LEU A 1 353 ? 5.571 6.131 4.371 1.00 91.44 353 LEU A C 1
ATOM 2888 O O . LEU A 1 353 ? 4.805 6.430 3.462 1.00 91.44 353 LEU A O 1
ATOM 2892 N N . ARG A 1 354 ? 6.695 6.812 4.585 1.00 91.19 354 ARG A N 1
ATOM 2893 C CA . ARG A 1 354 ? 7.123 7.864 3.649 1.00 91.19 354 ARG A CA 1
ATOM 2894 C C . ARG A 1 354 ? 7.509 7.293 2.279 1.00 91.19 354 ARG A C 1
ATOM 2896 O O . ARG A 1 354 ? 8.100 6.206 2.231 1.00 91.19 354 ARG A O 1
ATOM 2903 N N . PRO A 1 355 ? 7.272 8.029 1.180 1.00 93.00 355 PRO A N 1
ATOM 2904 C CA . PRO A 1 355 ? 7.528 7.539 -0.172 1.00 93.00 355 PRO A CA 1
ATOM 2905 C C . PRO A 1 355 ? 9.006 7.184 -0.402 1.00 93.00 355 PRO A C 1
ATOM 2907 O O . PRO A 1 355 ? 9.306 6.149 -1.001 1.00 93.00 355 PRO A O 1
ATOM 2910 N N . GLU A 1 356 ? 9.957 7.947 0.155 1.00 93.06 356 GLU A N 1
ATOM 2911 C CA . GLU A 1 356 ? 11.377 7.591 0.059 1.00 93.06 356 GLU A CA 1
ATOM 2912 C C . GLU A 1 356 ? 11.721 6.294 0.809 1.00 93.06 356 GLU A C 1
ATOM 2914 O O . GLU A 1 356 ? 12.568 5.518 0.360 1.00 93.06 356 GLU A O 1
ATOM 2919 N N . THR A 1 357 ? 11.055 6.027 1.936 1.00 92.62 357 THR A N 1
ATOM 2920 C CA . THR A 1 357 ? 11.271 4.805 2.718 1.00 92.62 357 THR A CA 1
ATOM 2921 C C . THR A 1 357 ? 10.778 3.592 1.936 1.00 92.62 357 THR A C 1
ATOM 2923 O O . THR A 1 357 ? 11.476 2.585 1.893 1.00 92.62 357 THR A O 1
ATOM 2926 N N . ILE A 1 358 ? 9.629 3.695 1.256 1.00 94.31 358 ILE A N 1
ATOM 2927 C CA . ILE A 1 358 ? 9.070 2.607 0.435 1.00 94.31 358 ILE A CA 1
ATOM 2928 C C . ILE A 1 358 ? 10.079 2.166 -0.627 1.00 94.31 358 ILE A C 1
ATOM 2930 O O . ILE A 1 358 ? 10.375 0.975 -0.741 1.00 94.31 358 ILE A O 1
ATOM 2934 N N . VAL A 1 359 ? 10.658 3.122 -1.363 1.00 94.31 359 VAL A N 1
ATOM 2935 C CA . VAL A 1 359 ? 11.625 2.818 -2.427 1.00 94.31 359 VAL A CA 1
ATOM 2936 C C . VAL A 1 359 ? 12.872 2.131 -1.865 1.00 94.31 359 VAL A C 1
ATOM 2938 O O . VAL A 1 359 ? 13.350 1.134 -2.408 1.00 94.31 359 VAL A O 1
ATOM 2941 N N . MET A 1 360 ? 13.384 2.631 -0.744 1.00 93.19 360 MET A N 1
ATOM 2942 C CA . MET A 1 360 ? 14.600 2.121 -0.110 1.00 93.19 360 MET A CA 1
ATOM 2943 C C . MET A 1 360 ? 14.403 0.726 0.488 1.00 93.19 360 MET A C 1
ATOM 2945 O O . MET A 1 360 ? 15.228 -0.165 0.269 1.00 93.19 360 MET A O 1
ATOM 2949 N N . SER A 1 361 ? 13.291 0.519 1.192 1.00 93.12 361 SER A N 1
ATOM 2950 C CA . SER A 1 361 ? 12.930 -0.770 1.775 1.00 93.12 361 SER A CA 1
ATOM 2951 C C . SER A 1 361 ? 12.663 -1.811 0.694 1.00 93.12 361 SER A C 1
ATOM 2953 O O . SER A 1 361 ? 13.126 -2.941 0.818 1.00 93.12 361 SER A O 1
ATOM 2955 N N . ALA A 1 362 ? 12.013 -1.441 -0.411 1.00 94.50 362 ALA A N 1
ATOM 2956 C CA . ALA A 1 362 ? 11.813 -2.340 -1.545 1.00 94.50 362 ALA A CA 1
ATOM 2957 C C . ALA A 1 362 ? 13.137 -2.829 -2.140 1.00 94.50 362 ALA A C 1
ATOM 2959 O O . ALA A 1 362 ? 13.340 -4.029 -2.323 1.00 94.50 362 ALA A O 1
ATOM 2960 N N . LEU A 1 363 ? 14.075 -1.915 -2.391 1.00 94.25 363 LEU A N 1
ATOM 2961 C CA . LEU A 1 363 ? 15.397 -2.274 -2.901 1.00 94.25 363 LEU A CA 1
ATOM 2962 C C . LEU A 1 363 ? 16.161 -3.177 -1.921 1.00 94.25 363 LEU A C 1
ATOM 2964 O O . LEU A 1 363 ? 16.789 -4.152 -2.341 1.00 94.25 363 LEU A O 1
ATOM 2968 N N . ALA A 1 364 ? 16.070 -2.907 -0.617 1.00 94.56 364 ALA A N 1
ATOM 2969 C CA . ALA A 1 364 ? 16.664 -3.756 0.412 1.00 94.56 364 ALA A CA 1
ATOM 2970 C C . ALA A 1 364 ? 16.040 -5.164 0.441 1.00 94.56 364 ALA A C 1
ATOM 2972 O O . ALA A 1 364 ? 16.772 -6.152 0.525 1.00 94.56 364 ALA A O 1
ATOM 2973 N N . VAL A 1 365 ? 14.713 -5.273 0.318 1.00 94.00 365 VAL A N 1
ATOM 2974 C CA . VAL A 1 365 ? 13.992 -6.555 0.256 1.00 94.00 365 VAL A CA 1
ATOM 2975 C C . VAL A 1 365 ? 14.392 -7.346 -0.986 1.00 94.00 365 VAL A C 1
ATOM 2977 O O . VAL A 1 365 ? 14.732 -8.525 -0.875 1.00 94.00 365 VAL A O 1
ATOM 2980 N N . LEU A 1 366 ? 14.436 -6.705 -2.156 1.00 94.00 366 LEU A N 1
ATOM 2981 C CA . LEU A 1 366 ? 14.847 -7.359 -3.398 1.00 94.00 366 LEU A CA 1
ATOM 2982 C C . LEU A 1 366 ? 16.294 -7.866 -3.310 1.00 94.00 366 LEU A C 1
ATOM 2984 O O . LEU A 1 366 ? 16.572 -9.018 -3.645 1.00 94.00 366 LEU A O 1
ATOM 2988 N N . LYS A 1 367 ? 17.204 -7.040 -2.778 1.00 95.12 367 LYS A N 1
ATOM 2989 C CA . LYS A 1 367 ? 18.602 -7.415 -2.534 1.00 95.12 367 LYS A CA 1
ATOM 2990 C C . LYS A 1 367 ? 18.715 -8.604 -1.580 1.00 95.12 367 LYS A C 1
ATOM 2992 O O . LYS A 1 367 ? 19.479 -9.529 -1.851 1.00 95.12 367 LYS A O 1
ATOM 2997 N N . LYS A 1 368 ? 17.947 -8.595 -0.486 1.00 94.88 368 LYS A N 1
ATOM 2998 C CA . LYS A 1 368 ? 17.909 -9.693 0.484 1.00 94.88 368 LYS A CA 1
ATOM 2999 C C . LYS A 1 368 ? 17.467 -10.993 -0.185 1.00 94.88 368 LYS A C 1
ATOM 3001 O O . LYS A 1 368 ? 18.181 -11.980 -0.092 1.00 94.88 368 LYS A O 1
ATOM 3006 N N . LYS A 1 369 ? 16.372 -10.978 -0.949 1.00 94.75 369 LYS A N 1
ATOM 3007 C CA . LYS A 1 369 ? 15.869 -12.174 -1.646 1.00 94.75 369 LYS A CA 1
ATOM 3008 C C . LYS A 1 369 ? 16.871 -12.752 -2.646 1.00 94.75 369 LYS A C 1
ATOM 3010 O O . LYS A 1 369 ? 17.021 -13.968 -2.719 1.00 94.75 369 LYS A O 1
ATOM 3015 N N . LEU A 1 370 ? 17.567 -11.899 -3.400 1.00 94.62 370 LEU A N 1
ATOM 3016 C CA . LEU A 1 370 ? 18.620 -12.344 -4.318 1.00 94.62 370 LEU A CA 1
ATOM 3017 C C . LEU A 1 370 ? 19.813 -12.951 -3.562 1.00 94.62 370 LEU A C 1
ATOM 3019 O O . LEU A 1 370 ? 20.336 -13.983 -3.975 1.00 94.62 370 LEU A O 1
ATOM 3023 N N . SER A 1 371 ? 20.208 -12.349 -2.437 1.00 96.56 371 SER A N 1
ATOM 3024 C CA . SER A 1 371 ? 21.267 -12.878 -1.567 1.00 96.56 371 SER A CA 1
ATOM 3025 C C . SER A 1 371 ? 20.882 -14.211 -0.920 1.00 96.56 371 SER A C 1
ATOM 3027 O O . SER A 1 371 ? 21.719 -15.108 -0.811 1.00 96.56 371 SER A O 1
ATOM 3029 N N . ASP A 1 372 ? 19.625 -14.359 -0.508 1.00 95.56 372 ASP A N 1
ATOM 3030 C CA . ASP A 1 372 ? 19.103 -15.591 0.079 1.00 95.56 372 ASP A CA 1
ATOM 3031 C C . ASP A 1 372 ? 19.100 -16.706 -0.976 1.00 95.56 372 ASP A C 1
ATOM 3033 O O . ASP A 1 372 ? 19.618 -17.792 -0.726 1.00 95.56 372 ASP A O 1
ATOM 3037 N N . LEU A 1 373 ? 18.633 -16.414 -2.196 1.00 95.81 373 LEU A N 1
ATOM 3038 C CA . LEU A 1 373 ? 18.672 -17.352 -3.322 1.00 95.81 373 LEU A CA 1
ATOM 3039 C C . LEU A 1 373 ? 20.106 -17.762 -3.681 1.00 95.81 373 LEU A C 1
ATOM 3041 O O . LEU A 1 373 ? 20.376 -18.941 -3.899 1.00 95.81 373 LEU A O 1
ATOM 3045 N N . GLN A 1 374 ? 21.047 -16.815 -3.688 1.00 94.38 374 GLN A N 1
ATOM 3046 C CA . GLN A 1 374 ? 22.462 -17.107 -3.919 1.00 94.38 374 GLN A CA 1
ATOM 3047 C C . GLN A 1 374 ? 23.059 -17.997 -2.819 1.00 94.38 374 GLN A C 1
ATOM 3049 O O . GLN A 1 374 ? 23.879 -18.872 -3.110 1.00 94.38 374 GLN A O 1
ATOM 3054 N N . THR A 1 375 ? 22.659 -17.782 -1.565 1.00 95.38 375 THR A N 1
ATOM 3055 C CA . THR A 1 375 ? 23.081 -18.611 -0.429 1.00 95.38 375 THR A CA 1
ATOM 3056 C C . THR A 1 375 ? 22.553 -20.033 -0.574 1.00 95.38 375 THR A C 1
ATOM 3058 O O . THR A 1 375 ? 23.342 -20.969 -0.489 1.00 95.38 375 THR A O 1
ATOM 3061 N N . GLN A 1 376 ? 21.263 -20.202 -0.885 1.00 93.62 376 GLN A N 1
ATOM 3062 C CA . GLN A 1 376 ? 20.674 -21.530 -1.089 1.00 93.62 376 GLN A CA 1
ATOM 3063 C C . GLN A 1 376 ? 21.308 -22.261 -2.272 1.00 93.62 376 GLN A C 1
ATOM 3065 O O . GLN A 1 376 ? 21.699 -23.412 -2.135 1.00 93.62 376 GLN A O 1
ATOM 3070 N N . LEU A 1 377 ? 21.536 -21.574 -3.394 1.00 92.06 377 LEU A N 1
ATOM 3071 C CA . LEU A 1 377 ? 22.266 -22.153 -4.522 1.00 92.06 377 LEU A CA 1
ATOM 3072 C C . LEU A 1 377 ? 23.685 -22.591 -4.125 1.00 92.06 377 LEU A C 1
ATOM 3074 O O . LEU A 1 377 ? 24.170 -23.626 -4.568 1.00 92.06 377 LEU A O 1
ATOM 3078 N N . SER A 1 378 ? 24.365 -21.810 -3.285 1.00 91.31 378 SER A N 1
ATOM 3079 C CA . SER A 1 378 ? 25.705 -22.163 -2.804 1.00 91.31 378 SER A CA 1
ATOM 3080 C C . SER A 1 378 ? 25.683 -23.370 -1.866 1.00 91.31 378 SER A C 1
ATOM 3082 O O . SER A 1 378 ? 26.635 -24.144 -1.882 1.00 91.31 378 SER A O 1
ATOM 3084 N N . HIS A 1 379 ? 24.624 -23.529 -1.066 1.00 91.12 379 HIS A N 1
ATOM 3085 C CA . HIS A 1 379 ? 24.415 -24.719 -0.246 1.00 91.12 379 HIS A CA 1
ATOM 3086 C C . HIS A 1 379 ? 24.166 -25.946 -1.120 1.00 91.12 379 HIS A C 1
ATOM 3088 O O . HIS A 1 379 ? 24.854 -26.938 -0.921 1.00 91.12 379 HIS A O 1
ATOM 3094 N N . GLU A 1 380 ? 23.297 -25.843 -2.130 1.00 88.25 380 GLU A N 1
ATOM 3095 C CA . GLU A 1 380 ? 23.023 -26.937 -3.071 1.00 88.25 380 GLU A CA 1
ATOM 3096 C C . GLU A 1 380 ? 24.287 -27.393 -3.807 1.00 88.25 380 GLU A C 1
ATOM 3098 O O . GLU A 1 380 ? 24.574 -28.578 -3.871 1.00 88.25 380 GLU A O 1
ATOM 3103 N N . ILE A 1 381 ? 25.127 -26.465 -4.274 1.00 87.81 381 ILE A N 1
ATOM 3104 C CA . ILE A 1 381 ? 26.409 -26.810 -4.919 1.00 87.81 381 ILE A CA 1
ATOM 3105 C C . ILE A 1 381 ? 27.370 -27.531 -3.953 1.00 87.81 381 ILE A C 1
ATOM 3107 O O . ILE A 1 381 ? 28.228 -28.304 -4.383 1.00 87.81 381 ILE A O 1
ATOM 3111 N N . GLN A 1 382 ? 27.285 -27.241 -2.651 1.00 85.31 382 GLN A N 1
ATOM 3112 C CA . GLN A 1 382 ? 28.116 -27.885 -1.632 1.00 85.31 382 GLN A CA 1
ATOM 3113 C C . GLN A 1 382 ? 27.565 -29.250 -1.203 1.00 85.31 382 GLN A C 1
ATOM 3115 O O . GLN A 1 382 ? 28.364 -30.141 -0.917 1.00 85.31 382 GLN A O 1
ATOM 3120 N N . SER A 1 383 ? 26.240 -29.410 -1.132 1.00 80.50 383 SER A N 1
ATOM 3121 C CA . SER A 1 383 ? 25.581 -30.670 -0.768 1.00 80.50 383 SER A CA 1
ATOM 3122 C C . SER A 1 383 ? 25.553 -31.655 -1.930 1.00 80.50 383 SER A C 1
ATOM 3124 O O . SER A 1 383 ? 25.948 -32.806 -1.757 1.00 80.50 383 SER A O 1
ATOM 3126 N N . ASP A 1 384 ? 25.168 -31.183 -3.110 1.00 66.81 384 ASP A N 1
ATOM 3127 C CA . ASP A 1 384 ? 25.159 -31.921 -4.362 1.00 66.81 384 ASP A CA 1
ATOM 3128 C C . ASP A 1 384 ? 26.330 -31.442 -5.215 1.00 66.81 384 ASP A C 1
ATOM 3130 O O . ASP A 1 384 ? 26.235 -30.515 -6.022 1.00 66.81 384 ASP A O 1
ATOM 3134 N N . VAL A 1 385 ? 27.476 -32.110 -5.061 1.00 60.53 385 VAL A N 1
ATOM 3135 C CA . VAL A 1 385 ? 28.588 -31.976 -6.007 1.00 60.53 385 VAL A CA 1
ATOM 3136 C C . VAL A 1 385 ? 28.136 -32.559 -7.356 1.00 60.53 385 VAL A C 1
ATOM 3138 O O . VAL A 1 385 ? 28.413 -33.710 -7.674 1.00 60.53 385 VAL A O 1
ATOM 3141 N N . LEU A 1 386 ? 27.413 -31.748 -8.136 1.00 58.00 386 LEU A N 1
ATOM 3142 C CA . LEU A 1 386 ? 27.196 -31.856 -9.582 1.00 58.00 386 LEU A CA 1
ATOM 3143 C C . LEU A 1 386 ? 26.733 -33.242 -10.085 1.00 58.00 386 LEU A C 1
ATOM 3145 O O . LEU A 1 386 ? 27.383 -33.821 -10.956 1.00 58.00 386 LEU A O 1
ATOM 3149 N N . THR A 1 387 ? 25.613 -33.781 -9.585 1.00 59.88 387 THR A N 1
ATOM 3150 C CA . THR A 1 387 ? 24.989 -34.987 -10.192 1.00 59.88 387 THR A CA 1
ATOM 3151 C C . THR A 1 387 ? 23.608 -34.764 -10.804 1.00 59.88 387 THR A C 1
ATOM 3153 O O . THR A 1 387 ? 23.113 -35.645 -11.507 1.00 59.88 387 THR A O 1
ATOM 3156 N N . ILE A 1 388 ? 23.008 -33.587 -10.630 1.00 63.66 388 ILE A N 1
ATOM 3157 C CA . ILE A 1 388 ? 21.732 -33.226 -11.253 1.00 63.66 388 ILE A CA 1
ATOM 3158 C C . ILE A 1 388 ? 21.944 -31.889 -11.974 1.00 63.66 388 ILE A C 1
ATOM 3160 O O . ILE A 1 388 ? 22.421 -30.935 -11.365 1.00 63.66 388 ILE A O 1
ATOM 3164 N N . ASN A 1 389 ? 21.703 -31.896 -13.291 1.00 51.34 389 ASN A N 1
ATOM 3165 C CA . ASN A 1 389 ? 22.027 -30.818 -14.238 1.00 51.34 389 ASN A CA 1
ATOM 3166 C C . ASN A 1 389 ? 21.307 -29.500 -13.956 1.00 51.34 389 ASN A C 1
ATOM 3168 O O . ASN A 1 389 ? 20.064 -29.549 -13.801 1.00 51.34 389 ASN A O 1
#

Radius of gyration: 34.23 Å; chains: 1; bounding box: 112×82×80 Å

InterPro domains:
  IPR011262 DNA-directed RNA polymerase, insert domain [PF01000] (170-289)
  IPR011263 DNA-directed RNA polymerase, RpoA/D/Rpb3-type [PF01193] (134-370)
  IPR011263 DNA-directed RNA polymerase, RpoA/D/Rpb3-type [SM00662] (132-376)
  IPR022842 DNA-directed RNA polymerase subunit Rpo3/Rpb3/RPAC1 [MF_00320] (122-377)
  IPR036603 RNA polymerase, RBP11-like subunit [G3DSA:3.30.1360.10] (123-375)
  IPR036603 RNA polymerase, RBP11-like subunit [SSF55257] (119-380)
  IPR036643 DNA-directed RNA polymerase, insert domain superfamily [G3DSA:2.170.120.12] (158-288)
  IPR036643 DNA-directed RNA polymerase, insert domain superfamily [SSF56553] (158-292)
  IPR050518 Archaeal Rpo3/Eukaryotic RPB3 RNA Polymerase Subunit [PTHR11800] (114-381)

Organism: Oncorhynchus mykiss (NCBI:txid8022)